Protein 4YL9 (pdb70)

InterPro domains:
  IPR002068 Alpha crystallin/Hsp20 domain [PF00011] (30-117)
  IPR002068 Alpha crystallin/Hsp20 domain [PS01031] (19-124)
  IPR008978 HSP20-like chaperone [G3DSA:2.60.40.790] (1-123)
  IPR008978 HSP20-like chaperone [SSF49764] (20-115)
  IPR031107 Small heat shock protein [PTHR11527] (26-115)

Organism: Saccharolobus solfataricus (strain 98/2) (NCBI:txid555311)

B-factor: mean 58.07, std 14.19, range [27.48, 121.21]

CATH classification: 2.60.40.790

Radius of gyration: 28.58 Å; Cα contacts (8 Å, |Δi|>4): 958; chains: 4; bounding box: 85×64×77 Å

Structure (mmCIF, N/CA/C/O backbone):
data_4YL9
#
_entry.id   4YL9
#
_cell.length_a   65.733
_cell.length_b   39.108
_cell.length_c   119.674
_cell.angle_alpha   90.00
_cell.angle_beta   91.64
_cell.angle_gamma   90.00
#
_symmetry.space_group_name_H-M   'P 1 21 1'
#
loop_
_entity.id
_entity.type
_entity.pdbx_description
1 polymer 'Heat shock protein Hsp20'
2 non-polymer 'CALCIUM ION'
3 non-polymer 1,2-ETHANEDIOL
4 water water
#
loop_
_atom_site.group_PDB
_atom_site.id
_atom_site.type_symbol
_atom_site.label_atom_id
_atom_site.label_alt_id
_atom_site.label_comp_id
_atom_site.label_asym_id
_atom_site.label_entity_id
_atom_site.label_seq_id
_atom_site.pdbx_PDB_ins_code
_atom_site.Cartn_x
_atom_site.Cartn_y
_atom_site.Cartn_z
_atom_site.occupancy
_atom_site.B_iso_or_equiv
_atom_site.auth_seq_id
_atom_site.auth_comp_id
_atom_site.auth_asym_id
_atom_site.auth_atom_id
_atom_site.pdbx_PDB_model_num
ATOM 1 N N . MET A 1 2 ? 38.334 -12.798 35.628 1.00 92.21 2 MET A N 1
ATOM 2 C CA . MET A 1 2 ? 37.539 -11.584 35.526 1.00 89.77 2 MET A CA 1
ATOM 3 C C . MET A 1 2 ? 38.053 -10.702 34.404 1.00 86.90 2 MET A C 1
ATOM 4 O O . MET A 1 2 ? 37.290 -9.983 33.770 1.00 89.07 2 MET A O 1
ATOM 9 N N . ASN A 1 3 ? 39.351 -10.766 34.150 1.00 84.59 3 ASN A N 1
ATOM 10 C CA . ASN A 1 3 ? 39.951 -9.861 33.197 1.00 84.54 3 ASN A CA 1
ATOM 11 C C . ASN A 1 3 ? 39.335 -10.060 31.832 1.00 84.47 3 ASN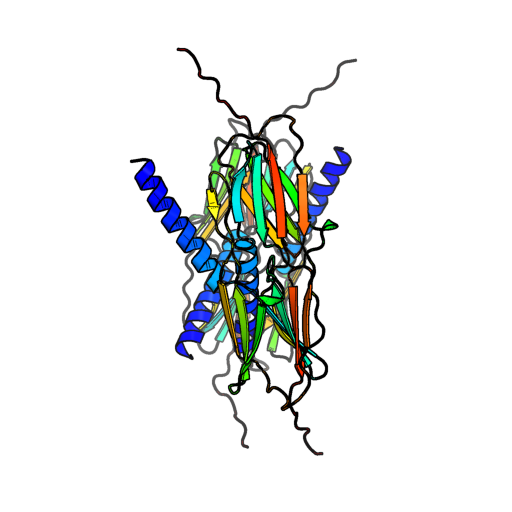 A C 1
ATOM 12 O O . ASN A 1 3 ? 38.963 -9.105 31.160 1.00 80.60 3 ASN A O 1
ATOM 17 N N . VAL A 1 4 ? 39.204 -11.315 31.434 1.00 82.59 4 VAL A N 1
ATOM 18 C CA . VAL A 1 4 ? 38.592 -11.629 30.162 1.00 83.04 4 VAL A CA 1
ATOM 19 C C . VAL A 1 4 ? 37.140 -11.204 30.190 1.00 85.46 4 VAL A C 1
ATOM 20 O O . VAL A 1 4 ? 36.626 -10.624 29.240 1.00 86.17 4 VAL A O 1
ATOM 24 N N . ILE A 1 5 ? 36.488 -11.483 31.309 1.00 83.01 5 ILE A N 1
ATOM 25 C CA . ILE A 1 5 ? 35.077 -11.207 31.444 1.00 81.50 5 ILE A CA 1
ATOM 26 C C . ILE A 1 5 ? 34.839 -9.721 31.328 1.00 83.04 5 ILE A C 1
ATOM 27 O O . ILE A 1 5 ? 33.908 -9.286 30.663 1.00 73.83 5 ILE A O 1
ATOM 32 N N . MET A 1 6 ? 35.708 -8.940 31.955 1.00 78.79 6 MET A N 1
ATOM 33 C CA . MET A 1 6 ? 35.558 -7.497 31.943 1.00 81.22 6 MET A CA 1
ATOM 34 C C . MET A 1 6 ? 35.649 -6.994 30.521 1.00 78.95 6 MET A C 1
ATOM 35 O O . MET A 1 6 ? 34.902 -6.116 30.117 1.00 70.82 6 MET A O 1
ATOM 40 N N . ARG A 1 7 ? 36.581 -7.549 29.763 1.00 82.35 7 ARG A N 1
ATOM 41 C CA . ARG A 1 7 ? 36.726 -7.161 28.375 1.00 80.39 7 ARG A CA 1
ATOM 42 C C . ARG A 1 7 ? 35.498 -7.521 27.567 1.00 74.46 7 ARG A C 1
ATOM 43 O O . ARG A 1 7 ? 35.033 -6.729 26.759 1.00 65.50 7 ARG A O 1
ATOM 51 N N . GLU A 1 8 ? 34.963 -8.714 27.795 1.00 74.63 8 GLU A N 1
ATOM 52 C CA . GLU A 1 8 ? 33.794 -9.140 27.047 1.00 73.87 8 GLU A CA 1
ATOM 53 C C . GLU A 1 8 ? 32.649 -8.205 27.376 1.00 69.58 8 GLU A C 1
ATOM 54 O O . GLU A 1 8 ? 31.928 -7.754 26.499 1.00 64.02 8 GLU A O 1
ATOM 60 N N . ILE A 1 9 ? 32.504 -7.902 28.658 1.00 69.01 9 ILE A N 1
ATOM 61 C CA . ILE A 1 9 ? 31.430 -7.049 29.125 1.00 65.10 9 ILE A CA 1
ATOM 62 C C . ILE A 1 9 ? 31.555 -5.638 28.581 1.00 65.90 9 ILE A C 1
ATOM 63 O O . ILE A 1 9 ? 30.569 -5.022 28.201 1.00 60.91 9 ILE A O 1
ATOM 68 N N . GLY A 1 10 ? 32.780 -5.133 28.547 1.00 66.74 10 GLY A N 1
ATOM 69 C CA . GLY A 1 10 ? 33.028 -3.806 28.034 1.00 59.98 10 GLY A CA 1
ATOM 70 C C . GLY A 1 10 ? 32.642 -3.767 26.580 1.00 61.29 10 GLY A C 1
ATOM 71 O O . GLY A 1 10 ? 32.058 -2.809 26.109 1.00 58.14 10 GLY A O 1
ATOM 72 N N . LYS A 1 11 ? 32.975 -4.831 25.867 1.00 62.13 11 LYS A N 1
ATOM 73 C CA . LYS A 1 11 ? 32.629 -4.943 24.465 1.00 60.07 11 LYS A CA 1
ATOM 74 C C . LYS A 1 11 ? 31.120 -4.958 24.313 1.00 64.27 11 LYS A C 1
ATOM 75 O O . LYS A 1 11 ? 30.572 -4.349 23.406 1.00 56.39 11 LYS A O 1
ATOM 79 N N . LYS A 1 12 ? 30.455 -5.680 25.206 1.00 63.92 12 LYS A N 1
ATOM 80 C CA . LYS A 1 12 ? 29.003 -5.752 25.223 1.00 55.63 12 LYS A CA 1
ATOM 81 C C . LYS A 1 12 ? 28.384 -4.398 25.520 1.00 61.10 12 LYS A C 1
ATOM 82 O O . LYS A 1 12 ? 27.384 -4.024 24.924 1.00 56.27 12 LYS A O 1
ATOM 88 N N . LEU A 1 13 ? 28.982 -3.670 26.453 1.00 54.03 13 LEU A N 1
ATOM 89 C CA . LEU A 1 13 ? 28.495 -2.346 26.805 1.00 53.37 13 LEU A CA 1
ATOM 90 C C . LEU A 1 13 ? 28.625 -1.393 25.635 1.00 55.70 13 LEU A C 1
ATOM 91 O O . LEU A 1 13 ? 27.737 -0.597 25.376 1.00 56.24 13 LEU A O 1
ATOM 96 N N . ASP A 1 14 ? 29.738 -1.474 24.925 1.00 54.28 14 ASP A N 1
ATOM 97 C CA . ASP A 1 14 ? 29.941 -0.605 23.786 1.00 57.41 14 ASP A CA 1
ATOM 98 C C . ASP A 1 14 ? 28.909 -0.881 22.721 1.00 52.37 14 ASP A C 1
ATOM 99 O O . ASP A 1 14 ? 28.421 0.035 22.080 1.00 56.26 14 ASP A O 1
ATOM 104 N N . GLU A 1 15 ? 28.582 -2.150 22.532 1.00 54.61 15 GLU A N 1
ATOM 105 C CA . GLU A 1 15 ? 27.624 -2.536 21.512 1.00 59.23 15 GLU A CA 1
ATOM 106 C C . GLU A 1 15 ? 26.271 -1.907 21.804 1.00 51.74 15 GLU A C 1
ATOM 107 O O . GLU A 1 15 ? 25.597 -1.436 20.903 1.00 51.00 15 GLU A O 1
ATOM 113 N N . LEU A 1 16 ? 25.887 -1.892 23.071 1.00 47.97 16 LEU A N 1
ATOM 114 C CA . LEU A 1 16 ? 24.613 -1.318 23.468 1.00 50.44 16 LEU A CA 1
ATOM 115 C C . LEU A 1 16 ? 24.541 0.171 23.173 1.00 54.07 16 LEU A C 1
ATOM 116 O O . LEU A 1 16 ? 23.519 0.675 22.731 1.00 48.94 16 LEU A O 1
ATOM 121 N N . SER A 1 17 ? 25.629 0.876 23.439 1.00 53.33 17 SER A N 1
ATOM 122 C CA . SER A 1 17 ? 25.665 2.309 23.223 1.00 53.23 17 SER A CA 1
ATOM 123 C C . SER A 1 17 ? 25.503 2.657 21.751 1.00 47.05 17 SER A C 1
ATOM 124 O O . SER A 1 17 ? 24.821 3.602 21.406 1.00 43.35 17 SER A O 1
ATOM 127 N N . ARG A 1 18 ? 26.139 1.889 20.884 1.00 42.35 18 ARG A N 1
ATOM 128 C CA . ARG A 1 18 ? 25.982 2.092 19.459 1.00 49.59 18 ARG A CA 1
ATOM 129 C C . ARG A 1 18 ? 24.545 1.834 19.045 1.00 50.05 18 ARG A C 1
ATOM 130 O O . ARG A 1 18 ? 23.992 2.534 18.210 1.00 47.55 18 ARG A O 1
ATOM 138 N N . GLU A 1 19 ? 23.954 0.807 19.632 1.00 49.96 19 GLU A N 1
ATOM 139 C CA . GLU A 1 19 ? 22.589 0.437 19.332 1.00 50.86 19 GLU A CA 1
ATOM 140 C C . GLU A 1 19 ? 21.643 1.549 19.727 1.00 50.92 19 GLU A C 1
ATOM 141 O O . GLU A 1 19 ? 20.663 1.808 19.046 1.00 47.04 19 GLU A O 1
ATOM 147 N N . PHE A 1 20 ? 21.936 2.195 20.845 1.00 48.34 20 PHE A N 1
ATOM 148 C CA . PHE A 1 20 ? 21.110 3.290 21.316 1.00 52.42 20 PHE A CA 1
ATOM 149 C C . PHE A 1 20 ? 21.118 4.424 20.304 1.00 50.65 20 PHE A C 1
ATOM 150 O O . PHE A 1 20 ? 20.086 4.993 19.993 1.00 51.97 20 PHE A O 1
ATOM 158 N N . TYR A 1 21 ? 22.288 4.728 19.772 1.00 45.38 21 TYR A N 1
ATOM 159 C CA . TYR A 1 21 ? 22.416 5.728 18.729 1.00 44.25 21 TYR A CA 1
ATOM 160 C C . TYR A 1 21 ? 21.716 5.333 17.441 1.00 48.45 21 TYR A C 1
ATOM 161 O O . TYR A 1 21 ? 21.119 6.165 16.782 1.00 45.09 21 TYR A O 1
ATOM 170 N N . GLU A 1 22 ? 21.786 4.057 17.090 1.00 47.54 22 GLU A N 1
ATOM 171 C CA . GLU A 1 22 ? 21.150 3.580 15.878 1.00 52.57 22 GLU A CA 1
ATOM 172 C C . GLU A 1 22 ? 19.664 3.830 15.991 1.00 49.28 22 GLU A C 1
ATOM 173 O O . GLU A 1 22 ? 19.015 4.194 15.023 1.00 52.44 22 GLU A O 1
ATOM 179 N N . SER A 1 23 ? 19.123 3.608 17.177 1.00 47.81 23 SER A N 1
ATOM 180 C CA . SER A 1 23 ? 17.725 3.899 17.434 1.00 48.63 23 SER A CA 1
ATOM 181 C C . SER A 1 23 ? 17.343 5.385 17.350 1.00 46.47 23 SER A C 1
ATOM 182 O O . SER A 1 23 ? 16.293 5.715 16.828 1.00 44.59 23 SER A O 1
ATOM 185 N N . VAL A 1 24 ? 18.176 6.274 17.882 1.00 45.61 24 VAL A N 1
ATOM 186 C CA . VAL A 1 24 ? 17.818 7.693 17.934 1.00 39.85 24 VAL A CA 1
ATOM 187 C C . VAL A 1 24 ? 18.302 8.584 16.800 1.00 43.31 24 VAL A C 1
ATOM 188 O O . VAL A 1 24 ? 17.897 9.732 16.710 1.00 44.51 24 VAL A O 1
ATOM 192 N N . ILE A 1 25 ? 19.145 8.063 15.927 1.00 41.72 25 ILE A N 1
ATOM 193 C CA . ILE A 1 25 ? 19.633 8.855 14.810 1.00 42.70 25 ILE A CA 1
ATOM 194 C C . ILE A 1 25 ? 18.881 8.444 13.558 1.00 40.15 25 ILE A C 1
ATOM 195 O O . ILE A 1 25 ? 18.731 7.269 13.280 1.00 38.60 25 ILE A O 1
ATOM 200 N N . PRO A 1 26 ? 18.351 9.419 12.838 1.00 41.64 26 PRO A N 1
ATOM 201 C CA . PRO A 1 26 ? 18.689 10.824 13.033 1.00 38.90 26 PRO A CA 1
ATOM 202 C C . PRO A 1 26 ? 17.600 11.636 13.698 1.00 39.22 26 PRO A C 1
ATOM 203 O O . PRO A 1 26 ? 16.443 11.256 13.675 1.00 38.71 26 PRO A O 1
ATOM 207 N N . PRO A 1 27 ? 17.993 12.742 14.312 1.00 38.22 27 PRO A N 1
ATOM 208 C CA . PRO A 1 27 ? 17.059 13.790 14.690 1.00 35.18 27 PRO A CA 1
ATOM 209 C C . PRO A 1 27 ? 16.571 14.452 13.415 1.00 33.39 27 PRO A C 1
ATOM 210 O O . PRO A 1 27 ? 17.331 14.564 12.475 1.00 33.40 27 PRO A O 1
ATOM 214 N N . ILE A 1 28 ? 15.323 14.870 13.362 1.00 30.28 28 ILE A N 1
ATOM 215 C CA . ILE A 1 28 ? 14.853 15.520 12.157 1.00 33.31 28 ILE A CA 1
ATOM 216 C C . ILE A 1 28 ? 14.090 16.808 12.409 1.00 34.75 28 ILE A C 1
ATOM 217 O O . ILE A 1 28 ? 13.453 16.983 13.434 1.00 33.87 28 ILE A O 1
ATOM 222 N N . ASP A 1 29 ? 14.172 17.704 11.440 1.00 34.00 29 ASP A N 1
ATOM 223 C CA . ASP A 1 29 ? 13.397 18.920 11.430 1.00 34.77 29 ASP A CA 1
ATOM 224 C C . ASP A 1 29 ? 12.384 18.732 10.327 1.00 39.29 29 ASP A C 1
ATOM 225 O O . ASP A 1 29 ? 12.732 18.286 9.248 1.00 35.05 29 ASP A O 1
ATOM 230 N N . MET A 1 30 ? 11.125 19.029 10.605 1.00 44.50 30 MET A N 1
ATOM 231 C CA . MET A 1 30 ? 10.104 19.016 9.573 1.00 38.96 30 MET A CA 1
ATOM 232 C C . MET A 1 30 ? 9.326 20.322 9.505 1.00 44.02 30 MET A C 1
ATOM 233 O O . MET A 1 30 ? 8.775 20.769 10.495 1.00 47.15 30 MET A O 1
ATOM 238 N N . TYR A 1 31 ? 9.265 20.921 8.325 1.00 46.84 31 TYR A N 1
ATOM 239 C CA . TYR A 1 31 ? 8.462 22.117 8.125 1.00 47.72 31 TYR A CA 1
ATOM 240 C C . TYR A 1 31 ? 7.884 22.162 6.718 1.00 49.13 31 TYR A C 1
ATOM 241 O O . TYR A 1 31 ? 8.465 21.617 5.791 1.00 47.81 31 TYR A O 1
ATOM 250 N N . GLU A 1 32 ? 6.734 22.798 6.556 1.00 48.46 32 GLU A N 1
ATOM 2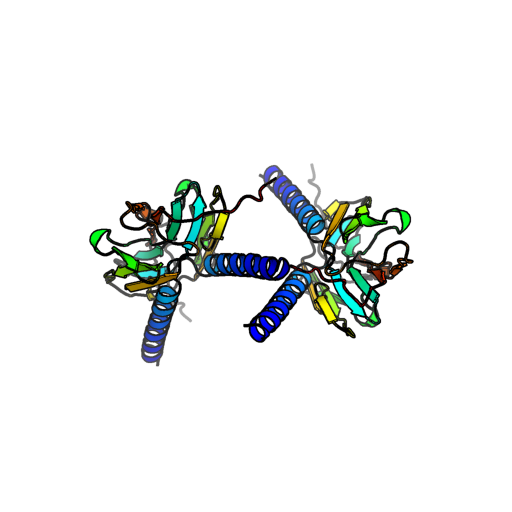51 C CA . GLU A 1 32 ? 6.120 22.879 5.239 1.00 53.21 32 GLU A CA 1
ATOM 252 C C . GLU A 1 32 ? 5.857 24.299 4.774 1.00 51.52 32 GLU A C 1
ATOM 253 O O . GLU A 1 32 ? 5.241 25.079 5.475 1.00 52.36 32 GLU A O 1
ATOM 259 N N . GLU A 1 33 ? 6.320 24.623 3.575 1.00 53.09 33 GLU A N 1
ATOM 260 C CA . GLU A 1 33 ? 6.003 25.900 2.961 1.00 54.36 33 GLU A CA 1
ATOM 261 C C . GLU A 1 33 ? 5.759 25.754 1.467 1.00 52.29 33 GLU A C 1
ATOM 262 O O . GLU A 1 33 ? 6.406 24.961 0.804 1.00 46.54 33 GLU A O 1
ATOM 264 N N . GLY A 1 34 ? 4.844 26.555 0.937 1.00 52.94 34 GLY A N 1
ATOM 265 C CA . GLY A 1 34 ? 4.591 26.581 -0.490 1.00 46.44 34 GLY A CA 1
ATOM 266 C C . GLY A 1 34 ? 4.188 25.251 -1.085 1.00 48.05 34 GLY A C 1
ATOM 267 O O . GLY A 1 34 ? 4.597 24.912 -2.186 1.00 52.18 34 GLY A O 1
ATOM 268 N N . GLY A 1 35 ? 3.385 24.494 -0.354 1.00 48.14 35 GLY A N 1
ATOM 269 C CA . GLY A 1 35 ? 2.926 23.211 -0.838 1.00 46.29 35 GLY A CA 1
ATOM 270 C C . GLY A 1 35 ? 4.029 22.180 -0.815 1.00 52.36 35 GLY A C 1
ATOM 271 O O . GLY A 1 35 ? 3.941 21.145 -1.459 1.00 52.88 35 GLY A O 1
ATOM 272 N N . GLU A 1 36 ? 5.084 22.476 -0.074 1.00 50.77 36 GLU A N 1
ATOM 273 C CA . GLU A 1 36 ? 6.222 21.581 0.019 1.00 52.56 36 GLU A CA 1
ATOM 274 C C . GLU A 1 36 ? 6.540 21.228 1.457 1.00 47.85 36 GLU A C 1
ATOM 275 O O . GLU A 1 36 ? 6.606 22.091 2.314 1.00 46.97 36 GLU A O 1
ATOM 281 N N . LEU A 1 37 ? 6.760 19.952 1.716 1.00 47.34 37 LEU A N 1
ATOM 282 C CA . LEU A 1 37 ? 7.144 19.526 3.045 1.00 47.91 37 LEU A CA 1
ATOM 283 C C . LEU A 1 37 ? 8.619 19.199 3.038 1.00 46.26 37 LEU A C 1
ATOM 284 O O . LEU A 1 37 ? 9.099 18.477 2.183 1.00 45.83 37 LEU A O 1
ATOM 289 N N . VAL A 1 38 ? 9.340 19.763 3.992 1.00 50.21 38 VAL A N 1
ATOM 290 C CA . VAL A 1 38 ? 10.772 19.572 4.068 1.00 44.63 38 VAL A CA 1
ATOM 291 C C . VAL A 1 38 ? 11.143 18.788 5.302 1.00 38.79 38 VAL A C 1
ATOM 292 O O . VAL A 1 38 ? 10.722 19.102 6.397 1.00 34.78 38 VAL A O 1
ATOM 296 N N . VAL A 1 39 ? 11.937 17.755 5.103 1.00 42.82 39 VAL A N 1
ATOM 297 C CA . VAL A 1 39 ? 12.479 17.000 6.204 1.00 34.04 39 VAL A CA 1
ATOM 298 C C . VAL A 1 39 ? 13.984 17.135 6.176 1.00 39.86 39 VAL A C 1
ATOM 299 O O . VAL A 1 39 ? 14.620 16.868 5.168 1.00 38.84 39 VAL A O 1
ATOM 303 N N . VAL A 1 40 ? 14.550 17.551 7.297 1.00 36.09 40 VAL A N 1
ATOM 304 C CA . VAL A 1 40 ? 15.983 17.701 7.410 1.00 33.40 40 VAL A CA 1
ATOM 305 C C . VAL A 1 40 ? 16.485 16.790 8.512 1.00 36.22 40 VAL A C 1
ATOM 306 O O . VAL A 1 40 ? 16.006 16.836 9.633 1.00 32.60 40 VAL A O 1
ATOM 310 N N . ALA A 1 41 ? 17.459 15.960 8.185 1.00 32.28 41 ALA A N 1
ATOM 311 C CA . ALA A 1 41 ? 17.955 14.976 9.125 1.00 33.66 41 ALA A CA 1
ATOM 312 C C . ALA A 1 41 ? 19.462 15.042 9.255 1.00 35.21 41 ALA A C 1
ATOM 313 O O . ALA A 1 41 ? 20.156 15.272 8.283 1.00 34.89 41 ALA A O 1
ATOM 315 N N . ASP A 1 42 ? 19.966 14.837 10.462 1.00 32.84 42 ASP A N 1
ATOM 316 C CA . ASP A 1 42 ? 21.398 14.842 10.672 1.00 35.58 42 ASP A CA 1
ATOM 317 C C . ASP A 1 42 ? 21.890 13.416 10.561 1.00 33.70 42 ASP A C 1
ATOM 318 O O . ASP A 1 42 ? 21.638 12.596 11.423 1.00 34.77 42 ASP A O 1
ATOM 323 N N . LEU A 1 43 ? 22.595 13.139 9.476 1.00 31.00 43 LEU A N 1
ATOM 324 C CA . LEU A 1 43 ? 23.037 11.801 9.154 1.00 37.80 43 LEU A CA 1
ATOM 325 C C . LEU A 1 43 ? 24.492 11.815 8.743 1.00 42.83 43 LEU A C 1
ATOM 326 O O . LEU A 1 43 ? 24.815 11.543 7.599 1.00 44.03 43 LEU A O 1
ATOM 331 N N . ALA A 1 44 ? 25.369 12.108 9.686 1.00 39.41 44 ALA A N 1
ATOM 332 C CA . ALA A 1 44 ? 26.779 12.290 9.387 1.00 43.43 44 ALA A CA 1
ATOM 333 C C . ALA A 1 44 ? 27.506 11.004 9.039 1.00 40.65 44 ALA A C 1
ATOM 334 O O . ALA A 1 44 ? 27.109 9.928 9.451 1.00 42.81 44 ALA A O 1
ATOM 336 N N . GLY A 1 45 ? 28.592 11.142 8.293 1.00 40.50 45 GLY A N 1
ATOM 337 C CA . GLY A 1 45 ? 29.466 10.031 7.972 1.00 44.28 45 GLY A CA 1
ATOM 338 C C . GLY A 1 45 ? 28.884 8.858 7.219 1.00 44.52 45 GLY A C 1
ATOM 339 O O . GLY A 1 45 ? 29.198 7.712 7.497 1.00 41.45 45 GLY A O 1
ATOM 340 N N . PHE A 1 46 ? 28.043 9.155 6.244 1.00 52.44 46 PHE A N 1
ATOM 341 C CA . PHE A 1 46 ? 27.449 8.128 5.419 1.00 47.21 46 PHE A CA 1
ATOM 342 C C . PHE A 1 46 ? 27.678 8.419 3.948 1.00 54.29 46 PHE A C 1
ATOM 343 O O . PHE A 1 46 ? 27.984 9.538 3.570 1.00 56.17 46 PHE A O 1
ATOM 351 N N . ASN A 1 47 ? 27.558 7.381 3.136 1.00 54.05 47 ASN A N 1
ATOM 352 C CA . ASN A 1 47 ? 27.759 7.463 1.701 1.00 62.24 47 ASN A CA 1
ATOM 353 C C . ASN A 1 47 ? 26.419 7.510 0.983 1.00 59.23 47 ASN A C 1
ATOM 354 O O . ASN A 1 47 ? 25.523 6.747 1.308 1.00 58.63 47 ASN A O 1
ATOM 359 N N . LYS A 1 48 ? 26.282 8.388 -0.003 1.00 62.02 48 LYS A N 1
ATOM 360 C CA . LYS A 1 48 ? 24.990 8.593 -0.646 1.00 60.40 48 LYS A CA 1
ATOM 361 C C . LYS A 1 48 ? 24.510 7.300 -1.263 1.00 57.94 48 LYS A C 1
ATOM 362 O O . LYS A 1 48 ? 23.334 6.977 -1.214 1.00 63.94 48 LYS A O 1
ATOM 368 N N . ASP A 1 49 ? 25.437 6.558 -1.841 1.00 63.66 49 ASP A N 1
ATOM 369 C CA . ASP A 1 49 ? 25.125 5.302 -2.498 1.00 57.93 49 ASP A CA 1
ATOM 370 C C . ASP A 1 49 ? 24.543 4.351 -1.470 1.00 59.13 49 ASP A C 1
ATOM 371 O O . ASP A 1 49 ? 23.716 3.507 -1.791 1.00 62.85 49 ASP A O 1
ATOM 376 N N . LYS A 1 50 ? 25.008 4.478 -0.236 1.00 58.86 50 LYS A N 1
ATOM 377 C CA . LYS A 1 50 ? 24.576 3.613 0.852 1.00 58.79 50 LYS A CA 1
ATOM 378 C C . LYS A 1 50 ? 23.388 4.161 1.651 1.00 56.99 50 LYS A C 1
ATOM 379 O O . LYS A 1 50 ? 23.007 3.597 2.667 1.00 57.14 50 LYS A O 1
ATOM 385 N N . ILE A 1 51 ? 22.815 5.266 1.197 1.00 54.68 51 ILE A N 1
ATOM 386 C CA . ILE A 1 51 ? 21.622 5.814 1.828 1.00 50.87 51 ILE A CA 1
ATOM 387 C C . ILE A 1 51 ? 20.396 5.573 0.960 1.00 50.97 51 ILE A C 1
ATOM 388 O O . ILE A 1 51 ? 20.419 5.827 -0.232 1.00 48.90 51 ILE A O 1
ATOM 393 N N . SER A 1 52 ? 19.327 5.075 1.564 1.00 46.22 52 SER A N 1
ATOM 394 C CA . SER A 1 52 ? 18.076 4.875 0.847 1.00 53.22 52 SER A CA 1
ATOM 395 C C . SER A 1 52 ? 16.944 5.707 1.434 1.00 49.29 52 SER A C 1
ATOM 396 O O . SER A 1 52 ? 16.725 5.700 2.632 1.00 47.09 52 SER A O 1
ATOM 399 N N . VAL A 1 53 ? 16.226 6.421 0.579 1.00 46.83 53 VAL A N 1
ATOM 400 C CA . VAL A 1 53 ? 15.084 7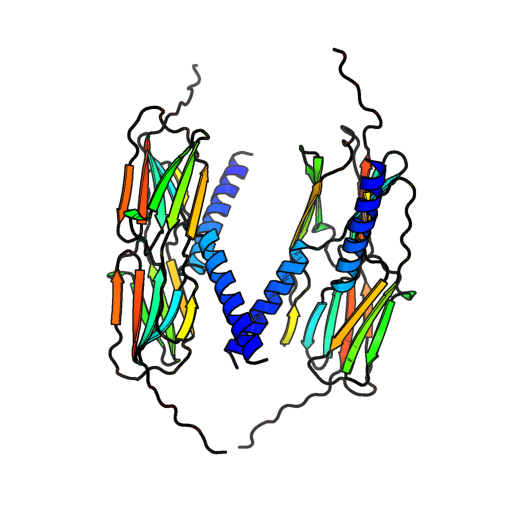.209 1.019 1.00 43.69 53 VAL A CA 1
ATOM 401 C C . VAL A 1 53 ? 13.805 6.726 0.354 1.00 48.37 53 VAL A C 1
ATOM 402 O O . VAL A 1 53 ? 13.730 6.630 -0.858 1.00 48.18 53 VAL A O 1
ATOM 406 N N . ARG A 1 54 ? 12.794 6.437 1.155 1.00 47.02 54 ARG A N 1
ATOM 407 C CA . ARG A 1 54 ? 11.596 5.798 0.650 1.00 42.38 54 ARG A CA 1
ATOM 408 C C . ARG A 1 54 ? 10.314 6.511 1.017 1.00 47.48 54 ARG A C 1
ATOM 409 O O . ARG A 1 54 ? 10.177 7.030 2.109 1.00 45.03 54 ARG A O 1
ATOM 417 N N . LEU A 1 55 ? 9.368 6.505 0.090 1.00 41.36 55 LEU A N 1
ATOM 418 C CA . LEU A 1 55 ? 8.041 7.034 0.335 1.00 40.54 55 LEU A CA 1
ATOM 419 C C . LEU A 1 55 ? 7.063 5.880 0.311 1.00 46.19 55 LEU A C 1
ATOM 420 O O . LEU A 1 55 ? 7.090 5.057 -0.586 1.00 48.28 55 LEU A O 1
ATOM 425 N N . SER A 1 56 ? 6.203 5.816 1.311 1.00 39.85 56 SER A N 1
ATOM 426 C CA . SER A 1 56 ? 5.349 4.666 1.497 1.00 38.96 56 SER A CA 1
ATOM 427 C C . SER A 1 56 ? 3.889 4.968 1.236 1.00 42.84 56 SER A C 1
ATOM 428 O O . SER A 1 56 ? 3.436 6.091 1.381 1.00 40.79 56 SER A O 1
ATOM 431 N N . ALA A 1 57 ? 3.166 3.931 0.847 1.00 44.91 57 ALA A N 1
ATOM 432 C CA . ALA A 1 57 ? 1.765 4.020 0.488 1.00 43.24 57 ALA A CA 1
ATOM 433 C C . ALA A 1 57 ? 0.951 4.465 1.679 1.00 43.02 57 ALA A C 1
ATOM 434 O O . ALA A 1 57 ? -0.110 5.041 1.533 1.00 41.20 57 ALA A O 1
ATOM 436 N N . GLN A 1 58 ? 1.449 4.170 2.865 1.00 39.20 58 GLN A N 1
ATOM 437 C CA . GLN A 1 58 ? 0.771 4.556 4.086 1.00 43.24 58 GLN A CA 1
ATOM 438 C C . GLN A 1 58 ? 1.136 5.982 4.477 1.00 43.80 58 GLN A C 1
ATOM 439 O O . GLN A 1 58 ? 0.699 6.473 5.500 1.00 45.60 58 GLN A O 1
ATOM 445 N N . ASN A 1 59 ? 1.947 6.635 3.657 1.00 33.86 59 ASN A N 1
ATOM 446 C CA . ASN A 1 59 ? 2.295 8.031 3.878 1.00 41.50 59 ASN A CA 1
ATOM 447 C C . ASN A 1 59 ? 3.470 8.270 4.817 1.00 41.93 59 ASN A C 1
ATOM 448 O O . ASN A 1 59 ? 3.734 9.390 5.207 1.00 40.55 59 ASN A O 1
ATOM 453 N N . GLU A 1 60 ? 4.157 7.207 5.196 1.00 43.06 60 GLU A N 1
ATOM 454 C CA . GLU A 1 60 ? 5.386 7.327 5.951 1.00 36.55 60 GLU A CA 1
ATOM 455 C C . GLU A 1 60 ? 6.535 7.742 5.059 1.00 37.07 60 GLU A C 1
ATOM 456 O O . GLU A 1 60 ? 6.501 7.539 3.862 1.00 44.01 60 GLU A O 1
ATOM 462 N N . LEU A 1 61 ? 7.557 8.330 5.652 1.00 38.82 61 LEU A N 1
ATOM 463 C CA . LEU A 1 61 ? 8.805 8.535 4.959 1.00 39.91 61 LEU A CA 1
ATOM 464 C C . LEU A 1 61 ? 9.835 7.685 5.670 1.00 42.53 61 LEU A C 1
ATOM 465 O O . LEU A 1 61 ? 9.940 7.719 6.883 1.00 36.75 61 LEU A O 1
ATOM 470 N N . ILE A 1 62 ? 10.578 6.895 4.918 1.00 39.26 62 ILE A N 1
ATOM 471 C CA . ILE A 1 62 ? 11.533 5.999 5.532 1.00 44.37 62 ILE A CA 1
ATOM 472 C C . ILE A 1 62 ? 12.957 6.280 5.112 1.00 46.26 62 ILE A C 1
ATOM 473 O O . ILE A 1 62 ? 13.258 6.378 3.934 1.00 43.66 62 ILE A O 1
ATOM 478 N N . ILE A 1 63 ? 13.832 6.401 6.098 1.00 43.21 63 ILE A N 1
ATOM 479 C CA . ILE A 1 63 ? 15.230 6.642 5.837 1.00 38.40 63 ILE A CA 1
ATOM 480 C C . ILE A 1 63 ? 16.064 5.482 6.353 1.00 46.35 63 ILE A C 1
ATOM 481 O O . ILE A 1 63 ? 15.960 5.090 7.504 1.00 47.98 63 ILE A O 1
ATOM 486 N N . ASN A 1 64 ? 16.873 4.917 5.474 1.00 45.10 64 ASN A N 1
ATOM 487 C CA . ASN A 1 64 ? 17.749 3.825 5.834 1.00 46.05 64 ASN A CA 1
ATOM 488 C C . ASN A 1 64 ? 19.178 4.183 5.498 1.00 47.59 64 ASN A C 1
ATOM 489 O O . ASN A 1 64 ? 19.457 4.688 4.422 1.00 51.06 64 ASN A O 1
ATOM 494 N N . ALA A 1 65 ? 20.080 3.949 6.436 1.00 47.03 65 ALA A N 1
ATOM 495 C CA . ALA A 1 65 ? 21.488 4.200 6.207 1.00 46.89 65 ALA A CA 1
ATOM 496 C C . ALA A 1 65 ? 22.346 3.020 6.635 1.00 51.27 65 ALA A C 1
ATOM 497 O O . ALA A 1 65 ? 22.129 2.427 7.683 1.00 46.33 65 ALA A O 1
ATOM 499 N N . GLU A 1 66 ? 23.323 2.691 5.805 1.00 51.72 66 GLU A N 1
ATOM 500 C CA . GLU A 1 66 ? 24.220 1.583 6.059 1.00 53.27 66 GLU A CA 1
ATOM 501 C C . GLU A 1 66 ? 25.662 2.023 5.917 1.00 55.06 66 GLU A C 1
ATOM 502 O O . GLU A 1 66 ? 26.000 2.759 5.002 1.00 55.08 66 GLU A O 1
ATOM 508 N N . ARG A 1 67 ? 26.516 1.578 6.824 1.00 54.27 67 ARG A N 1
ATOM 509 C CA . ARG A 1 67 ? 27.938 1.844 6.686 1.00 49.70 67 ARG A CA 1
ATOM 510 C C . ARG A 1 67 ? 28.810 0.787 7.349 1.00 58.95 67 ARG A C 1
ATOM 511 O O . ARG A 1 67 ? 28.373 0.059 8.230 1.00 54.54 67 ARG A O 1
ATOM 519 N N . GLU A 1 68 ? 30.056 0.717 6.912 1.00 63.70 68 GLU A N 1
ATOM 520 C CA . GLU A 1 68 ? 30.997 -0.247 7.439 1.00 65.51 68 GLU A CA 1
ATOM 521 C C . GLU A 1 68 ? 32.031 0.486 8.263 1.00 70.10 68 GLU A C 1
ATOM 522 O O . GLU A 1 68 ? 32.639 1.438 7.796 1.00 66.94 68 GLU A O 1
ATOM 528 N N . ILE A 1 69 ? 32.235 0.042 9.491 1.00 66.15 69 ILE A N 1
ATOM 529 C CA . ILE A 1 69 ? 33.272 0.633 10.308 1.00 75.51 69 ILE A CA 1
ATOM 530 C C . ILE A 1 69 ? 34.336 -0.399 10.592 1.00 80.05 69 ILE A C 1
ATOM 531 O O . ILE A 1 69 ? 34.060 -1.439 11.182 1.00 80.43 69 ILE A O 1
ATOM 536 N N . GLN A 1 70 ? 35.560 -0.101 10.187 1.00 77.53 70 GLN A N 1
ATOM 537 C CA . GLN A 1 70 ? 36.677 -0.982 10.465 1.00 82.82 70 GLN A CA 1
ATOM 538 C C . GLN A 1 70 ? 37.757 -0.195 11.159 1.00 82.03 70 GLN A C 1
ATOM 539 O O . GLN A 1 70 ? 38.180 0.852 10.678 1.00 82.89 70 GLN A O 1
ATOM 541 N N . TYR A 1 71 ? 38.214 -0.702 12.289 1.00 77.38 71 TYR A N 1
ATOM 542 C CA . TYR A 1 71 ? 39.223 0.011 13.038 1.00 81.02 71 TYR A CA 1
ATOM 543 C C . TYR A 1 71 ? 40.446 -0.833 13.342 1.00 85.61 71 TYR A C 1
ATOM 544 O O . TYR A 1 71 ? 40.352 -2.002 13.705 1.00 81.70 71 TYR A O 1
ATOM 553 N N . ILE A 1 72 ? 41.599 -0.207 13.178 1.00 86.89 72 ILE A N 1
ATOM 554 C CA . ILE A 1 72 ? 42.869 -0.862 13.368 1.00 87.96 72 ILE A CA 1
ATOM 555 C C . ILE A 1 72 ? 43.447 -0.385 14.680 1.00 84.22 72 ILE A C 1
ATOM 556 O O . ILE A 1 72 ? 43.527 0.811 14.927 1.00 80.63 72 ILE A O 1
ATOM 561 N N . GLY A 1 73 ? 43.856 -1.327 15.517 1.00 85.29 73 GLY A N 1
ATOM 562 C CA . GLY A 1 73 ? 44.354 -1.005 16.837 1.00 78.83 73 GLY A CA 1
ATOM 563 C C . GLY A 1 73 ? 43.287 -1.019 17.908 1.00 72.48 73 GLY A C 1
ATOM 564 O O . GLY A 1 73 ? 42.150 -1.391 17.666 1.00 75.72 73 GLY A O 1
ATOM 565 N N . THR A 1 74 ? 43.677 -0.633 19.110 1.00 72.78 74 THR A N 1
ATOM 566 C CA . THR A 1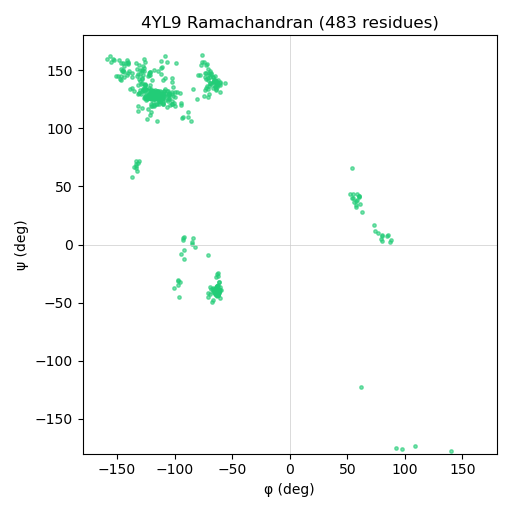 74 ? 42.811 -0.707 20.268 1.00 70.97 74 THR A CA 1
ATOM 567 C C . THR A 1 74 ? 41.583 0.164 20.105 1.00 67.43 74 THR A C 1
ATOM 568 O O . THR A 1 74 ? 41.668 1.262 19.579 1.00 67.05 74 THR A O 1
ATOM 572 N N . LYS A 1 75 ? 40.441 -0.328 20.569 1.00 64.59 75 LYS A N 1
ATOM 573 C CA . LYS A 1 75 ? 39.205 0.435 20.510 1.00 65.12 75 LYS A CA 1
ATOM 574 C C . LYS A 1 75 ? 38.750 0.808 21.907 1.00 60.43 75 LYS A C 1
ATOM 575 O O . LYS A 1 75 ? 38.554 -0.053 22.750 1.00 59.88 75 LYS A O 1
ATOM 581 N N . TYR A 1 76 ? 38.583 2.097 22.154 1.00 53.14 76 TYR A N 1
ATOM 582 C CA . TYR A 1 76 ? 38.079 2.537 23.440 1.00 53.64 76 TYR A CA 1
ATOM 583 C C . TYR A 1 76 ? 36.582 2.811 23.423 1.00 61.06 76 TYR A C 1
ATOM 584 O O . TYR A 1 76 ? 35.895 2.572 24.407 1.00 63.72 76 TYR A O 1
ATOM 593 N N . ALA A 1 77 ? 36.082 3.321 22.305 1.00 52.92 77 ALA A N 1
ATOM 594 C CA . ALA A 1 77 ? 34.656 3.571 22.173 1.00 53.50 77 ALA A CA 1
ATOM 595 C C . ALA A 1 77 ? 34.150 3.302 20.772 1.00 52.34 77 ALA A C 1
ATOM 596 O O . ALA A 1 77 ? 34.837 3.559 19.798 1.00 49.31 77 ALA A O 1
ATOM 598 N N . THR A 1 78 ? 32.933 2.791 20.675 1.00 55.32 78 THR A N 1
ATOM 599 C CA . THR A 1 78 ? 32.309 2.582 19.384 1.00 51.40 78 THR A CA 1
ATOM 600 C C . THR A 1 78 ? 30.859 3.022 19.401 1.00 51.72 78 THR A C 1
ATOM 601 O O . THR A 1 78 ? 29.971 2.234 19.127 1.00 57.62 78 THR A O 1
ATOM 605 N N . GLN A 1 79 ? 30.625 4.281 19.732 1.00 49.64 79 GLN A N 1
ATOM 606 C CA . GLN A 1 79 ? 29.280 4.836 19.756 1.00 43.96 79 GLN A CA 1
ATOM 607 C C . GLN A 1 79 ? 28.598 4.951 18.398 1.00 46.61 79 GLN A C 1
ATOM 608 O O . GLN A 1 79 ? 27.402 4.766 18.291 1.00 46.44 79 GLN A O 1
ATOM 614 N N . ARG A 1 80 ? 29.355 5.298 17.369 1.00 45.08 80 ARG A N 1
ATOM 615 C CA . ARG A 1 80 ? 28.764 5.666 16.093 1.00 44.02 80 ARG A CA 1
ATOM 616 C C . ARG A 1 80 ? 27.973 4.543 15.451 1.00 46.25 80 ARG A C 1
ATOM 617 O O . ARG A 1 80 ? 28.398 3.398 15.440 1.00 50.82 80 ARG A O 1
ATOM 625 N N . PRO A 1 81 ? 26.816 4.897 14.911 1.00 45.49 81 PRO A N 1
ATOM 626 C CA . PRO A 1 81 ? 25.890 3.932 14.315 1.00 40.06 81 PRO A CA 1
ATOM 627 C C . PRO A 1 81 ? 26.365 3.339 13.003 1.00 37.15 81 PRO A C 1
ATOM 628 O O . PRO A 1 81 ? 26.961 4.025 12.189 1.00 36.85 81 PRO A O 1
ATOM 632 N N . LEU A 1 82 ? 26.107 2.055 12.817 1.00 43.77 82 LEU A N 1
ATOM 633 C CA . LEU A 1 82 ? 26.371 1.399 11.551 1.00 47.29 82 LEU A CA 1
ATOM 634 C C . LEU A 1 82 ? 25.119 1.233 10.707 1.00 42.50 82 LEU A C 1
ATOM 635 O O . LEU A 1 82 ? 25.166 1.346 9.497 1.00 46.74 82 LEU A O 1
ATOM 640 N N . LYS A 1 83 ? 24.000 0.954 11.353 1.00 42.12 83 LYS A N 1
ATOM 641 C CA . LYS A 1 83 ? 22.765 0.686 10.634 1.00 53.47 83 LYS A CA 1
ATOM 642 C C . LYS A 1 83 ? 21.664 1.656 11.029 1.00 49.04 83 LYS A C 1
ATOM 643 O O . LYS A 1 83 ? 21.342 1.778 12.200 1.00 52.92 83 LYS A O 1
ATOM 649 N N . ILE A 1 84 ? 21.072 2.327 10.049 1.00 47.70 84 ILE A N 1
ATOM 650 C CA . ILE A 1 84 ? 20.026 3.303 10.336 1.00 46.44 84 ILE A CA 1
ATOM 651 C C . ILE A 1 84 ? 18.681 2.959 9.708 1.00 47.20 84 ILE A C 1
ATOM 652 O O . ILE A 1 84 ? 18.569 2.813 8.500 1.00 48.75 84 ILE A O 1
ATOM 657 N N . HIS A 1 85 ? 17.658 2.840 10.544 1.00 47.92 85 HIS A N 1
ATOM 658 C CA . HIS A 1 85 ? 16.298 2.690 10.065 1.00 44.72 85 HIS A CA 1
ATOM 659 C C . HIS A 1 85 ? 15.388 3.659 10.799 1.00 41.61 85 HIS A C 1
ATOM 660 O O . HIS A 1 85 ? 15.190 3.535 11.995 1.00 43.72 85 HIS A O 1
ATOM 667 N N . LYS A 1 86 ? 14.819 4.611 10.076 1.00 40.44 86 LYS A N 1
ATOM 668 C CA . LYS A 1 86 ? 13.888 5.556 10.673 1.00 41.99 86 LYS A CA 1
ATOM 669 C C . LYS A 1 86 ? 12.607 5.708 9.870 1.00 40.02 86 LYS A C 1
ATOM 670 O O . LYS A 1 86 ? 12.639 5.964 8.680 1.00 41.22 86 LYS A O 1
ATOM 676 N N . VAL A 1 87 ? 11.475 5.585 10.541 1.00 39.08 87 VAL A N 1
ATOM 677 C CA . VAL A 1 87 ? 10.199 5.704 9.875 1.00 38.71 87 VAL A CA 1
ATOM 678 C C . VAL A 1 87 ? 9.483 6.928 10.391 1.00 40.69 87 VAL A C 1
ATOM 679 O O . VAL A 1 87 ? 9.272 7.064 11.581 1.00 45.21 87 VAL A O 1
ATOM 683 N N . ILE A 1 88 ? 9.097 7.811 9.486 1.00 37.10 88 ILE A N 1
ATOM 684 C CA . ILE A 1 88 ? 8.431 9.037 9.874 1.00 39.98 88 ILE A CA 1
ATOM 685 C C . ILE A 1 88 ? 7.037 9.112 9.286 1.00 42.13 88 ILE A C 1
ATOM 686 O O . ILE A 1 88 ? 6.860 8.965 8.087 1.00 44.93 88 ILE A O 1
ATOM 691 N N . ARG A 1 89 ? 6.051 9.370 10.132 1.00 44.32 89 ARG A N 1
ATOM 692 C CA . ARG A 1 89 ? 4.690 9.512 9.661 1.00 46.40 89 ARG A CA 1
ATOM 693 C C . ARG A 1 89 ? 4.498 10.966 9.297 1.00 50.97 89 ARG A C 1
ATOM 694 O O . ARG A 1 89 ? 4.537 11.838 10.151 1.00 52.11 89 ARG A O 1
ATOM 702 N N . LEU A 1 90 ? 4.304 11.220 8.014 1.00 41.21 90 LEU A N 1
ATOM 703 C CA . LEU A 1 90 ? 4.186 12.578 7.529 1.00 45.46 90 LEU A CA 1
ATOM 704 C C . LEU A 1 90 ? 2.891 13.232 7.979 1.00 48.31 90 LEU A C 1
ATOM 705 O O . LEU A 1 90 ? 1.832 12.632 7.947 1.00 52.84 90 LEU A O 1
ATOM 710 N N . PRO A 1 91 ? 3.005 14.477 8.403 1.00 51.50 91 PRO A N 1
ATOM 711 C CA . PRO A 1 91 ? 1.878 15.264 8.900 1.00 51.78 91 PRO A CA 1
ATOM 712 C C . PRO A 1 91 ? 0.831 15.507 7.828 1.00 52.88 91 PRO A C 1
ATOM 713 O O . PRO A 1 91 ? -0.351 15.565 8.121 1.00 53.72 91 PRO A O 1
ATOM 717 N N . VAL A 1 92 ? 1.278 15.695 6.599 1.00 51.48 92 VAL A N 1
ATOM 718 C CA . VAL A 1 92 ? 0.378 16.016 5.514 1.00 51.26 92 VAL A CA 1
ATOM 719 C C . VAL A 1 92 ? 0.460 14.985 4.405 1.00 48.24 92 VAL A C 1
ATOM 720 O O . VAL A 1 92 ? 1.496 14.385 4.183 1.00 49.40 92 VAL A O 1
ATOM 724 N N . LYS A 1 93 ? -0.655 14.769 3.724 1.00 47.50 93 LYS A N 1
ATOM 725 C CA . LYS A 1 93 ? -0.700 13.820 2.634 1.00 47.84 93 LYS A CA 1
ATOM 726 C C . LYS A 1 93 ? 0.205 14.297 1.522 1.00 43.89 93 LYS A C 1
ATOM 727 O O . LYS A 1 93 ? 0.158 15.450 1.147 1.00 49.66 93 LYS A O 1
ATOM 733 N N . VAL A 1 94 ? 1.028 13.403 0.995 1.00 39.78 94 VAL A N 1
ATOM 734 C CA . VAL A 1 94 ? 1.942 13.755 -0.080 1.00 42.73 94 VAL A CA 1
ATOM 735 C C . VAL A 1 94 ? 1.214 13.819 -1.407 1.00 56.27 94 VAL A C 1
ATOM 736 O O . VAL A 1 94 ? 0.277 13.073 -1.632 1.00 57.17 94 VAL A O 1
ATOM 740 N N . LYS A 1 95 ? 1.632 14.715 -2.287 1.00 57.81 95 LYS A N 1
ATOM 741 C CA . LYS A 1 95 ? 0.965 14.825 -3.567 1.00 59.86 95 LYS A CA 1
ATOM 742 C C . LYS A 1 95 ? 1.174 13.544 -4.339 1.00 63.78 95 LYS A C 1
ATOM 743 O O . LYS A 1 95 ? 2.276 13.020 -4.400 1.00 59.86 95 LYS A O 1
ATOM 749 N N . ARG A 1 96 ? 0.106 13.061 -4.954 1.00 72.01 96 ARG A N 1
ATOM 750 C CA . ARG A 1 96 ? 0.117 11.773 -5.622 1.00 73.15 96 ARG A CA 1
ATOM 751 C C . ARG A 1 96 ? 1.091 11.702 -6.788 1.00 72.48 96 ARG A C 1
ATOM 752 O O . ARG A 1 96 ? 1.776 10.705 -6.962 1.00 79.93 96 ARG A O 1
ATOM 760 N N . ASP A 1 97 ? 1.158 12.752 -7.590 1.00 71.23 97 ASP A N 1
ATOM 761 C CA . ASP A 1 97 ? 2.006 12.716 -8.772 1.00 77.38 97 ASP A CA 1
ATOM 762 C C . ASP A 1 97 ? 2.894 13.945 -8.863 1.00 80.45 97 ASP A C 1
ATOM 763 O O . ASP A 1 97 ? 2.678 14.816 -9.700 1.00 88.26 97 ASP A O 1
ATOM 768 N N . SER A 1 98 ? 3.896 14.015 -7.999 1.00 71.27 98 SER A N 1
ATOM 769 C CA . SER A 1 98 ? 4.837 15.117 -8.039 1.00 76.35 98 SER A CA 1
ATOM 770 C C . SER A 1 98 ? 6.244 14.643 -7.726 1.00 69.52 98 SER A C 1
ATOM 771 O O . SER A 1 98 ? 6.431 13.612 -7.098 1.00 69.56 98 SER A O 1
ATOM 774 N N . GLN A 1 99 ? 7.232 15.390 -8.193 1.00 65.43 99 GLN A N 1
ATOM 775 C CA . GLN A 1 99 ? 8.619 15.039 -7.957 1.00 67.95 99 GLN A CA 1
ATOM 776 C C . GLN A 1 99 ? 9.023 15.186 -6.501 1.00 65.91 99 GLN A C 1
ATOM 777 O O . GLN A 1 99 ? 8.657 16.148 -5.841 1.00 61.49 99 GLN A O 1
ATOM 783 N N . VAL A 1 100 ? 9.787 14.222 -6.013 1.00 61.06 100 VAL A N 1
ATOM 784 C CA . VAL A 1 100 ? 10.304 14.265 -4.660 1.00 55.85 100 VAL A CA 1
ATOM 785 C C . VAL A 1 100 ? 11.821 14.270 -4.687 1.00 56.97 100 VAL A C 1
ATOM 786 O O . VAL A 1 100 ? 12.435 13.495 -5.398 1.00 62.32 100 VAL A O 1
ATOM 790 N N . THR A 1 101 ? 12.416 15.173 -3.925 1.00 51.87 101 THR A N 1
ATOM 791 C CA . THR A 1 101 ? 13.843 15.426 -4.008 1.00 55.65 101 THR A CA 1
ATOM 792 C C . THR A 1 101 ? 14.590 15.196 -2.698 1.00 55.57 101 THR A C 1
ATOM 793 O O . THR A 1 101 ? 14.147 15.610 -1.634 1.00 54.75 101 THR A O 1
ATOM 797 N N . ALA A 1 102 ? 15.718 14.506 -2.787 1.00 57.09 102 ALA A N 1
ATOM 798 C CA . ALA A 1 102 ? 16.565 14.263 -1.633 1.00 53.22 102 ALA A CA 1
ATOM 799 C C . ALA A 1 102 ? 17.995 14.693 -1.911 1.00 59.93 102 ALA A C 1
ATOM 800 O O . ALA A 1 102 ? 18.545 14.380 -2.957 1.00 65.21 102 ALA A O 1
ATOM 802 N N . LYS A 1 103 ? 18.600 15.411 -0.976 1.00 53.95 103 LYS A N 1
ATOM 803 C CA . LYS A 1 103 ? 19.972 15.857 -1.144 1.00 52.44 103 LYS A CA 1
ATOM 804 C C . LYS A 1 103 ? 20.813 15.573 0.085 1.00 56.00 103 LYS A C 1
ATOM 805 O O . LYS A 1 103 ? 20.322 15.603 1.200 1.00 51.84 103 LYS A O 1
ATOM 811 N N . TYR A 1 104 ? 22.086 15.284 -0.127 1.00 53.34 104 TYR A N 1
ATOM 812 C CA . TYR A 1 104 ? 22.974 14.997 0.979 1.00 51.53 104 TYR A CA 1
ATOM 813 C C . TYR A 1 104 ? 24.197 15.911 0.991 1.00 54.82 104 TYR A C 1
ATOM 814 O O . TYR A 1 104 ? 25.090 15.759 0.174 1.00 58.00 104 TYR A O 1
ATOM 823 N N . GLU A 1 105 ? 24.245 16.840 1.938 1.00 48.47 105 GLU A N 1
ATOM 824 C CA . GLU A 1 105 ? 25.348 17.792 2.031 1.00 51.01 105 GLU A CA 1
ATOM 825 C C . GLU A 1 105 ? 25.839 17.964 3.460 1.00 46.95 105 GLU A C 1
ATOM 826 O O . GLU A 1 105 ? 25.046 18.162 4.366 1.00 43.17 105 GLU A O 1
ATOM 832 N N . ASN A 1 106 ? 27.148 17.908 3.652 1.00 54.42 106 ASN A N 1
ATOM 833 C CA . ASN A 1 106 ? 27.751 18.183 4.948 1.00 42.55 106 ASN A CA 1
ATOM 834 C C . ASN A 1 106 ? 27.192 17.265 6.012 1.00 38.44 106 ASN A C 1
ATOM 835 O O . ASN A 1 106 ? 27.048 17.649 7.160 1.00 37.17 106 ASN A O 1
ATOM 840 N N . GLY A 1 107 ? 26.886 16.040 5.622 1.00 42.32 107 GLY A N 1
ATOM 841 C CA . GLY A 1 107 ? 26.326 15.073 6.539 1.00 45.40 107 GLY A CA 1
ATOM 842 C C . GLY A 1 107 ? 24.841 15.238 6.776 1.00 46.64 107 GLY A C 1
ATOM 843 O O . GLY A 1 107 ? 24.273 14.579 7.630 1.00 40.55 107 GLY A O 1
ATOM 844 N N . VAL A 1 108 ? 24.202 16.112 6.017 1.00 39.74 108 VAL A N 1
ATOM 845 C CA . VAL A 1 108 ? 22.791 16.378 6.227 1.00 38.03 108 VAL A CA 1
ATOM 846 C C . VAL A 1 108 ? 21.952 15.937 5.044 1.00 40.31 108 VAL A C 1
ATOM 847 O O . VAL A 1 108 ? 22.275 16.223 3.903 1.00 36.05 108 VAL A O 1
ATOM 851 N N . LEU A 1 109 ? 20.877 15.222 5.332 1.00 36.66 109 LEU A N 1
ATOM 852 C CA . LEU A 1 109 ? 19.997 14.733 4.294 1.00 43.26 109 LEU A CA 1
ATOM 853 C C . LEU A 1 109 ? 18.752 15.583 4.263 1.00 39.82 109 LEU A C 1
ATOM 854 O O . LEU A 1 109 ? 18.013 15.661 5.229 1.00 36.05 109 LEU A O 1
ATOM 859 N N . THR A 1 110 ? 18.518 16.208 3.124 1.00 41.51 110 THR A N 1
ATOM 860 C CA . THR A 1 110 ? 17.386 17.092 2.972 1.00 45.36 110 THR A CA 1
ATOM 861 C C . THR A 1 110 ? 16.411 16.484 1.984 1.00 46.15 110 THR A C 1
ATOM 862 O O . THR A 1 110 ? 16.772 16.159 0.866 1.00 50.65 110 THR A O 1
ATOM 866 N N . ILE A 1 111 ? 15.168 16.330 2.410 1.00 42.16 111 ILE A N 1
ATOM 867 C CA . ILE A 1 111 ? 14.155 15.726 1.575 1.00 40.02 111 ILE A CA 1
ATOM 868 C C . ILE A 1 111 ? 13.004 16.687 1.382 1.00 45.01 111 ILE A C 1
ATOM 869 O O . ILE A 1 111 ? 12.478 17.226 2.341 1.00 43.76 111 ILE A O 1
ATOM 874 N N . ARG A 1 112 ? 12.611 16.890 0.135 1.00 45.88 112 ARG A N 1
ATOM 875 C CA . ARG A 1 112 ? 11.504 17.775 -0.164 1.00 46.30 112 ARG A CA 1
ATOM 876 C C . ARG A 1 112 ? 10.369 17.013 -0.810 1.00 48.68 112 ARG A C 1
ATOM 877 O O . ARG A 1 112 ? 10.560 16.331 -1.800 1.00 44.58 112 ARG A O 1
ATOM 885 N N . ILE A 1 113 ? 9.181 17.136 -0.242 1.00 43.63 113 ILE A N 1
ATOM 886 C CA . ILE A 1 113 ? 8.029 16.424 -0.758 1.00 47.64 113 ILE A CA 1
ATOM 887 C C . ILE A 1 113 ? 6.862 17.341 -1.072 1.00 46.45 113 ILE A C 1
ATOM 888 O O . ILE A 1 113 ? 6.399 18.086 -0.219 1.00 45.15 113 ILE A O 1
ATOM 893 N N . PRO A 1 114 ? 6.363 17.250 -2.295 1.00 48.40 114 PRO A N 1
ATOM 894 C CA . PRO A 1 114 ? 5.185 18.009 -2.699 1.00 46.20 114 PRO A CA 1
ATOM 895 C C . PRO A 1 114 ? 3.976 17.504 -1.937 1.00 46.16 114 PRO A C 1
ATOM 896 O O . PRO A 1 114 ? 3.882 16.316 -1.685 1.00 44.98 114 PRO A O 1
ATOM 900 N N . VAL A 1 115 ? 3.070 18.399 -1.573 1.00 44.93 115 VAL A N 1
ATOM 901 C CA . VAL A 1 115 ? 1.994 18.073 -0.658 1.00 49.04 115 VAL A CA 1
ATOM 902 C C . VAL A 1 115 ? 0.597 18.314 -1.213 1.00 52.62 115 VAL A C 1
ATOM 903 O O . VAL A 1 115 ? 0.383 19.218 -1.998 1.00 44.19 115 VAL A O 1
ATOM 907 N N . GLU A 1 116 ? -0.347 17.481 -0.791 1.00 52.08 116 GLU A N 1
ATOM 908 C CA . GLU A 1 116 ? -1.746 17.622 -1.161 1.00 56.24 116 GLU A CA 1
ATOM 909 C C . GLU A 1 116 ? -2.527 17.983 0.084 1.00 54.88 116 GLU A C 1
ATOM 910 O O . GLU A 1 116 ? -2.462 17.278 1.077 1.00 55.15 116 GLU A O 1
ATOM 916 N N . GLY A 1 117 ? -3.262 19.084 0.039 1.00 60.17 117 GLY A N 1
ATOM 917 C CA . GLY A 1 117 ? -4.074 19.497 1.169 1.00 58.27 117 GLY A CA 1
ATOM 918 C C . GLY A 1 117 ? -5.197 20.442 0.805 1.00 54.48 117 GLY A C 1
ATOM 919 O O . GLY A 1 117 ? -5.151 21.085 -0.232 1.00 51.48 117 GLY A O 1
ATOM 920 N N . SER A 1 118 ? -6.205 20.528 1.665 1.00 57.16 118 SER A N 1
ATOM 921 C CA . SER A 1 118 ? -7.290 21.475 1.478 1.00 50.41 118 SER A CA 1
ATOM 922 C C . SER A 1 118 ? -7.825 22.007 2.799 1.00 51.81 118 SER A C 1
ATOM 923 O O . SER A 1 118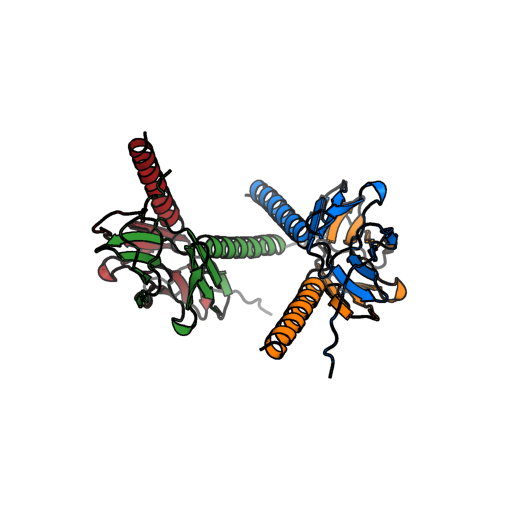 ? -7.828 21.311 3.799 1.00 61.35 118 SER A O 1
ATOM 926 N N . VAL A 1 119 ? -8.305 23.238 2.787 1.00 51.35 119 VAL A N 1
ATOM 927 C CA . VAL A 1 119 ? -8.976 23.807 3.941 1.00 50.85 119 VAL A CA 1
ATOM 928 C C . VAL A 1 119 ? -10.277 24.417 3.461 1.00 53.61 119 VAL A C 1
ATOM 929 O O . VAL A 1 119 ? -10.342 24.945 2.365 1.00 51.43 119 VAL A O 1
ATOM 933 N N . SER A 1 120 ? -11.326 24.297 4.257 1.00 56.14 120 SER A N 1
ATOM 934 C CA . SER A 1 120 ? -12.635 24.748 3.832 1.00 46.68 120 SER A CA 1
ATOM 935 C C . SER A 1 120 ? -12.980 26.070 4.464 1.00 52.46 120 SER A C 1
ATOM 936 O O . SER A 1 120 ? -12.708 26.290 5.632 1.00 59.32 120 SER A O 1
ATOM 939 N N . ILE A 1 121 ? -13.598 26.943 3.682 1.00 53.34 121 ILE A N 1
ATOM 940 C CA . ILE A 1 121 ? -13.974 28.260 4.156 1.00 49.18 121 ILE A CA 1
ATOM 941 C C . ILE A 1 121 ? -15.469 28.307 4.375 1.00 52.99 121 ILE A C 1
ATOM 942 O O . ILE A 1 121 ? -16.240 27.928 3.511 1.00 53.71 121 ILE A O 1
ATOM 947 N N . ARG A 1 122 ? -15.874 28.751 5.553 1.00 55.79 122 ARG A N 1
ATOM 948 C CA . ARG A 1 122 ? -17.282 28.868 5.862 1.00 56.89 122 ARG A CA 1
ATOM 949 C C . ARG A 1 122 ? -17.882 29.943 4.987 1.00 63.48 122 ARG A C 1
ATOM 950 O O . ARG A 1 122 ? -17.275 30.985 4.777 1.00 63.62 122 ARG A O 1
ATOM 958 N N . ILE A 1 123 ? -19.085 29.704 4.491 1.00 63.39 123 ILE A N 1
ATOM 959 C CA . ILE A 1 123 ? -19.731 30.677 3.635 1.00 64.64 123 ILE A CA 1
ATOM 960 C C . ILE A 1 123 ? -20.823 31.382 4.404 1.00 67.54 123 ILE A C 1
ATOM 961 O O . ILE A 1 123 ? -21.711 30.749 4.955 1.00 70.59 123 ILE A O 1
ATOM 966 N N . GLU A 1 124 ? -20.753 32.703 4.435 1.00 60.13 124 GLU A N 1
ATOM 967 C CA . GLU A 1 124 ? -21.698 33.490 5.203 1.00 69.58 124 GLU A CA 1
ATOM 968 C C . GLU A 1 124 ? -22.926 33.843 4.379 1.00 68.11 124 GLU A C 1
ATOM 969 O O . GLU A 1 124 ? -22.817 34.190 3.208 1.00 65.44 124 GLU A O 1
ATOM 971 N N . MET B 1 2 ? -8.684 20.496 25.190 1.00 86.18 2 MET B N 1
ATOM 972 C CA . MET B 1 2 ? -8.642 21.750 24.453 1.00 84.85 2 MET B CA 1
ATOM 973 C C . MET B 1 2 ? -7.501 21.746 23.451 1.00 83.84 2 MET B C 1
ATOM 974 O O . MET B 1 2 ? -6.419 21.245 23.727 1.00 80.67 2 MET B O 1
ATOM 976 N N . ASN B 1 3 ? -7.750 22.324 22.286 1.00 88.76 3 ASN B N 1
ATOM 977 C CA . ASN B 1 3 ? -6.748 22.376 21.241 1.00 83.79 3 ASN B CA 1
ATOM 978 C C . ASN B 1 3 ? -5.543 23.158 21.704 1.00 75.81 3 ASN B C 1
ATOM 979 O O . ASN B 1 3 ? -4.412 22.808 21.412 1.00 71.03 3 ASN B O 1
ATOM 984 N N . VAL B 1 4 ? -5.797 24.236 22.426 1.00 77.87 4 VAL B N 1
ATOM 985 C CA . VAL B 1 4 ? -4.721 25.068 22.911 1.00 76.57 4 VAL B CA 1
ATOM 986 C C . VAL B 1 4 ? -3.865 24.235 23.836 1.00 73.96 4 VAL B C 1
ATOM 987 O O . VAL B 1 4 ? -2.646 24.307 23.799 1.00 69.05 4 VAL B O 1
ATOM 991 N N . ILE B 1 5 ? -4.517 23.437 24.666 1.00 74.01 5 ILE B N 1
ATOM 992 C CA . ILE B 1 5 ? -3.802 22.564 25.571 1.00 73.26 5 ILE B CA 1
ATOM 993 C C . ILE B 1 5 ? -3.002 21.536 24.797 1.00 73.17 5 ILE B C 1
ATOM 994 O O . ILE B 1 5 ? -1.872 21.234 25.139 1.00 68.10 5 ILE B O 1
ATOM 999 N N . MET B 1 6 ? -3.604 20.997 23.748 1.00 75.87 6 MET B N 1
ATOM 1000 C CA . MET B 1 6 ? -2.937 20.010 22.915 1.00 73.20 6 MET B CA 1
ATOM 1001 C C . MET B 1 6 ? -1.721 20.588 22.206 1.00 69.04 6 MET B C 1
ATOM 1002 O O . MET B 1 6 ? -0.688 19.942 22.104 1.00 67.13 6 MET B O 1
ATOM 1007 N N . ARG B 1 7 ? -1.850 21.811 21.718 1.00 69.07 7 ARG B N 1
ATOM 1008 C CA . ARG B 1 7 ? -0.770 22.449 20.989 1.00 68.30 7 ARG B CA 1
ATOM 1009 C C . ARG B 1 7 ? 0.440 22.638 21.882 1.00 64.87 7 ARG B C 1
ATOM 1010 O O . ARG B 1 7 ? 1.565 22.428 21.459 1.00 62.21 7 ARG B O 1
ATOM 1018 N N . GLU B 1 8 ? 0.199 23.028 23.127 1.00 68.06 8 GLU B N 1
ATOM 1019 C CA . GLU B 1 8 ? 1.277 23.310 24.063 1.00 61.83 8 GLU B CA 1
ATOM 1020 C C . GLU B 1 8 ? 2.095 22.062 24.309 1.00 55.56 8 GLU B C 1
ATOM 1021 O O . GLU B 1 8 ? 3.309 22.115 24.384 1.00 51.14 8 GLU B O 1
ATOM 1027 N N . ILE B 1 9 ? 1.414 20.935 24.428 1.00 58.03 9 ILE B N 1
ATOM 1028 C CA . ILE B 1 9 ? 2.077 19.675 24.683 1.00 53.46 9 ILE B CA 1
ATOM 1029 C C . ILE B 1 9 ? 3.004 19.328 23.539 1.00 55.20 9 ILE B C 1
ATOM 1030 O O . ILE B 1 9 ? 4.108 18.849 23.748 1.00 47.85 9 ILE B O 1
ATOM 1035 N N . GLY B 1 10 ? 2.555 19.580 22.321 1.00 51.60 10 GLY B N 1
ATOM 1036 C CA . GLY B 1 10 ? 3.375 19.292 21.171 1.00 48.69 10 GLY B CA 1
ATOM 1037 C C . GLY B 1 10 ? 4.640 20.111 21.194 1.00 51.98 10 GLY B C 1
ATOM 1038 O O . GLY B 1 10 ? 5.705 19.614 20.879 1.00 52.12 10 GLY B O 1
ATOM 1039 N N . LYS B 1 11 ? 4.517 21.378 21.559 1.00 51.47 11 LYS B N 1
ATOM 1040 C CA . LYS B 1 11 ? 5.666 22.256 21.624 1.00 51.85 11 LYS B CA 1
ATOM 1041 C C . LYS B 1 11 ? 6.650 21.769 22.665 1.00 48.56 11 LYS B C 1
ATOM 1042 O O . LYS B 1 11 ? 7.845 21.745 22.434 1.00 49.66 11 LYS B O 1
ATOM 1048 N N . LYS B 1 12 ? 6.135 21.377 23.818 1.00 48.13 12 LYS B N 1
ATOM 1049 C CA . LYS B 1 12 ? 6.981 20.912 24.902 1.00 50.71 12 LYS B CA 1
ATOM 1050 C C . LYS B 1 12 ? 7.721 19.630 24.565 1.00 47.15 12 LYS B C 1
ATOM 1051 O O . LYS B 1 12 ? 8.882 19.481 24.898 1.00 43.87 12 LYS B O 1
ATOM 1057 N N . LEU B 1 13 ? 7.034 18.701 23.917 1.00 47.34 13 LEU B N 1
ATOM 1058 C CA . LEU B 1 13 ? 7.643 17.439 23.542 1.00 44.13 13 LEU B CA 1
ATOM 1059 C C . LEU B 1 13 ? 8.766 17.656 22.559 1.00 46.31 13 LEU B C 1
ATOM 1060 O O . LEU B 1 13 ? 9.825 17.067 22.673 1.00 47.20 13 LEU B O 1
ATOM 1065 N N . ASP B 1 14 ? 8.517 18.517 21.588 1.00 45.47 14 ASP B N 1
ATOM 1066 C CA . ASP B 1 14 ? 9.499 18.836 20.578 1.00 45.58 14 ASP B CA 1
ATOM 1067 C C . ASP B 1 14 ? 10.694 19.521 21.205 1.00 45.89 14 ASP B C 1
ATOM 1068 O O . ASP B 1 14 ? 11.825 19.272 20.835 1.00 49.48 14 ASP B O 1
ATOM 1073 N N . GLU B 1 15 ? 10.448 20.375 22.167 1.00 44.00 15 GLU B N 1
ATOM 1074 C CA . GLU B 1 15 ? 11.538 21.030 22.824 1.00 46.56 15 GLU B CA 1
ATOM 1075 C C . GLU B 1 15 ? 12.323 20.062 23.660 1.00 47.16 15 GLU B C 1
ATOM 1076 O O . GLU B 1 15 ? 13.504 20.171 23.761 1.00 46.80 15 GLU B O 1
ATOM 1078 N N . LEU B 1 16 ? 11.641 19.125 24.275 1.00 43.85 16 LEU B N 1
ATOM 1079 C CA . LEU B 1 16 ? 12.300 18.078 25.029 1.00 43.94 16 LEU B CA 1
ATOM 1080 C C . LEU B 1 16 ? 13.161 17.234 24.116 1.00 45.52 16 LEU B C 1
ATOM 1081 O O . LEU B 1 16 ? 14.235 16.795 24.489 1.00 45.36 16 LEU B O 1
ATOM 1086 N N . SER B 1 17 ? 12.659 16.986 22.917 1.00 43.50 17 SER B N 1
ATOM 1087 C CA . SER B 1 17 ? 13.392 16.211 21.944 1.00 47.31 17 SER B CA 1
ATOM 1088 C C . SER B 1 17 ? 14.687 16.884 21.539 1.00 42.27 17 SER B C 1
ATOM 1089 O O . SER B 1 17 ? 15.716 16.237 21.433 1.00 48.95 17 SER B O 1
ATOM 1092 N N . ARG B 1 18 ? 14.634 18.188 21.321 1.00 39.75 18 ARG B N 1
ATOM 1093 C CA . ARG B 1 18 ? 15.797 18.939 20.883 1.00 40.32 18 ARG B CA 1
ATOM 1094 C C . ARG B 1 18 ? 16.873 18.886 21.949 1.00 46.09 18 ARG B C 1
ATOM 1095 O O . ARG B 1 18 ? 18.044 18.725 21.658 1.00 41.83 18 ARG B O 1
ATOM 1103 N N . GLU B 1 19 ? 16.449 19.012 23.194 1.00 46.97 19 GLU B N 1
ATOM 1104 C CA . GLU B 1 19 ? 17.354 18.955 24.324 1.00 48.40 19 GLU B CA 1
ATOM 1105 C C . GLU B 1 19 ? 17.974 17.585 24.464 1.00 47.88 19 GLU B C 1
ATOM 1106 O O . GLU B 1 19 ? 19.140 17.459 24.787 1.00 51.00 19 GLU B O 1
ATOM 1112 N N . PHE B 1 20 ? 17.182 16.552 24.236 1.00 45.33 20 PHE B N 1
ATOM 1113 C CA . PHE B 1 20 ? 17.685 15.206 24.373 1.00 43.48 20 PHE B CA 1
ATOM 1114 C C . PHE B 1 20 ? 18.794 14.980 23.371 1.00 44.70 20 PHE B C 1
ATOM 1115 O O . PHE B 1 20 ? 19.822 14.410 23.689 1.00 49.50 20 PHE B O 1
ATOM 1123 N N . TYR B 1 21 ? 18.580 15.441 22.153 1.00 41.20 21 TYR B N 1
ATOM 1124 C CA . TYR B 1 21 ? 19.593 15.340 21.128 1.00 41.86 21 TYR B CA 1
ATOM 1125 C C . TYR B 1 21 ? 20.808 16.173 21.462 1.00 45.87 21 TYR B C 1
ATOM 1126 O O . TYR B 1 21 ? 21.928 15.768 21.218 1.00 47.15 21 TYR B O 1
ATOM 1135 N N . GLU B 1 22 ? 20.579 17.343 22.032 1.00 48.75 22 GLU B N 1
ATOM 1136 C CA . GLU B 1 22 ? 21.673 18.230 22.362 1.0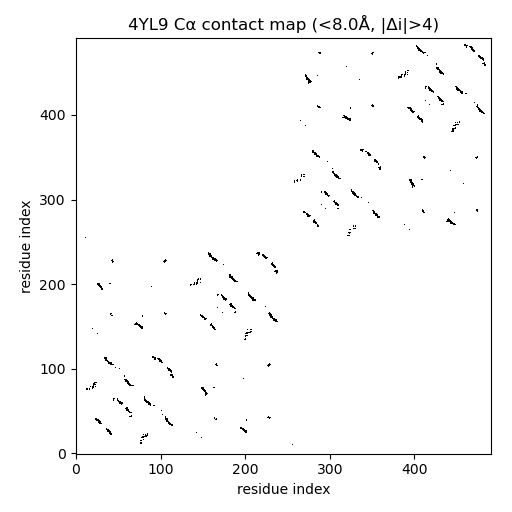0 47.00 22 GLU B CA 1
ATOM 1137 C C . GLU B 1 22 ? 22.613 17.585 23.361 1.00 51.27 22 GLU B C 1
ATOM 1138 O O . GLU B 1 22 ? 23.821 17.727 23.254 1.00 53.45 22 GLU B O 1
ATOM 1144 N N . SER B 1 23 ? 22.069 16.908 24.359 1.00 48.01 23 SER B N 1
ATOM 1145 C CA . SER B 1 23 ? 22.923 16.152 25.249 1.00 52.67 23 SER B CA 1
ATOM 1146 C C . SER B 1 23 ? 23.601 14.946 24.594 1.00 53.84 23 SER B C 1
ATOM 1147 O O . SER B 1 23 ? 24.790 14.740 24.768 1.00 61.63 23 SER B O 1
ATOM 1150 N N . VAL B 1 24 ? 22.838 14.112 23.901 1.00 49.48 24 VAL B N 1
ATOM 1151 C CA . VAL B 1 24 ? 23.404 12.921 23.266 1.00 43.78 24 VAL B CA 1
ATOM 1152 C C . VAL B 1 24 ? 24.387 13.136 22.117 1.00 42.21 24 VAL B C 1
ATOM 1153 O O . VAL B 1 24 ? 25.362 12.422 22.010 1.00 47.94 24 VAL B O 1
ATOM 1157 N N . ILE B 1 25 ? 24.115 14.090 21.239 1.00 42.84 25 ILE B N 1
ATOM 1158 C CA . ILE B 1 25 ? 25.002 14.339 20.114 1.00 40.50 25 ILE B CA 1
ATOM 1159 C C . ILE B 1 25 ? 26.256 15.019 20.616 1.00 42.30 25 ILE B C 1
ATOM 1160 O O . ILE B 1 25 ? 26.178 15.951 21.399 1.00 43.95 25 ILE B O 1
ATOM 1165 N N . PRO B 1 26 ? 27.413 14.544 20.180 1.00 44.40 26 PRO B N 1
ATOM 1166 C CA . PRO B 1 26 ? 27.510 13.528 19.137 1.00 42.26 26 PRO B CA 1
ATOM 1167 C C . PRO B 1 26 ? 28.076 12.210 19.632 1.00 47.01 26 PRO B C 1
ATOM 1168 O O . PRO B 1 26 ? 28.881 12.187 20.546 1.00 47.96 26 PRO B O 1
ATOM 1172 N N . PRO B 1 27 ? 27.648 11.117 19.026 1.00 45.21 27 PRO B N 1
ATOM 1173 C CA . PRO B 1 27 ? 28.246 9.818 19.309 1.00 46.07 27 PRO B CA 1
ATOM 1174 C C . PRO B 1 27 ? 29.687 9.839 18.854 1.00 45.45 27 PRO B C 1
ATOM 1175 O O . PRO B 1 27 ? 29.971 10.422 17.825 1.00 42.84 27 PRO B O 1
ATOM 1179 N N . ILE B 1 28 ? 30.583 9.216 19.601 1.00 46.81 28 ILE B N 1
ATOM 1180 C CA . ILE B 1 28 ? 31.989 9.243 19.242 1.00 44.30 28 ILE B CA 1
ATOM 1181 C C . ILE B 1 28 ? 32.617 7.864 19.228 1.00 45.34 28 ILE B C 1
ATOM 1182 O O . ILE B 1 28 ? 32.208 6.973 19.950 1.00 46.61 28 ILE B O 1
ATOM 1187 N N . ASP B 1 29 ? 33.619 7.708 18.382 1.00 46.69 29 ASP B N 1
ATOM 1188 C CA . ASP B 1 29 ? 34.399 6.494 18.319 1.00 49.28 29 ASP B CA 1
ATOM 1189 C C . ASP B 1 29 ? 35.816 6.839 18.741 1.00 53.34 29 ASP B C 1
ATOM 1190 O O . ASP B 1 29 ? 36.371 7.826 18.288 1.00 43.45 29 ASP B O 1
ATOM 1195 N N . MET B 1 30 ? 36.386 6.046 19.638 1.00 54.37 30 MET B N 1
ATOM 1196 C CA . MET B 1 30 ? 37.748 6.273 20.093 1.00 51.97 30 MET B CA 1
ATOM 1197 C C . MET B 1 30 ? 38.620 5.050 19.880 1.00 55.54 30 MET B C 1
ATOM 1198 O O . MET B 1 30 ? 38.294 3.969 20.337 1.00 54.54 30 MET B O 1
ATOM 1203 N N . TYR B 1 31 ? 39.745 5.231 19.203 1.00 60.40 31 TYR B N 1
ATOM 1204 C CA . TYR B 1 31 ? 40.710 4.156 19.030 1.00 60.69 31 TYR B CA 1
ATOM 1205 C C . TYR B 1 31 ? 42.136 4.678 18.995 1.00 57.61 31 TYR B C 1
ATOM 1206 O O . TYR B 1 31 ? 42.365 5.828 18.662 1.00 53.52 31 TYR B O 1
ATOM 1215 N N . GLU B 1 32 ? 43.098 3.830 19.334 1.00 65.36 32 GLU B N 1
ATOM 1216 C CA . GLU B 1 32 ? 44.494 4.239 19.282 1.00 63.76 32 GLU B CA 1
ATOM 1217 C C . GLU B 1 32 ? 45.228 3.544 18.154 1.00 67.01 32 GLU B C 1
ATOM 1218 O O . GLU B 1 32 ? 45.311 2.327 18.113 1.00 67.64 32 GLU B O 1
ATOM 1224 N N . GLU B 1 33 ? 45.770 4.334 17.238 1.00 69.89 33 GLU B N 1
ATOM 1225 C CA . GLU B 1 33 ? 46.494 3.788 16.107 1.00 70.60 33 GLU B CA 1
ATOM 1226 C C . GLU B 1 33 ? 47.845 4.445 15.931 1.00 77.45 33 GLU B C 1
ATOM 1227 O O . GLU B 1 33 ? 47.959 5.666 15.972 1.00 76.18 33 GLU B O 1
ATOM 1233 N N . GLY B 1 34 ? 48.872 3.629 15.743 1.00 77.66 34 GLY B N 1
ATOM 1234 C CA . GLY B 1 34 ? 50.176 4.135 15.376 1.00 75.88 34 GLY B CA 1
ATOM 1235 C C . GLY B 1 34 ? 50.684 5.191 16.330 1.00 72.14 34 GLY B C 1
ATOM 1236 O O . GLY B 1 34 ? 51.260 6.190 15.907 1.00 75.43 34 GLY B O 1
ATOM 1237 N N . GLY B 1 35 ? 50.457 4.984 17.618 1.00 70.72 35 GLY B N 1
ATOM 1238 C CA . GLY B 1 35 ? 50.924 5.926 18.613 1.00 69.58 35 GLY B CA 1
ATOM 1239 C C . GLY B 1 35 ? 50.049 7.152 18.564 1.00 66.13 35 GLY B C 1
ATOM 1240 O O . GLY B 1 35 ? 50.349 8.178 19.164 1.00 64.84 35 GLY B O 1
ATOM 1241 N N . GLU B 1 36 ? 48.942 7.029 17.849 1.00 70.09 36 GLU B N 1
ATOM 1242 C CA . GLU B 1 36 ? 48.026 8.138 17.668 1.00 65.16 36 GLU B CA 1
ATOM 1243 C C . GLU B 1 36 ? 46.660 7.829 18.245 1.00 59.55 36 GLU B C 1
ATOM 1244 O O . GLU B 1 36 ? 46.102 6.775 17.989 1.00 60.14 36 GLU B O 1
ATOM 1250 N N . LEU B 1 37 ? 46.116 8.759 19.013 1.00 55.86 37 LEU B N 1
ATOM 1251 C CA . LEU B 1 37 ? 44.774 8.591 19.535 1.00 57.63 37 LEU B CA 1
ATOM 1252 C C . LEU B 1 37 ? 43.822 9.403 18.674 1.00 57.76 37 LEU B C 1
ATOM 1253 O O . LEU B 1 37 ? 43.966 10.611 18.539 1.00 51.11 37 LEU B O 1
ATOM 1258 N N . VAL B 1 38 ? 42.845 8.725 18.091 1.00 49.61 38 VAL B N 1
ATOM 1259 C CA . VAL B 1 38 ? 41.919 9.366 17.182 1.00 51.77 38 VAL B CA 1
ATOM 1260 C C . VAL B 1 38 ? 40.492 9.281 17.683 1.00 46.53 38 VAL B C 1
ATOM 1261 O O . VAL B 1 38 ? 40.036 8.232 18.089 1.00 45.88 38 VAL B O 1
ATOM 1265 N N . VAL B 1 39 ? 39.800 10.407 17.657 1.00 45.28 39 VAL B N 1
ATOM 1266 C CA . VAL B 1 39 ? 38.417 10.466 18.075 1.00 49.03 39 VAL B CA 1
ATOM 1267 C C . VAL B 1 39 ? 37.539 10.869 16.901 1.00 46.30 39 VAL B C 1
ATOM 1268 O O . VAL B 1 39 ? 37.818 11.850 16.232 1.00 45.75 39 VAL B O 1
ATOM 1272 N N . VAL B 1 40 ? 36.484 10.106 16.649 1.00 40.66 40 VAL B N 1
ATOM 1273 C CA . VAL B 1 40 ? 35.593 10.401 15.540 1.00 46.29 40 VAL B CA 1
ATOM 1274 C C . VAL B 1 40 ? 34.185 10.695 16.007 1.00 41.15 40 VAL B C 1
ATOM 1275 O O . VAL B 1 40 ? 33.589 9.910 16.714 1.00 35.20 40 VAL B O 1
ATOM 1279 N N . ALA B 1 41 ? 33.656 11.835 15.593 1.00 35.58 41 ALA B N 1
ATOM 1280 C CA . ALA B 1 41 ? 32.341 12.262 16.035 1.00 44.37 41 ALA B CA 1
ATOM 1281 C C . ALA B 1 41 ? 31.415 12.591 14.878 1.00 33.60 41 ALA B C 1
ATOM 1282 O O . ALA B 1 41 ? 31.800 13.285 13.957 1.00 35.33 41 ALA B O 1
ATOM 1284 N N . ASP B 1 42 ? 30.181 12.112 14.943 1.00 40.59 42 ASP B N 1
ATOM 1285 C CA . ASP B 1 42 ? 29.221 12.398 13.897 1.00 36.04 42 ASP B CA 1
ATOM 1286 C C . ASP B 1 42 ? 28.570 13.734 14.214 1.00 30.85 42 ASP B C 1
ATOM 1287 O O . ASP B 1 42 ? 27.749 13.830 15.100 1.00 30.33 42 ASP B O 1
ATOM 1292 N N . LEU B 1 43 ? 28.932 14.762 13.466 1.00 29.23 43 LEU B N 1
ATOM 1293 C CA . LEU B 1 43 ? 28.506 16.115 13.777 1.00 37.38 43 LEU B CA 1
ATOM 1294 C C . LEU B 1 43 ? 27.963 16.845 12.562 1.00 38.53 43 LEU B C 1
ATOM 1295 O O . LEU B 1 43 ? 28.582 17.774 12.060 1.00 39.84 43 LEU B O 1
ATOM 1300 N N . ALA B 1 44 ? 26.796 16.429 12.104 1.00 33.56 44 ALA B N 1
ATOM 1301 C CA . ALA B 1 44 ? 26.211 16.958 10.886 1.00 33.50 44 ALA B CA 1
ATOM 1302 C C . ALA B 1 44 ? 25.696 18.390 10.986 1.00 30.60 44 ALA B C 1
ATOM 1303 O O . ALA B 1 44 ? 25.251 18.827 12.034 1.00 31.10 44 ALA B O 1
ATOM 1305 N N . GLY B 1 45 ? 25.724 19.088 9.859 1.00 31.13 45 GLY B N 1
ATOM 1306 C CA . GLY B 1 45 ? 25.192 20.430 9.735 1.00 35.23 45 GLY B CA 1
ATOM 1307 C C . GLY B 1 45 ? 25.739 21.566 10.571 1.00 42.42 45 GLY B C 1
ATOM 1308 O O . GLY B 1 45 ? 24.985 22.383 11.073 1.00 38.33 45 GLY B O 1
ATOM 1309 N N . PHE B 1 46 ? 27.053 21.624 10.722 1.00 42.86 46 PHE B N 1
ATOM 1310 C CA . PHE B 1 46 ? 27.676 22.740 11.414 1.00 40.89 46 PHE B CA 1
ATOM 1311 C C . PHE B 1 46 ? 28.762 23.409 10.583 1.00 43.75 46 PHE B C 1
ATOM 1312 O O . PHE B 1 46 ? 29.413 22.773 9.773 1.00 49.11 46 PHE B O 1
ATOM 1320 N N . ASN B 1 47 ? 28.928 24.712 10.788 1.00 45.31 47 ASN B N 1
ATOM 1321 C CA . ASN B 1 47 ? 30.053 25.450 10.232 1.00 51.36 47 ASN B CA 1
ATOM 1322 C C . ASN B 1 47 ? 31.355 25.133 10.962 1.00 50.60 47 ASN B C 1
ATOM 1323 O O . ASN B 1 47 ? 31.363 24.950 12.175 1.00 47.62 47 ASN B O 1
ATOM 1328 N N . LYS B 1 48 ? 32.453 25.088 10.219 1.00 54.92 48 LYS B N 1
ATOM 1329 C CA . LYS B 1 48 ? 33.761 24.822 10.796 1.00 56.06 48 LYS B CA 1
ATOM 1330 C C . LYS B 1 48 ? 34.142 25.901 11.798 1.00 52.17 48 LYS B C 1
ATOM 1331 O O . LYS B 1 48 ? 34.735 25.615 12.826 1.00 57.59 48 LYS B O 1
ATOM 1337 N N . ASP B 1 49 ? 33.807 27.142 11.484 1.00 52.00 49 ASP B N 1
ATOM 1338 C CA . ASP B 1 49 ? 34.097 28.270 12.355 1.00 57.18 49 ASP B CA 1
ATOM 1339 C C . ASP B 1 49 ? 33.383 28.129 13.690 1.00 55.18 49 ASP B C 1
ATOM 1340 O O . ASP B 1 49 ? 33.890 28.560 14.716 1.00 65.82 49 ASP B O 1
ATOM 1345 N N . LYS B 1 50 ? 32.184 27.569 13.665 1.00 48.18 50 LYS B N 1
ATOM 1346 C CA . LYS B 1 50 ? 31.350 27.468 14.854 1.00 49.22 50 LYS B CA 1
ATOM 1347 C C . LYS B 1 50 ? 31.665 26.250 15.710 1.00 45.24 50 LYS B C 1
ATOM 1348 O O . LYS B 1 50 ? 31.034 26.025 16.726 1.00 44.89 50 LYS B O 1
ATOM 1354 N N . ILE B 1 51 ? 32.631 25.455 15.283 1.00 46.20 51 ILE B N 1
ATOM 1355 C CA . ILE B 1 51 ? 33.060 24.304 16.059 1.00 47.68 51 ILE B CA 1
ATOM 1356 C C . ILE B 1 51 ? 34.394 24.571 16.741 1.00 51.46 51 ILE B C 1
ATOM 1357 O O . ILE B 1 51 ? 35.336 25.031 16.113 1.00 50.64 51 ILE B O 1
ATOM 1362 N N . SER B 1 52 ? 34.466 24.292 18.034 1.00 50.39 52 SER B N 1
ATOM 1363 C CA . SER B 1 52 ? 35.714 24.426 18.763 1.00 53.32 52 SER B CA 1
ATOM 1364 C C . SER B 1 52 ? 36.132 23.129 19.437 1.00 53.19 52 SER B C 1
ATOM 1365 O O . SER B 1 52 ? 35.341 22.496 20.116 1.00 56.01 52 SER B O 1
ATOM 1368 N N . VAL B 1 53 ? 37.372 22.727 19.214 1.00 51.29 53 VAL B N 1
ATOM 1369 C CA . VAL B 1 53 ? 37.925 21.557 19.867 1.00 56.89 53 VAL B CA 1
ATOM 1370 C C . VAL B 1 53 ? 39.081 21.989 20.746 1.00 58.65 53 VAL B C 1
ATOM 1371 O O . VAL B 1 53 ? 39.993 22.660 20.287 1.00 56.95 53 VAL B O 1
ATOM 1375 N N . ARG B 1 54 ? 39.047 21.603 22.011 1.00 58.24 54 ARG B N 1
ATOM 1376 C CA . ARG B 1 54 ? 40.119 21.977 22.911 1.00 65.37 54 ARG B CA 1
ATOM 1377 C C . ARG B 1 54 ? 40.509 20.870 23.868 1.00 63.95 54 ARG B C 1
ATOM 1378 O O . ARG B 1 54 ? 39.710 20.005 24.184 1.00 62.62 54 ARG B O 1
ATOM 1386 N N . LEU B 1 55 ? 41.740 20.909 24.356 1.00 72.28 55 LEU B N 1
ATOM 1387 C CA . LEU B 1 55 ? 42.174 19.991 25.401 1.00 73.37 55 LEU B CA 1
ATOM 1388 C C . LEU B 1 55 ? 42.443 20.732 26.677 1.00 71.54 55 LEU B C 1
ATOM 1389 O O . LEU B 1 55 ? 43.143 21.713 26.684 1.00 75.40 55 LEU B O 1
ATOM 1394 N N . SER B 1 56 ? 41.866 20.255 27.757 1.00 71.14 56 SER B N 1
ATOM 1395 C CA . SER B 1 56 ? 42.128 20.792 29.055 1.00 75.82 56 SER B CA 1
ATOM 1396 C C . SER B 1 56 ? 43.471 20.281 29.471 1.00 78.56 56 SER B C 1
ATOM 1397 O O . SER B 1 56 ? 43.963 19.337 28.910 1.00 79.39 56 SER B O 1
ATOM 1400 N N . ALA B 1 57 ? 44.072 20.897 30.466 1.00 82.80 57 ALA B N 1
ATOM 1401 C CA . ALA B 1 57 ? 45.336 20.413 30.997 0.30 80.48 57 ALA B CA 1
ATOM 1402 C C . ALA B 1 57 ? 45.133 19.024 31.575 1.00 83.58 57 ALA B C 1
ATOM 1403 O O . ALA B 1 57 ? 46.062 18.245 31.692 1.00 88.49 57 ALA B O 1
ATOM 1405 N N . GLN B 1 58 ? 43.900 18.736 31.949 1.00 81.14 58 GLN B N 1
ATOM 1406 C CA . GLN B 1 58 ? 43.526 17.468 32.533 1.00 79.58 58 GLN B CA 1
ATOM 1407 C C . GLN B 1 58 ? 43.511 16.261 31.612 1.00 79.31 58 GLN B C 1
ATOM 1408 O O . GLN B 1 58 ? 43.269 15.170 32.066 1.00 81.38 58 GLN B O 1
ATOM 1414 N N . ASN B 1 59 ? 43.652 16.428 30.315 1.00 79.57 59 ASN B N 1
ATOM 1415 C CA . ASN B 1 59 ? 43.574 15.252 29.468 1.00 78.36 59 ASN B CA 1
ATOM 1416 C C . ASN B 1 59 ? 42.136 14.976 29.086 1.00 76.66 59 ASN B C 1
ATOM 1417 O O . ASN B 1 59 ? 41.834 13.983 28.462 1.00 73.14 59 ASN B O 1
ATOM 1422 N N . GLU B 1 60 ? 41.250 15.852 29.529 1.00 77.85 60 GLU B N 1
ATOM 1423 C CA . GLU B 1 60 ? 39.867 15.871 29.116 1.00 73.29 60 GLU B CA 1
ATOM 1424 C C . GLU B 1 60 ? 39.842 16.394 27.710 1.00 69.01 60 GLU B C 1
ATOM 1425 O O . GLU B 1 60 ? 40.668 17.193 27.344 1.00 70.33 60 GLU B O 1
ATOM 1431 N N . LEU B 1 61 ? 38.900 15.918 26.907 1.00 67.33 61 LEU B N 1
ATOM 1432 C CA . LEU B 1 61 ? 38.747 16.420 25.550 1.00 61.06 61 LEU B CA 1
ATOM 1433 C C . LEU B 1 61 ? 37.384 17.078 25.448 1.00 56.64 61 LEU B C 1
ATOM 1434 O O . LEU B 1 61 ? 36.375 16.472 25.808 1.00 57.60 61 LEU B O 1
ATOM 1439 N N . ILE B 1 62 ? 37.342 18.316 24.968 1.00 54.92 62 ILE B N 1
ATOM 1440 C CA . ILE B 1 62 ? 36.068 19.015 24.927 1.00 56.42 62 ILE B CA 1
ATOM 1441 C C . ILE B 1 62 ? 35.636 19.420 23.531 1.00 55.23 62 ILE B C 1
ATOM 1442 O O . ILE B 1 62 ? 36.410 19.993 22.787 1.00 57.30 62 ILE B O 1
ATOM 1447 N N . ILE B 1 63 ? 34.387 19.136 23.186 1.00 57.84 63 ILE B N 1
ATOM 1448 C CA . ILE B 1 63 ? 33.837 19.582 21.914 1.00 52.37 63 ILE B CA 1
ATOM 1449 C C . ILE B 1 63 ? 32.611 20.468 22.086 1.00 49.31 63 ILE B C 1
ATOM 1450 O O . ILE B 1 63 ? 31.642 20.087 22.722 1.00 48.27 63 ILE B O 1
ATOM 1455 N N . ASN B 1 64 ? 32.667 21.650 21.488 1.00 47.41 64 ASN B N 1
ATOM 1456 C CA . ASN B 1 64 ? 31.589 22.616 21.546 1.00 43.03 64 ASN B CA 1
ATOM 1457 C C . ASN B 1 64 ? 31.191 23.015 20.142 1.00 47.87 64 ASN B C 1
ATOM 1458 O O . ASN B 1 64 ? 32.046 23.282 19.316 1.00 49.66 64 ASN B O 1
ATOM 1463 N N . ALA B 1 65 ? 29.898 23.038 19.859 1.00 45.95 65 ALA B N 1
ATOM 1464 C CA . ALA B 1 65 ? 29.427 23.527 18.573 1.00 41.80 65 ALA B CA 1
ATOM 1465 C C . ALA B 1 65 ? 28.103 24.251 18.705 1.00 41.33 65 ALA B C 1
ATOM 1466 O O . ALA B 1 65 ? 27.313 23.944 19.577 1.00 43.67 65 ALA B O 1
ATOM 1468 N N . GLU B 1 66 ? 27.870 25.216 17.831 1.00 42.52 66 GLU B N 1
ATOM 1469 C CA . GLU B 1 66 ? 26.654 26.005 17.867 1.00 44.69 66 GLU B CA 1
ATOM 1470 C C . GLU B 1 66 ? 26.147 26.241 16.464 1.00 45.97 66 GLU B C 1
ATOM 1471 O O . GLU B 1 66 ? 26.929 26.333 15.527 1.00 46.51 66 GLU B O 1
ATOM 1477 N N . ARG B 1 67 ? 24.837 26.350 16.319 1.00 44.00 67 ARG B N 1
ATOM 1478 C CA . ARG B 1 67 ? 24.251 26.724 15.046 1.00 40.68 67 ARG B CA 1
ATOM 1479 C C . ARG B 1 67 ? 22.906 27.388 15.233 1.00 43.53 67 ARG B C 1
ATOM 1480 O O . ARG B 1 67 ? 22.271 27.245 16.264 1.00 45.86 67 ARG B O 1
ATOM 1488 N N . GLU B 1 68 ? 22.479 28.132 14.228 1.00 43.70 68 GLU B N 1
ATOM 1489 C CA . GLU B 1 68 ? 21.175 28.756 14.264 1.00 50.51 68 GLU B CA 1
ATOM 1490 C C . GLU B 1 68 ? 20.344 28.129 13.164 1.00 49.38 68 GLU B C 1
ATOM 1491 O O . GLU B 1 68 ? 20.781 28.054 12.028 1.00 48.56 68 GLU B O 1
ATOM 1497 N N . ILE B 1 69 ? 19.153 27.659 13.500 1.00 45.72 69 ILE B N 1
ATOM 1498 C CA . ILE B 1 69 ? 18.271 27.128 12.479 1.00 51.55 69 ILE B CA 1
ATOM 1499 C C . ILE B 1 69 ? 17.001 27.947 12.420 1.00 44.36 69 ILE B C 1
ATOM 1500 O O . ILE B 1 69 ? 16.264 28.037 13.388 1.00 41.81 69 ILE B O 1
ATOM 1505 N N . GLN B 1 70 ? 16.747 28.527 11.257 1.00 54.91 70 GLN B N 1
ATOM 1506 C CA . GLN B 1 70 ? 15.551 29.316 11.041 1.00 53.58 70 GLN B CA 1
ATOM 1507 C C . GLN B 1 70 ? 14.774 28.732 9.885 1.00 51.86 70 GLN B C 1
ATOM 1508 O O . GLN B 1 70 ? 15.307 28.563 8.797 1.00 51.66 70 GLN B O 1
ATOM 1510 N N . TYR B 1 71 ? 13.504 28.444 10.118 1.00 46.83 71 TYR B N 1
ATOM 1511 C CA . TYR B 1 71 ? 12.667 27.880 9.076 1.00 54.79 71 TYR B CA 1
ATOM 1512 C C . TYR B 1 71 ? 11.453 28.748 8.812 1.00 55.91 71 TYR B C 1
ATOM 1513 O O . TYR B 1 71 ? 10.780 29.188 9.738 1.00 56.11 71 TYR B O 1
ATOM 1522 N N . ILE B 1 72 ? 11.165 28.980 7.541 1.00 53.84 72 ILE B N 1
ATOM 1523 C CA . ILE B 1 72 ? 9.949 29.681 7.188 1.00 62.11 72 ILE B CA 1
ATOM 1524 C C . ILE B 1 72 ? 8.883 28.690 6.760 1.00 55.46 72 ILE B C 1
ATOM 1525 O O . ILE B 1 72 ? 9.058 27.960 5.797 1.00 52.33 72 ILE B O 1
ATOM 1530 N N . GLY B 1 73 ? 7.779 28.682 7.492 1.00 53.07 73 GLY B N 1
ATOM 1531 C CA . GLY B 1 73 ? 6.655 27.826 7.188 1.00 56.52 73 GLY B CA 1
ATOM 1532 C C . GLY B 1 73 ? 6.072 27.270 8.464 1.00 58.53 73 GLY B C 1
ATOM 1533 O O . GLY B 1 73 ? 6.527 27.603 9.546 1.00 63.67 73 GLY B O 1
ATOM 1534 N N . THR B 1 74 ? 5.060 26.426 8.342 1.00 48.81 74 THR B N 1
ATOM 1535 C CA . THR B 1 74 ? 4.545 25.711 9.490 1.00 52.18 74 THR B CA 1
ATOM 1536 C C . THR B 1 74 ? 5.567 24.662 9.888 1.00 54.11 74 THR B C 1
ATOM 1537 O O . THR B 1 74 ? 6.104 23.970 9.039 1.00 48.02 74 THR B O 1
ATOM 1541 N N . LYS B 1 75 ? 5.820 24.526 11.181 1.00 57.32 75 LYS B N 1
ATOM 1542 C CA . LYS B 1 75 ? 6.840 23.598 11.642 1.00 53.61 75 LYS B CA 1
ATOM 1543 C C . LYS B 1 75 ? 6.232 22.427 12.374 1.00 49.10 75 LYS B C 1
ATOM 1544 O O . LYS B 1 75 ? 5.473 22.600 13.314 1.00 52.06 75 LYS B O 1
ATOM 1550 N N . TYR B 1 76 ? 6.563 21.228 11.925 1.00 42.71 76 TYR B N 1
ATOM 1551 C CA . TYR B 1 76 ? 6.055 20.030 12.562 1.00 41.32 76 TYR B CA 1
ATOM 1552 C C . TYR B 1 76 ? 7.023 19.411 13.563 1.00 48.56 76 TYR B C 1
ATOM 1553 O O . TYR B 1 76 ? 6.602 18.813 14.540 1.00 48.88 76 TYR B O 1
ATOM 1562 N N . ALA B 1 77 ? 8.320 19.546 13.320 1.00 40.17 77 ALA B N 1
ATOM 1563 C CA . ALA B 1 77 ? 9.304 19.117 14.297 1.00 41.53 77 ALA B CA 1
ATOM 1564 C C . ALA B 1 77 ? 10.587 19.915 14.219 1.00 38.93 77 ALA B C 1
ATOM 1565 O O . ALA B 1 77 ? 11.021 20.281 13.144 1.00 42.35 77 ALA B O 1
ATOM 1567 N N . THR B 1 78 ? 11.220 20.150 15.358 1.00 43.17 78 THR B N 1
ATOM 1568 C CA . THR B 1 78 ? 12.543 20.755 15.364 1.00 44.44 78 THR B CA 1
ATOM 1569 C C . THR B 1 78 ? 13.487 20.008 16.299 1.00 45.81 78 THR B C 1
ATOM 1570 O O . THR B 1 78 ? 13.921 20.532 17.311 1.00 49.54 78 THR B O 1
ATOM 1574 N N . GLN B 1 79 ? 13.784 18.770 15.938 1.00 44.18 79 GLN B N 1
ATOM 1575 C CA . GLN B 1 79 ? 14.676 17.904 16.692 1.00 39.46 79 GLN B CA 1
ATOM 1576 C C . GLN B 1 79 ? 16.143 18.310 16.744 1.00 40.41 79 GLN B C 1
ATOM 1577 O O . GLN B 1 79 ? 16.792 18.132 17.755 1.00 40.33 79 GLN B O 1
ATOM 1583 N N . ARG B 1 80 ? 16.671 18.827 15.646 1.00 37.52 80 ARG B N 1
ATOM 1584 C CA . ARG B 1 80 ? 18.102 19.035 15.520 1.00 35.93 80 ARG B CA 1
ATOM 1585 C C . ARG B 1 80 ? 18.639 19.980 16.575 1.00 41.37 80 ARG B C 1
ATOM 1586 O O . ARG B 1 80 ? 18.014 20.972 16.917 1.00 38.81 80 ARG B O 1
ATOM 1594 N N . PRO B 1 81 ? 19.813 19.656 17.093 1.00 43.56 81 PRO B N 1
ATOM 1595 C CA . PRO B 1 81 ? 20.382 20.406 18.212 1.00 39.75 81 PRO B CA 1
ATOM 1596 C C . PRO B 1 81 ? 21.060 21.689 17.780 1.00 33.40 81 PRO B C 1
ATOM 1597 O O . PRO B 1 81 ? 21.899 21.671 16.900 1.00 38.57 81 PRO B O 1
ATOM 1601 N N . LEU B 1 82 ? 20.647 22.799 18.370 1.00 39.94 82 LEU B N 1
ATOM 1602 C CA . LEU B 1 82 ? 21.338 24.070 18.222 1.00 46.67 82 LEU B CA 1
ATOM 1603 C C . LEU B 1 82 ? 22.697 24.127 18.896 1.00 43.27 82 LEU B C 1
ATOM 1604 O O . LEU B 1 82 ? 23.647 24.657 18.348 1.00 47.70 82 LEU B O 1
ATOM 1609 N N . LYS B 1 83 ? 22.770 23.584 20.101 1.00 44.92 83 LYS B N 1
ATOM 1610 C CA . LYS B 1 83 ? 23.960 23.714 20.924 1.00 46.95 83 LYS B CA 1
ATOM 1611 C C . LYS B 1 83 ? 24.534 22.378 21.342 1.00 46.22 83 LYS B C 1
ATOM 1612 O O . LYS B 1 83 ? 23.844 21.554 21.913 1.00 48.17 83 LYS B O 1
ATOM 1618 N N . ILE B 1 84 ? 25.817 22.184 21.085 1.00 46.19 84 ILE B N 1
ATOM 1619 C CA . ILE B 1 84 ? 26.469 20.940 21.440 1.00 43.61 84 ILE B CA 1
ATOM 1620 C C . ILE B 1 84 ? 27.604 21.187 22.409 1.00 52.97 84 ILE B C 1
ATOM 1621 O O . ILE B 1 84 ? 28.477 21.995 22.147 1.00 52.29 84 ILE B O 1
ATOM 1626 N N . HIS B 1 85 ? 27.587 20.492 23.535 1.00 52.00 85 HIS B N 1
ATOM 1627 C CA . HIS B 1 85 ? 28.741 20.458 24.405 1.00 50.41 85 HIS B CA 1
ATOM 1628 C C . HIS B 1 85 ? 29.059 19.027 24.793 1.00 52.73 85 HIS B C 1
ATOM 1629 O O . HIS B 1 85 ? 28.249 18.360 25.418 1.00 58.50 85 HIS B O 1
ATOM 1636 N N . LYS B 1 86 ? 30.244 18.556 24.444 1.00 48.92 86 LYS B N 1
ATOM 1637 C CA . LYS B 1 86 ? 30.639 17.206 24.815 1.00 53.08 86 LYS B CA 1
ATOM 1638 C C . LYS B 1 86 ? 31.994 17.181 25.485 1.00 57.18 86 LYS B C 1
ATOM 1639 O O . LYS B 1 86 ? 32.956 17.721 24.964 1.00 54.84 86 LYS B O 1
ATOM 1645 N N . VAL B 1 87 ? 32.075 16.523 26.629 1.00 57.37 87 VAL B N 1
ATOM 1646 C CA . VAL B 1 87 ? 33.334 16.432 27.336 1.00 60.05 87 VAL B CA 1
ATOM 1647 C C . VAL B 1 87 ? 33.786 14.996 27.336 1.00 54.72 87 VAL B C 1
ATOM 1648 O O . VAL B 1 87 ? 33.065 14.116 27.768 1.00 59.07 87 VAL B O 1
ATOM 1652 N N . ILE B 1 88 ? 34.991 14.756 26.850 1.00 58.97 88 ILE B N 1
ATOM 1653 C CA . ILE B 1 88 ? 35.443 13.391 26.681 1.00 61.11 88 ILE B CA 1
ATOM 1654 C C . ILE B 1 88 ? 36.645 13.058 27.531 1.00 66.94 88 ILE B C 1
ATOM 1655 O O . ILE B 1 88 ? 37.657 13.748 27.492 1.00 66.21 88 ILE B O 1
ATOM 1660 N N . ARG B 1 89 ? 36.519 11.975 28.286 1.00 67.90 89 ARG B N 1
ATOM 1661 C CA . ARG B 1 89 ? 37.605 11.445 29.078 1.00 71.99 89 ARG B CA 1
ATOM 1662 C C . ARG B 1 89 ? 38.678 10.988 28.132 1.00 71.10 89 ARG B C 1
ATOM 1663 O O . ARG B 1 89 ? 38.386 10.390 27.108 1.00 76.73 89 ARG B O 1
ATOM 1671 N N . LEU B 1 90 ? 39.932 11.231 28.487 1.00 64.50 90 LEU B N 1
ATOM 1672 C CA . LEU B 1 90 ? 41.035 10.724 27.689 1.00 69.58 90 LEU B CA 1
ATOM 1673 C C . LEU B 1 90 ? 41.715 9.594 28.449 1.00 78.34 90 LEU B C 1
ATOM 1674 O O . LEU B 1 90 ? 42.139 9.765 29.590 1.00 80.60 90 LEU B O 1
ATOM 1679 N N . PRO B 1 91 ? 41.805 8.435 27.807 1.00 77.99 91 PRO B N 1
ATOM 1680 C CA . PRO B 1 91 ? 42.342 7.229 28.442 1.00 80.19 91 PRO B CA 1
ATOM 1681 C C . PRO B 1 91 ? 43.806 7.357 28.850 1.00 75.77 91 PRO B C 1
ATOM 1682 O O . PRO B 1 91 ? 44.186 6.874 29.914 1.00 82.71 91 PRO B O 1
ATOM 1686 N N . VAL B 1 92 ? 44.614 7.992 28.009 1.00 73.24 92 VAL B N 1
ATOM 1687 C CA . VAL B 1 92 ? 46.040 8.115 28.277 1.00 71.65 92 VAL B CA 1
ATOM 1688 C C . VAL B 1 92 ? 46.521 9.550 28.112 1.00 77.77 92 VAL B C 1
ATOM 1689 O O . VAL B 1 92 ? 45.926 10.333 27.376 1.00 80.08 92 VAL B O 1
ATOM 1693 N N . LYS B 1 93 ? 47.603 9.889 28.805 1.00 81.17 93 LYS B N 1
ATOM 1694 C CA . LYS B 1 93 ? 48.168 11.228 28.721 1.00 80.83 93 LYS B CA 1
ATOM 1695 C C . LYS B 1 93 ? 48.659 11.505 27.307 1.00 79.32 93 LYS B C 1
ATOM 1696 O O . LYS B 1 93 ? 49.226 10.633 26.652 1.00 83.19 93 LYS B O 1
ATOM 1698 N N . VAL B 1 94 ? 48.434 12.728 26.843 1.00 76.89 94 VAL B N 1
ATOM 1699 C CA . VAL B 1 94 ? 48.765 13.108 25.483 1.00 78.77 94 VAL B CA 1
ATOM 1700 C C . VAL B 1 94 ? 50.047 13.913 25.466 1.00 86.13 94 VAL B C 1
ATOM 1701 O O . VAL B 1 94 ? 50.300 14.703 26.373 1.00 87.63 94 VAL B O 1
ATOM 1705 N N . LYS B 1 95 ? 50.868 13.711 24.443 1.00 82.68 95 LYS B N 1
ATOM 1706 C CA . LYS B 1 95 ? 52.143 14.392 24.412 1.00 84.60 95 LYS B CA 1
ATOM 1707 C C . LYS B 1 95 ? 51.883 15.881 24.412 1.00 87.83 95 LYS B C 1
ATOM 1708 O O . LYS B 1 95 ? 51.082 16.384 23.634 1.00 87.74 95 LYS B O 1
ATOM 1714 N N . ARG B 1 96 ? 52.579 16.585 25.289 1.00 85.27 96 ARG B N 1
ATOM 1715 C CA . ARG B 1 96 ? 52.451 18.022 25.358 1.00 90.98 96 ARG B CA 1
ATOM 1716 C C . ARG B 1 96 ? 53.155 18.643 24.176 1.00 90.47 96 ARG B C 1
ATOM 1717 O O . ARG B 1 96 ? 54.152 18.115 23.688 1.00 83.02 96 ARG B O 1
ATOM 1725 N N . ASP B 1 97 ? 52.625 19.763 23.709 1.00 92.88 97 ASP B N 1
ATOM 1726 C CA . ASP B 1 97 ? 53.266 20.493 22.633 1.00 89.36 97 ASP B CA 1
ATOM 1727 C C . ASP B 1 97 ? 53.504 19.621 21.412 1.00 89.31 97 ASP B C 1
ATOM 1728 O O . ASP B 1 97 ? 54.565 19.658 20.799 1.00 89.69 97 ASP B O 1
ATOM 1733 N N . SER B 1 98 ? 52.497 18.832 21.070 1.00 85.89 98 SER B N 1
ATOM 1734 C CA . SER B 1 98 ? 52.529 18.020 19.871 1.00 81.56 98 SER B CA 1
ATOM 1735 C C . SER B 1 98 ? 51.349 18.413 19.005 1.00 83.83 98 SER B C 1
ATOM 1736 O O . SER B 1 98 ? 50.308 18.827 19.510 1.00 81.55 98 SER B O 1
ATOM 1739 N N . GLN B 1 99 ? 51.519 18.307 17.697 1.00 79.39 99 GLN B N 1
ATOM 1740 C CA . GLN B 1 99 ? 50.471 18.731 16.796 1.00 77.35 99 GLN B CA 1
ATOM 1741 C C . GLN B 1 99 ? 49.218 17.899 16.995 1.00 71.04 99 GLN B C 1
ATOM 1742 O O . GLN B 1 99 ? 49.269 16.683 17.095 1.00 71.01 99 GLN B O 1
ATOM 1744 N N . VAL B 1 100 ? 48.084 18.576 17.024 1.00 76.42 100 VAL B N 1
ATOM 1745 C CA . VAL B 1 100 ? 46.801 17.918 17.107 1.00 72.75 100 VAL B CA 1
ATOM 1746 C C . VAL B 1 100 ? 46.049 18.265 15.844 1.00 66.34 100 VAL B C 1
ATOM 1747 O O . VAL B 1 100 ? 45.982 19.419 15.452 1.00 69.44 100 VAL B O 1
ATOM 1751 N N . THR B 1 101 ? 45.489 17.263 15.197 1.00 65.82 101 THR B N 1
ATOM 1752 C CA . THR B 1 101 ? 44.816 17.497 13.946 1.00 65.23 101 THR B CA 1
ATOM 1753 C C . THR B 1 101 ? 43.329 17.342 14.132 1.00 61.96 101 THR B C 1
ATOM 1754 O O . THR B 1 101 ? 42.876 16.365 14.699 1.00 64.86 101 THR B O 1
ATOM 1758 N N . ALA B 1 102 ? 42.568 18.319 13.668 1.00 63.45 102 ALA B N 1
ATOM 1759 C CA . ALA B 1 102 ? 41.131 18.183 13.618 1.00 56.28 102 ALA B CA 1
ATOM 1760 C C . ALA B 1 102 ? 40.687 18.412 12.189 1.00 59.62 102 ALA B C 1
ATOM 1761 O O . ALA B 1 102 ? 40.997 19.431 11.594 1.00 64.64 102 ALA B O 1
ATOM 1763 N N . LYS B 1 103 ? 39.953 17.462 11.637 1.00 59.19 103 LYS B N 1
ATOM 1764 C CA . LYS B 1 103 ? 39.466 17.597 10.281 1.00 59.83 103 LYS B CA 1
ATOM 1765 C C . LYS B 1 103 ? 37.967 17.422 10.256 1.00 58.59 103 LYS B C 1
ATOM 1766 O O . LYS B 1 103 ? 37.420 16.564 10.929 1.00 54.65 103 LYS B O 1
ATOM 1772 N N . TYR B 1 104 ? 37.296 18.266 9.495 1.00 59.89 104 TYR B N 1
ATOM 1773 C CA . TYR B 1 104 ? 35.861 18.197 9.427 1.00 52.07 104 TYR B CA 1
ATOM 1774 C C . TYR B 1 104 ? 35.353 17.811 8.044 1.00 53.60 104 TYR B C 1
ATOM 1775 O O . TYR B 1 104 ? 35.362 18.616 7.133 1.00 56.93 104 TYR B O 1
ATOM 1784 N N . GLU B 1 105 ? 34.873 16.582 7.909 1.00 57.30 105 GLU B N 1
ATOM 1785 C CA . GLU B 1 105 ? 34.442 16.055 6.620 1.00 55.51 105 GLU B CA 1
ATOM 1786 C C . GLU B 1 105 ? 33.071 15.406 6.683 1.00 52.21 105 GLU B C 1
ATOM 1787 O O . GLU B 1 105 ? 32.822 14.569 7.532 1.00 49.17 105 GLU B O 1
ATOM 1793 N N . ASN B 1 106 ? 32.189 15.775 5.770 1.00 50.87 106 ASN B N 1
ATOM 1794 C CA . ASN B 1 106 ? 30.934 15.068 5.610 1.00 45.39 106 ASN B CA 1
ATOM 1795 C C . ASN B 1 106 ? 30.152 15.010 6.905 1.00 44.34 106 ASN B C 1
ATOM 1796 O O . ASN B 1 106 ? 29.504 14.020 7.196 1.00 48.36 106 ASN B O 1
ATOM 1801 N N . GLY B 1 107 ? 30.213 16.074 7.683 1.00 41.80 107 GLY B N 1
ATOM 1802 C CA . GLY B 1 107 ? 29.502 16.115 8.940 1.00 42.88 107 GLY B CA 1
ATOM 1803 C C . GLY B 1 107 ? 30.228 15.371 10.038 1.00 44.95 107 GLY B C 1
ATOM 1804 O O . GLY B 1 107 ? 29.726 15.249 11.143 1.00 40.66 107 GLY B O 1
ATOM 1805 N N . VAL B 1 108 ? 31.424 14.890 9.732 1.00 37.25 108 VAL B N 1
ATOM 1806 C CA . VAL B 1 108 ? 32.190 14.113 10.687 1.00 40.21 108 VAL B CA 1
ATOM 1807 C C . VAL B 1 108 ? 33.429 14.842 11.164 1.00 44.55 108 VAL B C 1
ATOM 1808 O O . VAL B 1 108 ? 34.225 15.317 10.372 1.00 42.67 108 VAL B O 1
ATOM 1812 N N . LEU B 1 109 ? 33.586 14.920 12.476 1.00 44.53 109 LEU B N 1
ATOM 1813 C CA . LEU B 1 109 ? 34.728 15.583 13.064 1.00 45.61 109 LEU B CA 1
ATOM 1814 C C . LEU B 1 109 ? 35.696 14.527 13.523 1.00 43.94 109 LEU B C 1
ATOM 1815 O O . LEU B 1 109 ? 35.364 13.691 14.336 1.00 44.06 109 LEU B O 1
ATOM 1820 N N . THR B 1 110 ? 36.905 14.574 12.991 1.00 45.38 110 THR B N 1
ATOM 1821 C CA . THR B 1 110 ? 37.909 13.587 13.319 1.00 48.13 110 THR B CA 1
ATOM 1822 C C . THR B 1 110 ? 39.079 14.262 13.997 1.00 52.77 110 THR B C 1
ATOM 1823 O O . THR B 1 110 ? 39.639 15.215 13.481 1.00 54.62 110 THR B O 1
ATOM 1827 N N . ILE B 1 111 ? 39.438 13.760 15.166 1.00 48.27 111 ILE B N 1
ATOM 1828 C CA . ILE B 1 111 ? 40.499 14.350 15.949 1.00 52.87 111 ILE B CA 1
ATOM 1829 C C . ILE B 1 111 ? 41.601 13.343 16.203 1.00 51.96 111 ILE B C 1
ATOM 1830 O O . ILE B 1 111 ? 41.351 12.255 16.689 1.00 49.72 111 ILE B O 1
ATOM 1835 N N . ARG B 1 112 ? 42.825 13.706 15.861 1.00 52.01 112 ARG B N 1
ATOM 1836 C CA . ARG B 1 112 ? 43.949 12.824 16.100 1.00 59.06 112 ARG B CA 1
ATOM 1837 C C . ARG B 1 112 ? 44.875 13.416 17.144 1.00 59.80 112 ARG B C 1
ATOM 1838 O O . ARG B 1 112 ? 45.376 14.523 16.993 1.00 56.07 112 ARG B O 1
ATOM 1846 N N . ILE B 1 113 ? 45.108 12.657 18.202 1.00 52.50 113 ILE B N 1
ATOM 1847 C CA . ILE B 1 113 ? 45.993 13.099 19.253 1.00 59.57 113 ILE B CA 1
ATOM 1848 C C . ILE B 1 113 ? 47.211 12.200 19.302 1.00 61.91 113 ILE B C 1
ATOM 1849 O O . ILE B 1 113 ? 47.098 10.981 19.386 1.00 58.77 113 ILE B O 1
ATOM 1854 N N . PRO B 1 114 ? 48.382 12.811 19.253 1.00 60.50 114 PRO B N 1
ATOM 1855 C CA . PRO B 1 114 ? 49.625 12.051 19.290 1.00 70.06 114 PRO B CA 1
ATOM 1856 C C . PRO B 1 114 ? 49.768 11.334 20.620 1.00 66.47 114 PRO B C 1
ATOM 1857 O O . PRO B 1 114 ? 49.433 11.880 21.662 1.00 63.70 114 PRO B O 1
ATOM 1861 N N . VAL B 1 115 ? 50.267 10.110 20.569 1.00 63.15 115 VAL B N 1
ATOM 1862 C CA . VAL B 1 115 ? 50.274 9.231 21.722 1.00 73.45 115 VAL B CA 1
ATOM 1863 C C . VAL B 1 115 ? 51.676 8.892 22.199 1.00 73.85 115 VAL B C 1
ATOM 1864 O O . VAL B 1 115 ? 52.528 8.498 21.409 1.00 70.84 115 VAL B O 1
ATOM 1868 N N . GLU B 1 116 ? 51.907 9.018 23.499 1.00 78.25 116 GLU B N 1
ATOM 1869 C CA . GLU B 1 116 ? 53.201 8.656 24.055 1.00 80.25 116 GLU B CA 1
ATOM 1870 C C . GLU B 1 116 ? 53.168 7.229 24.568 1.00 76.09 116 GLU B C 1
ATOM 1871 O O . GLU B 1 116 ? 52.361 6.882 25.420 1.00 77.72 116 GLU B O 1
ATOM 1877 N N . GLY B 1 117 ? 54.065 6.413 24.026 0.40 75.35 117 GLY B N 1
ATOM 1878 C CA . GLY B 1 117 ? 54.137 4.989 24.300 0.40 76.97 117 GLY B CA 1
ATOM 1879 C C . GLY B 1 117 ? 54.457 4.542 25.712 1.00 73.63 117 GLY B C 1
ATOM 1880 O O . GLY B 1 117 ? 53.928 3.541 26.185 1.00 76.45 117 GLY B O 1
ATOM 1881 N N . SER B 1 118 ? 55.351 5.260 26.374 1.00 72.23 118 SER B N 1
ATOM 1882 C CA . SER B 1 118 ? 55.910 4.808 27.636 1.00 76.21 118 SER B CA 1
ATOM 1883 C C . SER B 1 118 ? 55.444 5.626 28.821 1.00 77.44 118 SER B C 1
ATOM 1884 O O . SER B 1 118 ? 55.279 6.834 28.728 1.00 88.06 118 SER B O 1
ATOM 1887 N N . VAL B 1 119 ? 55.207 4.950 29.934 1.00 70.46 119 VAL B N 1
ATOM 1888 C CA . VAL B 1 119 ? 54.803 5.626 31.149 1.00 76.42 119 VAL B CA 1
ATOM 1889 C C . VAL B 1 119 ? 55.849 5.476 32.246 1.00 78.45 119 VAL B C 1
ATOM 1890 O O . VAL B 1 119 ? 56.229 4.367 32.595 1.00 73.18 119 VAL B O 1
ATOM 1894 N N . SER B 1 120 ? 56.291 6.597 32.803 1.00 76.70 120 SER B N 1
ATOM 1895 C CA . SER B 1 120 ? 57.166 6.581 33.966 1.00 77.46 120 SER B CA 1
ATOM 1896 C C . SER B 1 120 ? 56.373 6.134 35.186 1.00 79.54 120 SER B C 1
ATOM 1897 O O . SER B 1 120 ? 55.309 6.673 35.467 1.00 84.55 120 SER B O 1
ATOM 1900 N N . ILE B 1 121 ? 56.869 5.123 35.886 1.00 73.69 121 ILE B N 1
ATOM 1901 C CA . ILE B 1 121 ? 56.167 4.616 37.051 1.00 72.00 121 ILE B CA 1
ATOM 1902 C C . ILE B 1 121 ? 56.893 4.987 38.326 1.00 72.80 121 ILE B C 1
ATOM 1903 O O . ILE B 1 121 ? 58.063 5.333 38.304 1.00 74.88 121 ILE B O 1
ATOM 1908 N N . ARG B 1 122 ? 56.184 4.900 39.440 1.00 72.93 122 ARG B N 1
ATOM 1909 C CA . ARG B 1 122 ? 56.637 5.468 40.695 1.00 72.02 122 ARG B CA 1
ATOM 1910 C C . ARG B 1 122 ? 57.047 4.406 41.687 1.00 73.45 122 ARG B C 1
ATOM 1911 O O . ARG B 1 122 ? 56.444 3.344 41.753 1.00 75.57 122 ARG B O 1
ATOM 1913 N N . ILE B 1 123 ? 58.084 4.711 42.456 1.00 72.41 123 ILE B N 1
ATOM 1914 C CA . ILE B 1 123 ? 58.659 3.758 43.385 1.00 71.56 123 ILE B CA 1
ATOM 1915 C C . ILE B 1 123 ? 58.189 3.972 44.813 1.00 72.06 123 ILE B C 1
ATOM 1916 O O . ILE B 1 123 ? 58.297 5.055 45.366 1.00 73.12 123 ILE B O 1
ATOM 1921 N N . GLU B 1 124 ? 57.677 2.904 45.400 1.00 72.15 124 GLU B N 1
ATOM 1922 C CA . GLU B 1 124 ? 57.181 2.915 46.760 1.00 73.93 124 GLU B CA 1
ATOM 1923 C C . GLU B 1 124 ? 55.769 3.469 46.821 1.00 80.51 124 GLU B C 1
ATOM 1924 O O . GLU B 1 124 ? 54.800 2.719 46.721 1.00 85.28 124 GLU B O 1
ATOM 1928 N N . ASN C 1 3 ? 41.413 2.257 37.339 1.00 90.69 3 ASN C N 1
ATOM 1929 C CA . ASN C 1 3 ? 40.187 1.632 37.806 1.00 92.50 3 ASN C CA 1
ATOM 1930 C C . ASN C 1 3 ? 38.954 2.464 37.484 1.00 93.80 3 ASN C C 1
ATOM 1931 O O . ASN C 1 3 ? 37.827 2.018 37.670 1.00 91.87 3 ASN C O 1
ATOM 1936 N N . VAL C 1 4 ? 39.164 3.675 36.990 1.00 91.84 4 VAL C N 1
ATOM 1937 C CA . VAL C 1 4 ? 38.048 4.577 36.760 1.00 88.98 4 VAL C CA 1
ATOM 1938 C C . VAL C 1 4 ? 37.070 4.023 35.735 1.00 88.36 4 VAL C C 1
ATOM 1939 O O . VAL C 1 4 ? 35.860 4.096 35.925 1.00 87.76 4 VAL C O 1
ATOM 1943 N N . ILE C 1 5 ? 37.596 3.458 34.658 1.00 89.05 5 ILE C N 1
ATOM 1944 C CA . ILE C 1 5 ? 36.759 2.819 33.653 1.00 87.88 5 ILE C CA 1
ATOM 1945 C C . ILE C 1 5 ? 36.043 1.620 34.257 1.00 86.38 5 ILE C C 1
ATOM 1946 O O . ILE C 1 5 ? 34.864 1.398 34.018 1.00 80.57 5 ILE C O 1
ATOM 1951 N N . MET C 1 6 ? 36.761 0.869 35.077 1.00 87.75 6 MET C N 1
ATOM 1952 C CA . MET C 1 6 ? 36.167 -0.264 35.745 1.00 87.52 6 MET C CA 1
ATOM 1953 C C . MET C 1 6 ? 35.067 0.344 36.574 1.00 85.20 6 MET C C 1
ATOM 1954 O O . MET C 1 6 ? 34.005 -0.236 36.729 1.00 85.44 6 MET C O 1
ATOM 1959 N N . ARG C 1 7 ? 35.337 1.524 37.111 1.00 84.98 7 ARG C N 1
ATOM 1960 C CA . ARG C 1 7 ? 34.318 2.285 37.806 1.00 84.61 7 ARG C CA 1
ATOM 1961 C C . ARG C 1 7 ? 33.201 2.642 36.833 1.00 80.15 7 ARG C C 1
ATOM 1962 O O . ARG C 1 7 ? 32.026 2.606 37.179 1.00 70.88 7 ARG C O 1
ATOM 1966 N N . GLU C 1 8 ? 33.577 2.992 35.614 1.00 76.81 8 GLU C N 1
ATOM 1967 C CA . GLU C 1 8 ? 32.605 3.333 34.590 1.00 76.69 8 GLU C CA 1
ATOM 1968 C C . GLU C 1 8 ? 31.708 2.155 34.232 1.00 76.16 8 GLU C C 1
ATOM 1969 O O . GLU C 1 8 ? 30.510 2.314 34.036 1.00 68.99 8 GLU C O 1
ATOM 1975 N N . ILE C 1 9 ? 32.298 0.972 34.141 1.00 74.76 9 ILE C N 1
ATOM 1976 C CA . ILE C 1 9 ? 31.561 -0.221 33.769 1.00 64.77 9 ILE C CA 1
ATOM 1977 C C . ILE C 1 9 ? 30.520 -0.570 34.813 1.00 66.27 9 ILE C C 1
ATOM 1978 O O . ILE C 1 9 ? 29.419 -0.983 34.490 1.00 62.11 9 ILE C O 1
ATOM 1983 N N . GLY C 1 10 ? 30.885 -0.407 36.074 1.00 64.67 10 GLY C N 1
ATOM 1984 C CA . GLY C 1 10 ? 29.990 -0.724 37.165 1.00 62.05 10 GLY C CA 1
ATOM 1985 C C . GLY C 1 10 ? 28.749 0.136 37.188 1.00 58.62 10 GLY C C 1
ATOM 1986 O O . GLY C 1 10 ? 27.664 -0.350 37.458 1.00 61.72 10 GLY C O 1
ATOM 1987 N N . LYS C 1 11 ? 28.912 1.422 36.917 1.00 56.86 11 LYS C N 1
ATOM 1988 C CA . LYS C 1 11 ? 27.789 2.337 36.948 1.00 60.73 11 LYS C CA 1
ATOM 1989 C C . LYS C 1 11 ? 26.765 1.967 35.895 1.00 52.34 11 LYS C C 1
ATOM 1990 O O . LYS C 1 11 ? 25.572 2.001 36.145 1.00 52.04 11 LYS C O 1
ATOM 1992 N N . LYS C 1 12 ? 27.246 1.639 34.707 1.00 52.20 12 LYS C N 1
ATOM 1993 C CA . LYS C 1 12 ? 26.379 1.244 33.614 1.00 59.54 12 LYS C CA 1
ATOM 1994 C C . LYS C 1 12 ? 25.638 -0.045 33.916 1.00 58.35 12 LYS C C 1
ATOM 1995 O O . LYS C 1 12 ? 24.467 -0.177 33.602 1.00 54.06 12 LYS C O 1
ATOM 2001 N N . LEU C 1 13 ? 26.336 -0.998 34.519 1.00 57.91 13 LEU C N 1
ATOM 2002 C CA . LEU C 1 13 ? 25.746 -2.285 34.832 1.00 56.27 13 LEU C CA 1
ATOM 2003 C C . LEU C 1 13 ? 24.611 -2.102 35.811 1.00 55.14 13 LEU C C 1
ATOM 2004 O O . LEU C 1 13 ? 23.576 -2.741 35.702 1.00 55.06 13 LEU C O 1
ATOM 2009 N N . ASP C 1 14 ? 24.819 -1.225 36.777 1.00 50.52 14 ASP C N 1
ATOM 2010 C CA . ASP C 1 14 ? 23.797 -0.941 37.755 1.00 53.32 14 ASP C CA 1
ATOM 2011 C C . ASP C 1 14 ? 22.571 -0.330 37.091 1.00 56.32 14 ASP C C 1
ATOM 2012 O O . ASP C 1 14 ? 21.453 -0.704 37.399 1.00 56.73 14 ASP C O 1
ATOM 2017 N N . GLU C 1 15 ? 22.780 0.596 36.164 1.00 52.24 15 GLU C N 1
ATOM 2018 C CA . GLU C 1 15 ? 21.664 1.195 35.445 1.00 57.86 15 GLU C CA 1
ATOM 2019 C C . GLU C 1 15 ? 20.946 0.157 34.607 1.00 54.82 15 GLU C C 1
ATOM 2020 O O . GLU C 1 15 ? 19.732 0.138 34.538 1.00 53.99 15 GLU C O 1
ATOM 2026 N N . LEU C 1 16 ? 21.710 -0.723 33.985 1.00 54.55 16 LEU C N 1
ATOM 2027 C CA . LEU C 1 16 ? 21.132 -1.741 33.141 1.00 54.47 16 LEU C CA 1
ATOM 2028 C C . LEU C 1 16 ? 20.237 -2.572 34.018 1.00 55.09 16 LEU C C 1
ATOM 2029 O O . LEU C 1 16 ? 19.164 -2.985 33.616 1.00 50.04 16 LEU C O 1
ATOM 2034 N N . SER C 1 17 ? 20.701 -2.821 35.229 1.00 54.06 17 SER C N 1
ATOM 2035 C CA . SER C 1 17 ? 19.940 -3.601 36.175 1.00 55.16 17 SER C CA 1
ATOM 2036 C C . SER C 1 17 ? 18.645 -2.896 36.501 1.00 48.02 17 SER C C 1
ATOM 2037 O O . SER C 1 17 ? 17.596 -3.513 36.547 1.00 49.73 17 SER C O 1
ATOM 2040 N N . ARG C 1 18 ? 18.725 -1.592 36.707 1.00 40.52 18 ARG C N 1
ATOM 2041 C CA . ARG C 1 18 ? 17.555 -0.811 37.048 1.00 48.73 18 ARG C CA 1
ATOM 2042 C C . ARG C 1 18 ? 16.564 -0.858 35.899 1.00 51.72 18 ARG C C 1
ATOM 2043 O O . ARG C 1 18 ? 15.370 -0.995 36.105 1.00 46.77 18 ARG C O 1
ATOM 2051 N N . GLU C 1 19 ? 17.077 -0.764 34.682 1.00 49.14 19 GLU C N 1
ATOM 2052 C CA . GLU C 1 19 ? 16.236 -0.813 33.504 1.00 51.00 19 GLU C CA 1
ATOM 2053 C C . GLU C 1 19 ? 15.547 -2.158 33.407 1.00 50.00 19 GLU C C 1
ATOM 2054 O O . GLU C 1 19 ? 14.380 -2.246 33.063 1.00 48.28 19 GLU C O 1
ATOM 2060 N N . PHE C 1 20 ? 16.275 -3.210 33.733 1.00 52.49 20 PHE C N 1
ATOM 2061 C CA . PHE C 1 20 ? 15.721 -4.542 33.650 1.00 51.16 20 PHE C CA 1
ATOM 2062 C C . PHE C 1 20 ? 14.544 -4.692 34.597 1.00 48.37 20 PHE C C 1
ATOM 2063 O O . PHE C 1 20 ? 13.524 -5.253 34.239 1.00 50.84 20 PHE C O 1
ATOM 2071 N N . TYR C 1 21 ? 14.679 -4.166 35.800 1.00 48.32 21 TYR C N 1
ATOM 2072 C CA . TYR C 1 21 ? 13.594 -4.228 36.757 1.00 45.06 21 TYR C CA 1
ATOM 2073 C C . TYR C 1 21 ? 12.398 -3.443 36.277 1.00 46.42 21 TYR C C 1
ATOM 2074 O O . TYR C 1 21 ? 11.268 -3.850 36.468 1.00 47.29 21 TYR C O 1
ATOM 2083 N N . GLU C 1 22 ? 12.657 -2.307 35.652 1.00 47.98 22 GLU C N 1
ATOM 2084 C CA . GLU C 1 22 ? 11.593 -1.459 35.155 1.00 48.86 22 GLU C CA 1
ATOM 2085 C C . GLU C 1 22 ? 10.774 -2.183 34.102 1.00 48.47 22 GLU C C 1
ATOM 2086 O O . GLU C 1 22 ? 9.568 -2.035 34.046 1.00 48.24 22 GLU C O 1
ATOM 2092 N N . SER C 1 23 ? 11.430 -2.932 33.233 1.00 48.73 23 SER C N 1
ATOM 2093 C CA . SER C 1 23 ? 10.684 -3.730 32.285 1.00 47.06 23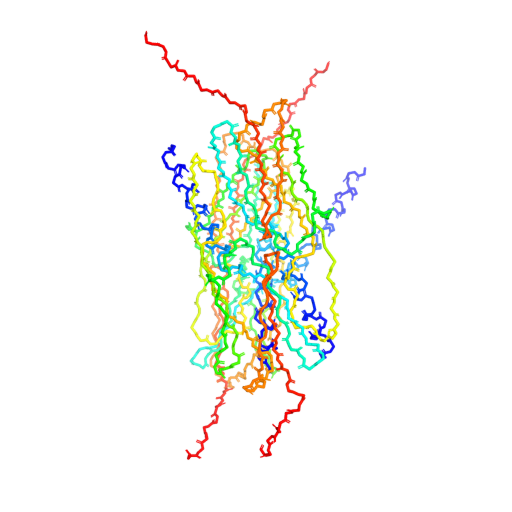 SER C CA 1
ATOM 2094 C C . SER C 1 23 ? 9.872 -4.876 32.894 1.00 55.05 23 SER C C 1
ATOM 2095 O O . SER C 1 23 ? 8.707 -5.039 32.567 1.00 61.21 23 SER C O 1
ATOM 2098 N N . VAL C 1 24 ? 10.487 -5.669 33.768 1.00 49.80 24 VAL C N 1
ATOM 2099 C CA . VAL C 1 24 ? 9.808 -6.793 34.428 1.00 44.98 24 VAL C CA 1
ATOM 2100 C C . VAL C 1 24 ? 8.755 -6.504 35.492 1.00 44.93 24 VAL C C 1
ATOM 2101 O O . VAL C 1 24 ? 7.739 -7.175 35.555 1.00 53.79 24 VAL C O 1
ATOM 2105 N N . ILE C 1 25 ? 9.019 -5.535 36.355 1.00 37.30 25 ILE C N 1
ATOM 2106 C CA . ILE C 1 25 ? 8.089 -5.228 37.424 1.00 38.17 25 ILE C CA 1
ATOM 2107 C C . ILE C 1 25 ? 6.865 -4.569 36.829 1.00 46.17 25 ILE C C 1
ATOM 2108 O O . ILE C 1 25 ? 6.985 -3.690 35.994 1.00 42.97 25 ILE C O 1
ATOM 2113 N N . PRO C 1 26 ? 5.684 -5.001 37.240 1.00 40.93 26 PRO C N 1
ATOM 2114 C CA . PRO C 1 26 ? 5.513 -5.960 38.326 1.00 39.99 26 PRO C CA 1
ATOM 2115 C C . PRO C 1 26 ? 4.996 -7.300 37.844 1.00 43.55 26 PRO C C 1
ATOM 2116 O O . PRO C 1 26 ? 4.429 -7.392 36.767 1.00 47.44 26 PRO C O 1
ATOM 2120 N N . PRO C 1 27 ? 5.228 -8.337 38.635 1.00 45.98 27 PRO C N 1
ATOM 2121 C CA . PRO C 1 27 ? 4.652 -9.653 38.377 1.00 43.03 27 PRO C CA 1
ATOM 2122 C C . PRO C 1 27 ? 3.146 -9.600 38.557 1.00 39.31 27 PRO C C 1
ATOM 2123 O O . PRO C 1 27 ? 2.670 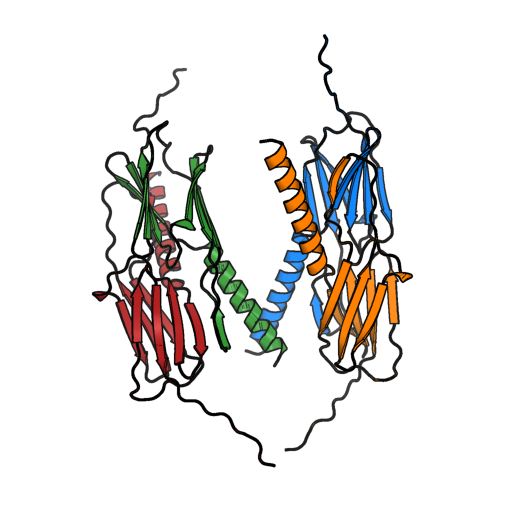-8.890 39.423 1.00 34.00 27 PRO C O 1
ATOM 2127 N N . ILE C 1 28 ? 2.413 -10.340 37.740 1.00 42.58 28 ILE C N 1
ATOM 2128 C CA . ILE C 1 28 ? 0.965 -10.272 37.743 1.00 39.98 28 ILE C CA 1
ATOM 2129 C C . ILE C 1 28 ? 0.310 -11.609 38.042 1.00 42.96 28 ILE C C 1
ATOM 2130 O O . ILE C 1 28 ? 0.726 -12.639 37.539 1.00 39.71 28 ILE C O 1
ATOM 2135 N N . ASP C 1 29 ? -0.721 -11.579 38.873 1.00 43.88 29 ASP C N 1
ATOM 2136 C CA . ASP C 1 29 ? -1.566 -12.736 39.087 1.00 41.56 29 ASP C CA 1
ATOM 2137 C C . ASP C 1 29 ? -2.917 -12.403 38.478 1.00 50.15 29 ASP C C 1
ATOM 2138 O O . ASP C 1 29 ? -3.479 -11.358 38.760 1.00 45.66 29 ASP C O 1
ATOM 2143 N N . MET C 1 30 ? -3.425 -13.275 37.617 1.00 47.52 30 MET C N 1
ATOM 2144 C CA . MET C 1 30 ? -4.731 -13.055 37.011 1.00 50.66 30 MET C CA 1
ATOM 2145 C C . MET C 1 30 ? -5.682 -14.224 37.207 1.00 52.44 30 MET C C 1
ATOM 2146 O O . MET C 1 30 ? -5.366 -15.359 36.868 1.00 55.14 30 MET C O 1
ATOM 2151 N N . TYR C 1 31 ? -6.862 -13.931 37.733 1.00 51.96 31 TYR C N 1
ATOM 2152 C CA . TYR C 1 31 ? -7.888 -14.942 37.907 1.00 56.23 31 TYR C CA 1
ATOM 2153 C C . TYR C 1 31 ? -9.284 -14.357 37.777 1.00 57.46 31 TYR C C 1
ATOM 2154 O O . TYR C 1 31 ? -9.478 -13.161 37.933 1.00 56.89 31 TYR C O 1
ATOM 2163 N N . GLU C 1 32 ? -10.257 -15.206 37.483 1.00 62.81 32 GLU C N 1
ATOM 2164 C CA . GLU C 1 32 ? -11.626 -14.747 37.370 1.00 61.29 32 GLU C CA 1
ATOM 2165 C C . GLU C 1 32 ? -12.446 -15.268 38.533 1.00 67.60 32 GLU C C 1
ATOM 2166 O O . GLU C 1 32 ? -12.527 -16.466 38.754 1.00 68.58 32 GLU C O 1
ATOM 2172 N N . GLU C 1 33 ? -13.027 -14.354 39.297 1.00 72.44 33 GLU C N 1
ATOM 2173 C CA . GLU C 1 33 ? -13.895 -14.724 40.405 1.00 75.90 33 GLU C CA 1
ATOM 2174 C C . GLU C 1 33 ? -15.250 -14.032 40.320 1.00 73.37 33 GLU C C 1
ATOM 2175 O O . GLU C 1 33 ? -15.326 -12.830 40.098 1.00 67.25 33 GLU C O 1
ATOM 2181 N N . GLY C 1 34 ? -16.320 -14.799 40.486 1.00 72.27 34 GLY C N 1
ATOM 2182 C CA . GLY C 1 34 ? -17.649 -14.227 40.543 1.00 69.46 34 GLY C CA 1
ATOM 2183 C C . GLY C 1 34 ? -17.965 -13.370 39.338 1.00 69.13 34 GLY C C 1
ATOM 2184 O O . GLY C 1 34 ? -18.577 -12.319 39.463 1.00 67.97 34 GLY C O 1
ATOM 2185 N N . GLY C 1 35 ? -17.550 -13.819 38.165 1.00 66.78 35 GLY C N 1
ATOM 2186 C CA . GLY C 1 35 ? -17.733 -13.035 36.963 1.00 62.06 35 GLY C CA 1
ATOM 2187 C C . GLY C 1 35 ? -17.018 -11.707 37.059 1.00 67.78 35 GLY C C 1
ATOM 2188 O O . GLY C 1 35 ? -17.484 -10.691 36.557 1.00 67.10 35 GLY C O 1
ATOM 2189 N N . GLU C 1 36 ? -15.871 -11.721 37.718 1.00 64.17 36 GLU C N 1
ATOM 2190 C CA . GLU C 1 36 ? -15.020 -10.552 37.788 1.00 62.57 36 GLU C CA 1
ATOM 2191 C C . GLU C 1 36 ? -13.604 -10.973 37.473 1.00 57.58 36 GLU C C 1
ATOM 2192 O O . GLU C 1 36 ? -13.184 -12.059 37.832 1.00 57.26 36 GLU C O 1
ATOM 2198 N N . LEU C 1 37 ? -12.861 -10.103 36.811 1.00 53.99 37 LEU C N 1
ATOM 2199 C CA . LEU C 1 37 ? -11.476 -10.395 36.510 1.00 55.45 37 LEU C CA 1
ATOM 2200 C C . LEU C 1 37 ? -10.624 -9.621 37.487 1.00 54.32 37 LEU C C 1
ATOM 2201 O O . LEU C 1 37 ? -10.724 -8.406 37.587 1.00 47.47 37 LEU C O 1
ATOM 2206 N N . VAL C 1 38 ? -9.784 -10.336 38.213 1.00 46.84 38 VAL C N 1
ATOM 2207 C CA . VAL C 1 38 ? -8.983 -9.720 39.243 1.00 50.58 38 VAL C CA 1
ATOM 2208 C C . VAL C 1 38 ? -7.534 -9.763 38.835 1.00 46.39 38 VAL C C 1
ATOM 2209 O O . VAL C 1 38 ? -7.032 -10.791 38.422 1.00 43.91 38 VAL C O 1
ATOM 2213 N N . VAL C 1 39 ? -6.878 -8.619 38.919 1.00 51.36 39 VAL C N 1
ATOM 2214 C CA . VAL C 1 39 ? -5.471 -8.539 38.601 1.00 47.86 39 VAL C CA 1
ATOM 2215 C C . VAL C 1 39 ? -4.717 -8.032 39.812 1.00 48.60 39 VAL C C 1
ATOM 2216 O O . VAL C 1 39 ? -5.038 -6.990 40.359 1.00 43.83 39 VAL C O 1
ATOM 2220 N N . VAL C 1 40 ? -3.705 -8.780 40.221 1.00 50.52 40 VAL C N 1
ATOM 2221 C CA . VAL C 1 40 ? -2.898 -8.404 41.362 1.00 45.49 40 VAL C CA 1
ATOM 2222 C C . VAL C 1 40 ? -1.468 -8.178 40.923 1.00 47.70 40 VAL C C 1
ATOM 2223 O O . VAL C 1 40 ? -0.874 -9.015 40.262 1.00 45.40 40 VAL C O 1
ATOM 2227 N N . ALA C 1 41 ? -0.923 -7.032 41.293 1.00 44.80 41 ALA C N 1
ATOM 2228 C CA . ALA C 1 41 ? 0.428 -6.680 40.913 1.00 45.40 41 ALA C CA 1
ATOM 2229 C C . ALA C 1 41 ? 1.241 -6.323 42.138 1.00 41.02 41 ALA C C 1
ATOM 2230 O O . ALA C 1 41 ? 0.758 -5.637 43.021 1.00 35.39 41 ALA C O 1
ATOM 2232 N N . ASP C 1 42 ? 2.480 -6.791 42.191 1.00 39.93 42 ASP C N 1
ATOM 2233 C CA . ASP C 1 42 ? 3.351 -6.444 43.297 1.00 39.08 42 ASP C CA 1
ATOM 2234 C C . ASP C 1 42 ? 4.070 -5.162 42.923 1.00 34.34 42 ASP C C 1
ATOM 2235 O O . ASP C 1 42 ? 4.921 -5.154 42.052 1.00 38.23 42 ASP C O 1
ATOM 2240 N N . LEU C 1 43 ? 3.712 -4.076 43.590 1.00 35.69 43 LEU C N 1
ATOM 2241 C CA . LEU C 1 43 ? 4.243 -2.764 43.257 1.00 45.07 43 LEU C CA 1
ATOM 2242 C C . LEU C 1 43 ? 4.693 -2.013 44.490 1.00 41.20 43 LEU C C 1
ATOM 2243 O O . LEU C 1 43 ? 4.057 -1.053 44.900 1.00 39.92 43 LEU C O 1
ATOM 2248 N N . ALA C 1 44 ? 5.795 -2.449 45.076 1.00 46.32 44 ALA C N 1
ATOM 2249 C CA . ALA C 1 44 ? 6.269 -1.902 46.337 1.00 36.64 44 ALA C CA 1
ATOM 2250 C C . ALA C 1 44 ? 6.763 -0.461 46.273 1.00 36.14 44 ALA C C 1
ATOM 2251 O O . ALA C 1 44 ? 7.334 -0.037 45.284 1.00 39.66 44 ALA C O 1
ATOM 2253 N N . GLY C 1 45 ? 6.558 0.271 47.361 1.00 38.99 45 GLY C N 1
ATOM 2254 C CA . GLY C 1 45 ? 7.101 1.606 47.526 1.00 40.81 45 GLY C CA 1
ATOM 2255 C C . GLY C 1 45 ? 6.749 2.670 46.511 1.00 41.39 45 GLY C C 1
ATOM 2256 O O . GLY C 1 45 ? 7.604 3.415 46.069 1.00 46.35 45 GLY C O 1
ATOM 2257 N N . PHE C 1 46 ? 5.488 2.735 46.127 1.00 42.63 46 PHE C N 1
ATOM 2258 C CA . PHE C 1 46 ? 5.048 3.761 45.209 1.00 45.50 46 PHE C CA 1
ATOM 2259 C C . PHE C 1 46 ? 3.945 4.571 45.856 1.00 50.25 46 PHE C C 1
ATOM 2260 O O . PHE C 1 46 ? 3.167 4.046 46.634 1.00 57.92 46 PHE C O 1
ATOM 2268 N N . ASN C 1 47 ? 3.889 5.860 45.552 1.00 52.20 47 ASN C N 1
ATOM 2269 C CA . ASN C 1 47 ? 2.785 6.675 46.031 1.00 59.14 47 ASN C CA 1
ATOM 2270 C C . ASN C 1 47 ? 1.513 6.338 45.268 1.00 58.95 47 ASN C C 1
ATOM 2271 O O . ASN C 1 47 ? 1.523 6.240 44.046 1.00 52.76 47 ASN C O 1
ATOM 2276 N N . LYS C 1 48 ? 0.418 6.177 45.997 1.00 62.37 48 LYS C N 1
ATOM 2277 C CA . LYS C 1 48 ? -0.857 5.815 45.398 1.00 61.56 48 LYS C CA 1
ATOM 2278 C C . LYS C 1 48 ? -1.308 6.900 44.440 1.00 59.45 48 LYS C C 1
ATOM 2279 O O . LYS C 1 48 ? -1.883 6.629 43.398 1.00 61.89 48 LYS C O 1
ATOM 2285 N N . ASP C 1 49 ? -1.034 8.139 44.810 1.00 65.54 49 ASP C N 1
ATOM 2286 C CA . ASP C 1 49 ? -1.311 9.273 43.954 1.00 64.82 49 ASP C CA 1
ATOM 2287 C C . ASP C 1 49 ? -0.481 9.155 42.691 1.00 60.49 49 ASP C C 1
ATOM 2288 O O . ASP C 1 49 ? -0.815 9.732 41.670 1.00 65.91 49 ASP C O 1
ATOM 2293 N N . LYS C 1 50 ? 0.634 8.447 42.778 1.00 60.28 50 LYS C N 1
ATOM 2294 C CA . LYS C 1 50 ? 1.553 8.346 41.653 1.00 58.51 50 LYS C CA 1
ATOM 2295 C C . LYS C 1 50 ? 1.331 7.150 40.726 1.00 59.82 50 LYS C C 1
ATOM 2296 O O . LYS C 1 50 ? 2.099 6.937 39.799 1.00 58.48 50 LYS C O 1
ATOM 2300 N N . ILE C 1 51 ? 0.289 6.370 40.980 1.00 56.65 51 ILE C N 1
ATOM 2301 C CA . ILE C 1 51 ? -0.028 5.229 40.135 1.00 50.47 51 ILE C CA 1
ATOM 2302 C C . ILE C 1 51 ? -1.273 5.474 39.296 1.00 61.65 51 ILE C C 1
ATOM 2303 O O . ILE C 1 51 ? -2.281 5.959 39.796 1.00 57.56 51 ILE C O 1
ATOM 2308 N N . SER C 1 52 ? -1.187 5.147 38.014 1.00 58.39 52 SER C N 1
ATOM 2309 C CA . SER C 1 52 ? -2.326 5.266 37.119 1.00 61.42 52 SER C CA 1
ATOM 2310 C C . SER C 1 52 ? -2.705 3.925 36.504 1.00 59.80 52 SER C C 1
ATOM 2311 O O . SER C 1 52 ? -1.856 3.205 35.996 1.00 55.97 52 SER C O 1
ATOM 2314 N N . VAL C 1 53 ? -3.988 3.594 36.566 1.00 63.33 53 VAL C N 1
ATOM 2315 C CA . VAL C 1 53 ? -4.511 2.400 35.921 1.00 61.54 53 VAL C CA 1
ATOM 2316 C C . VAL C 1 53 ? -5.614 2.758 34.938 1.00 59.49 53 VAL C C 1
ATOM 2317 O O . VAL C 1 53 ? -6.547 3.467 35.281 1.00 63.76 53 VAL C O 1
ATOM 2321 N N . ARG C 1 54 ? -5.498 2.267 33.713 1.00 59.28 54 ARG C N 1
ATOM 2322 C CA . ARG C 1 54 ? -6.467 2.578 32.677 1.00 59.94 54 ARG C CA 1
ATOM 2323 C C . ARG C 1 54 ? -6.788 1.381 31.796 1.00 63.97 54 ARG C C 1
ATOM 2324 O O . ARG C 1 54 ? -6.001 0.453 31.691 1.00 57.90 54 ARG C O 1
ATOM 2332 N N . LEU C 1 55 ? -7.953 1.413 31.160 1.00 66.86 55 LEU C N 1
ATOM 2333 C CA . LEU C 1 55 ? -8.370 0.324 30.294 1.00 56.24 55 LEU C CA 1
ATOM 2334 C C . LEU C 1 55 ? -8.354 0.737 28.837 1.00 51.63 55 LEU C C 1
ATOM 2335 O O . LEU C 1 55 ? -8.972 1.713 28.451 1.00 62.21 55 LEU C O 1
ATOM 2340 N N . SER C 1 56 ? -7.634 -0.027 28.034 1.00 56.44 56 SER C N 1
ATOM 2341 C CA . SER C 1 56 ? -7.480 0.246 26.615 1.00 61.39 56 SER C CA 1
ATOM 2342 C C . SER C 1 56 ? -8.704 -0.080 25.771 1.00 68.06 56 SER C C 1
ATOM 2343 O O . SER C 1 56 ? -9.539 -0.897 26.139 1.00 63.10 56 SER C O 1
ATOM 2346 N N . ALA C 1 57 ? -8.788 0.574 24.623 1.00 72.59 57 ALA C N 1
ATOM 2347 C CA . ALA C 1 57 ? -9.802 0.283 23.625 1.00 70.92 57 ALA C CA 1
ATOM 2348 C C . ALA C 1 57 ? -9.617 -1.134 23.124 1.00 72.31 57 ALA C C 1
ATOM 2349 O O . ALA C 1 57 ? -10.580 -1.846 22.870 1.00 75.45 57 ALA C O 1
ATOM 2351 N N . GLN C 1 58 ? -8.360 -1.551 23.034 1.00 67.49 58 GLN C N 1
ATOM 2352 C CA . GLN C 1 58 ? -8.001 -2.860 22.504 1.00 72.52 58 GLN C CA 1
ATOM 2353 C C . GLN C 1 58 ? -8.146 -3.943 23.565 1.00 69.03 58 GLN C C 1
ATOM 2354 O O . GLN C 1 58 ? -7.917 -5.121 23.299 1.00 70.31 58 GLN C O 1
ATOM 2360 N N . ASN C 1 59 ? -8.519 -3.533 24.771 1.00 67.12 59 ASN C N 1
ATOM 2361 C CA . ASN C 1 59 ? -8.727 -4.467 25.869 1.00 66.82 59 ASN C CA 1
ATOM 2362 C C . ASN C 1 59 ? -7.466 -4.755 26.673 1.00 68.20 59 ASN C C 1
ATOM 2363 O O . ASN C 1 59 ? -7.478 -5.583 27.582 1.00 62.89 59 ASN C O 1
ATOM 2368 N N . GLU C 1 60 ? -6.380 -4.071 26.336 1.00 66.28 60 GLU C N 1
ATOM 2369 C CA . GLU C 1 60 ? -5.166 -4.142 27.134 1.00 60.66 60 GLU C CA 1
ATOM 2370 C C . GLU C 1 60 ? -5.394 -3.437 28.462 1.00 56.74 60 GLU C C 1
ATOM 2371 O O . GLU C 1 60 ? -6.146 -2.469 28.536 1.00 60.60 60 GLU C O 1
ATOM 2377 N N . LEU C 1 61 ? -4.746 -3.926 29.512 1.00 59.71 61 LEU C N 1
ATOM 2378 C CA . LEU C 1 61 ? -4.809 -3.278 30.806 1.00 57.93 61 LEU C CA 1
ATOM 2379 C C . LEU C 1 61 ? -3.459 -2.648 31.067 1.00 54.86 61 LEU C C 1
ATOM 2380 O O . LEU C 1 61 ? -2.437 -3.313 30.969 1.00 55.97 61 LEU C O 1
ATOM 2385 N N . ILE C 1 62 ? -3.457 -1.364 31.393 1.00 47.71 62 ILE C N 1
ATOM 2386 C CA . ILE C 1 62 ? -2.211 -0.639 31.560 1.00 56.26 62 ILE C CA 1
ATOM 2387 C C . ILE C 1 62 ? -1.995 -0.091 32.959 1.00 58.06 62 ILE C C 1
ATOM 2388 O O . ILE C 1 62 ? -2.843 0.596 33.508 1.00 49.95 62 ILE C O 1
ATOM 2393 N N . ILE C 1 63 ? -0.833 -0.383 33.523 1.00 48.98 63 ILE C N 1
ATOM 2394 C CA . ILE C 1 63 ? -0.473 0.171 34.808 1.00 47.33 63 ILE C CA 1
ATOM 2395 C C . ILE C 1 63 ? 0.723 1.073 34.631 1.00 50.43 63 ILE C C 1
ATOM 2396 O O . ILE C 1 63 ? 1.741 0.669 34.089 1.00 49.52 63 ILE C O 1
ATOM 2401 N N . ASN C 1 64 ? 0.590 2.306 35.088 1.00 51.89 64 ASN C N 1
ATOM 2402 C CA . ASN C 1 64 ? 1.666 3.264 35.002 1.00 45.46 64 ASN C CA 1
ATOM 2403 C C . ASN C 1 64 ? 2.019 3.750 36.385 1.00 51.14 64 ASN C C 1
ATOM 2404 O O . ASN C 1 64 ? 1.151 4.165 37.137 1.00 51.09 64 ASN C O 1
ATOM 2409 N N . ALA C 1 65 ? 3.293 3.700 36.728 1.00 43.42 65 ALA C N 1
ATOM 2410 C CA . ALA C 1 65 ? 3.740 4.312 37.959 1.00 47.10 65 ALA C CA 1
ATOM 2411 C C . ALA C 1 65 ? 5.126 4.902 37.790 1.00 49.45 65 ALA C C 1
ATOM 2412 O O . ALA C 1 65 ? 5.928 4.409 37.010 1.00 49.47 65 ALA C O 1
ATOM 2414 N N . GLU C 1 66 ? 5.398 5.967 38.526 1.00 49.93 66 GLU C N 1
ATOM 2415 C CA . GLU C 1 66 ? 6.710 6.586 38.526 1.00 50.93 66 GLU C CA 1
ATOM 2416 C C . GLU C 1 66 ? 7.051 7.011 39.936 1.00 49.58 66 GLU C C 1
ATOM 2417 O O . GLU C 1 66 ? 6.168 7.184 40.761 1.00 43.71 66 GLU C O 1
ATOM 2423 N N . ARG C 1 67 ? 8.337 7.140 40.220 1.00 47.31 67 ARG C N 1
ATOM 2424 C CA . ARG C 1 67 ? 8.781 7.599 41.526 1.00 47.48 67 ARG C CA 1
ATOM 2425 C C . ARG C 1 67 ? 10.164 8.216 41.455 1.00 46.87 67 ARG C C 1
ATOM 2426 O O . ARG C 1 67 ? 10.889 8.019 40.494 1.00 49.78 67 ARG C O 1
ATOM 2434 N N . GLU C 1 68 ? 10.518 8.978 42.477 1.00 53.05 68 GLU C N 1
ATOM 2435 C CA . GLU C 1 68 ? 11.852 9.539 42.580 1.00 57.09 68 GLU C CA 1
ATOM 2436 C C . GLU C 1 68 ? 12.572 8.865 43.730 1.00 51.89 68 GLU C C 1
ATOM 2437 O O . GLU C 1 68 ? 12.037 8.761 44.822 1.00 53.41 68 GLU C O 1
ATOM 2443 N N . ILE C 1 69 ? 13.779 8.385 43.485 1.00 55.15 69 ILE C N 1
ATOM 2444 C CA . ILE C 1 69 ? 14.579 7.854 44.568 1.00 54.04 69 ILE C CA 1
ATOM 2445 C C . ILE C 1 69 ? 15.868 8.637 44.672 1.00 54.84 69 ILE C C 1
ATOM 2446 O O . ILE C 1 69 ? 16.668 8.648 43.748 1.00 58.02 69 ILE C O 1
ATOM 2451 N N . GLN C 1 70 ? 16.073 9.275 45.815 1.00 55.79 70 GLN C N 1
ATOM 2452 C CA . GLN C 1 70 ? 17.287 10.038 46.049 1.00 60.07 70 GLN C CA 1
ATOM 2453 C C . GLN C 1 70 ? 17.930 9.629 47.356 1.00 56.63 70 GLN C C 1
ATOM 2454 O O . GLN C 1 70 ? 17.264 9.565 48.382 1.00 55.11 70 GLN C O 1
ATOM 2456 N N . TYR C 1 71 ? 19.230 9.383 47.326 1.00 51.87 71 TYR C N 1
ATOM 2457 C CA . TYR C 1 71 ? 19.926 8.944 48.522 1.00 60.21 71 TYR C CA 1
ATOM 2458 C C . TYR C 1 71 ? 21.136 9.809 48.833 1.00 59.42 71 TYR C C 1
ATOM 2459 O O . TYR C 1 71 ? 21.743 10.391 47.946 1.00 62.18 71 TYR C O 1
ATOM 2468 N N . ILE C 1 72 ? 21.478 9.887 50.109 1.00 57.46 72 ILE C N 1
ATOM 2469 C CA . ILE C 1 72 ? 22.627 10.660 50.536 1.00 64.13 72 ILE C CA 1
ATOM 2470 C C . ILE C 1 72 ? 23.778 9.731 50.885 1.00 61.13 72 ILE C C 1
ATOM 2471 O O . ILE C 1 72 ? 23.631 8.837 51.704 1.00 57.30 72 ILE C O 1
ATOM 2476 N N . GLY C 1 73 ? 24.931 9.966 50.280 1.00 61.65 73 GLY C N 1
ATOM 2477 C CA . GLY C 1 73 ? 26.100 9.154 50.542 1.00 59.05 73 GLY C CA 1
ATOM 2478 C C . GLY C 1 73 ? 26.480 8.251 49.395 1.00 55.98 73 GLY C C 1
ATOM 2479 O O . GLY C 1 73 ? 25.922 8.344 48.313 1.00 58.14 73 GLY C O 1
ATOM 2480 N N . THR C 1 74 ? 27.459 7.391 49.626 1.00 56.33 74 THR C N 1
ATOM 2481 C CA . THR C 1 74 ? 27.901 6.471 48.600 1.00 57.83 74 THR C CA 1
ATOM 2482 C C . THR C 1 74 ? 26.797 5.489 48.277 1.00 58.96 74 THR C C 1
ATOM 2483 O O . THR C 1 74 ? 26.099 5.023 49.162 1.00 57.25 74 THR C O 1
ATOM 2487 N N . LYS C 1 75 ? 26.646 5.174 46.999 1.00 57.29 75 LYS C N 1
ATOM 2488 C CA . LYS C 1 75 ? 25.651 4.207 46.583 1.00 57.11 75 LYS C CA 1
ATOM 2489 C C . LYS C 1 75 ? 26.328 2.991 45.982 1.00 54.56 75 LYS C C 1
ATOM 2490 O O . LYS C 1 75 ? 27.133 3.111 45.071 1.00 53.59 75 LYS C O 1
ATOM 2496 N N . TYR C 1 76 ? 26.003 1.817 46.500 1.00 49.31 76 TYR C N 1
ATOM 2497 C CA . TYR C 1 76 ? 26.540 0.590 45.944 1.00 51.21 76 TYR C CA 1
ATOM 2498 C C . TYR C 1 76 ? 25.616 -0.071 44.932 1.00 53.04 76 TYR C C 1
ATOM 2499 O O . TYR C 1 76 ? 26.075 -0.712 44.003 1.00 56.78 76 TYR C O 1
ATOM 2508 N N . ALA C 1 77 ? 24.313 0.070 45.128 1.00 49.43 77 ALA C N 1
ATOM 2509 C CA . ALA C 1 77 ? 23.352 -0.433 44.160 1.00 48.08 77 ALA C CA 1
ATOM 2510 C C . ALA C 1 77 ? 22.108 0.428 44.065 1.00 44.43 77 ALA C C 1
ATOM 2511 O O . ALA C 1 77 ? 21.593 0.880 45.072 1.00 46.31 77 ALA C O 1
ATOM 2513 N N . THR C 1 78 ? 21.597 0.606 42.854 1.00 46.09 78 THR C N 1
ATOM 2514 C CA . THR C 1 78 ? 20.324 1.281 42.654 1.00 47.22 78 THR C CA 1
ATOM 2515 C C . THR C 1 78 ? 19.447 0.487 41.699 1.00 48.08 78 THR C C 1
ATOM 2516 O O . THR C 1 78 ? 19.121 0.945 40.615 1.00 51.85 78 THR C O 1
ATOM 2520 N N . GLN C 1 79 ? 19.089 -0.718 42.114 1.00 44.47 79 GLN C N 1
ATOM 2521 C CA . GLN C 1 79 ? 18.202 -1.598 41.365 1.00 42.73 79 GLN C CA 1
ATOM 2522 C C . GLN C 1 79 ? 16.751 -1.158 41.241 1.00 44.24 79 GLN C C 1
ATOM 2523 O O . GLN C 1 79 ? 16.125 -1.368 40.221 1.00 44.95 79 GLN C O 1
ATOM 2529 N N . ARG C 1 80 ? 16.205 -0.580 42.297 1.00 39.76 80 ARG C N 1
ATOM 2530 C CA . ARG C 1 80 ? 14.775 -0.349 42.364 1.00 44.42 80 ARG C CA 1
ATOM 2531 C C . ARG C 1 80 ? 14.278 0.557 41.255 1.00 43.89 80 ARG C C 1
ATOM 2532 O O . ARG C 1 80 ? 14.908 1.547 40.921 1.00 45.75 80 ARG C O 1
ATOM 2540 N N . PRO C 1 81 ? 13.132 0.204 40.690 1.00 49.54 81 PRO C N 1
ATOM 2541 C CA . PRO C 1 81 ? 12.597 0.899 39.517 1.00 48.33 81 PRO C CA 1
ATOM 2542 C C . PRO C 1 81 ? 12.021 2.260 39.835 1.00 40.44 81 PRO C C 1
ATOM 2543 O O . PRO C 1 81 ? 11.224 2.390 40.752 1.00 39.91 81 PRO C O 1
ATOM 2547 N N . LEU C 1 82 ? 12.468 3.274 39.110 1.00 44.06 82 LEU C N 1
ATOM 2548 C CA . LEU C 1 82 ? 11.842 4.585 39.143 1.00 47.49 82 LEU C CA 1
ATOM 2549 C C . LEU C 1 82 ? 10.473 4.662 38.475 1.00 52.08 82 LEU C C 1
ATOM 2550 O O . LEU C 1 82 ? 9.537 5.239 39.015 1.00 53.03 82 LEU C O 1
ATOM 2555 N N . LYS C 1 83 ? 10.363 4.077 37.292 1.00 46.93 83 LYS C N 1
ATOM 2556 C CA . LYS C 1 83 ? 9.126 4.168 36.535 1.00 54.65 83 LYS C CA 1
ATOM 2557 C C . LYS C 1 83 ? 8.735 2.866 35.856 1.00 50.99 83 LYS C C 1
ATOM 2558 O O . LYS C 1 83 ? 9.548 2.233 35.201 1.00 51.35 83 LYS C O 1
ATOM 2564 N N . ILE C 1 84 ? 7.475 2.487 35.978 1.00 43.84 84 ILE C N 1
ATOM 2565 C CA . ILE C 1 84 ? 7.016 1.262 35.355 1.00 48.09 84 ILE C CA 1
ATOM 2566 C C . ILE C 1 84 ? 5.873 1.494 34.384 1.00 50.67 84 ILE C C 1
ATOM 2567 O O . ILE C 1 84 ? 4.894 2.142 34.715 1.00 46.92 84 ILE C O 1
ATOM 2572 N N . HIS C 1 85 ? 6.006 0.960 33.180 1.00 49.84 85 HIS C N 1
ATOM 2573 C CA . HIS C 1 85 ? 4.907 0.940 32.237 1.00 48.87 85 HIS C CA 1
ATOM 2574 C C . HIS C 1 85 ? 4.604 -0.504 31.885 1.00 48.27 85 HIS C C 1
ATOM 2575 O O . HIS C 1 85 ? 5.402 -1.173 31.242 1.00 47.79 85 HIS C O 1
ATOM 2582 N N . LYS C 1 86 ? 3.433 -0.977 32.280 1.00 49.25 86 LYS C N 1
ATOM 2583 C CA . LYS C 1 86 ? 3.058 -2.351 31.999 1.00 51.96 86 LYS C CA 1
ATOM 2584 C C . LYS C 1 86 ? 1.755 -2.447 31.233 1.00 51.95 86 LYS C C 1
ATOM 2585 O O . LYS C 1 86 ? 0.744 -1.896 31.645 1.00 50.39 86 LYS C O 1
ATOM 2591 N N . VAL C 1 87 ? 1.783 -3.182 30.132 1.00 50.34 87 VAL C N 1
ATOM 2592 C CA . VAL C 1 87 ? 0.603 -3.382 29.320 1.00 54.38 87 VAL C CA 1
ATOM 2593 C C . VAL C 1 87 ? 0.181 -4.827 29.434 1.00 55.86 87 VAL C C 1
ATOM 2594 O O . VAL C 1 87 ? 0.969 -5.716 29.169 1.00 59.02 87 VAL C O 1
ATOM 2598 N N . ILE C 1 88 ? -1.064 -5.067 29.821 1.00 55.23 88 ILE C N 1
ATOM 2599 C CA . ILE C 1 88 ? -1.540 -6.431 29.960 1.00 53.99 88 ILE C CA 1
ATOM 2600 C C . ILE C 1 88 ? -2.682 -6.720 29.004 1.00 59.47 88 ILE C C 1
ATOM 2601 O O . ILE C 1 88 ? -3.723 -6.085 29.065 1.00 55.97 88 ILE C O 1
ATOM 2606 N N . ARG C 1 89 ? -2.488 -7.678 28.109 1.00 56.22 89 ARG C N 1
ATOM 2607 C CA . ARG C 1 89 ? -3.579 -8.126 27.263 1.00 63.22 89 ARG C CA 1
ATOM 2608 C C . ARG C 1 89 ? -4.591 -8.875 28.112 1.00 62.33 89 ARG C C 1
ATOM 2609 O O . ARG C 1 89 ? -4.216 -9.663 28.966 1.00 65.49 89 ARG C O 1
ATOM 2617 N N . LEU C 1 90 ? -5.873 -8.643 27.865 1.00 59.84 90 LEU C N 1
ATOM 2618 C CA . LEU C 1 90 ? -6.918 -9.237 28.678 1.00 61.94 90 LEU C CA 1
ATOM 2619 C C . LEU C 1 90 ? -7.537 -10.436 27.989 1.00 64.13 90 LEU C C 1
ATOM 2620 O O . LEU C 1 90 ? -7.958 -10.358 26.845 1.00 63.38 90 LEU C O 1
ATOM 2625 N N . PRO C 1 91 ? -7.585 -11.544 28.712 1.00 61.52 91 PRO C N 1
ATOM 2626 C CA . PRO C 1 91 ? -8.114 -12.810 28.202 1.00 63.86 91 PRO C CA 1
ATOM 2627 C C . PRO C 1 91 ? -9.589 -12.732 27.835 1.00 58.56 91 PRO C C 1
ATOM 2628 O O . PRO C 1 91 ? -10.009 -13.338 26.863 1.00 63.99 91 PRO C O 1
ATOM 2632 N N . VAL C 1 92 ? -10.360 -11.976 28.598 1.00 56.80 92 VAL C N 1
ATOM 2633 C CA . VAL C 1 92 ? -11.794 -11.922 28.402 1.00 60.20 92 VAL C CA 1
ATOM 2634 C C . VAL C 1 92 ? -12.277 -10.514 28.105 1.00 63.24 92 VAL C C 1
ATOM 2635 O O . VAL C 1 92 ? -11.744 -9.550 28.629 1.00 63.42 92 VAL C O 1
ATOM 2639 N N . LYS C 1 93 ? -13.297 -10.401 27.266 1.00 67.57 93 LYS C N 1
ATOM 2640 C CA . LYS C 1 93 ? -13.823 -9.096 26.915 1.00 68.16 93 LYS C CA 1
ATOM 2641 C C . LYS C 1 93 ? -14.400 -8.435 28.155 1.00 67.92 93 LYS C C 1
ATOM 2642 O O . LYS C 1 93 ? -15.123 -9.056 28.917 1.00 65.09 93 LYS C O 1
ATOM 2648 N N . VAL C 1 94 ? -14.066 -7.168 28.347 1.00 69.97 94 VAL C N 1
ATOM 2649 C CA . VAL C 1 94 ? -14.505 -6.411 29.510 1.00 73.38 94 VAL C CA 1
ATOM 2650 C C . VAL C 1 94 ? -15.929 -5.903 29.385 1.00 72.70 94 VAL C C 1
ATOM 2651 O O . VAL C 1 94 ? -16.376 -5.565 28.300 1.00 77.27 94 VAL C O 1
ATOM 2655 N N . LYS C 1 95 ? -16.636 -5.842 30.505 1.00 75.79 95 LYS C N 1
ATOM 2656 C CA . LYS C 1 95 ? -18.003 -5.351 30.511 1.00 79.76 95 LYS C CA 1
ATOM 2657 C C . LYS C 1 95 ? -18.069 -3.877 30.161 1.00 83.60 95 LYS C C 1
ATOM 2658 O O . LYS C 1 95 ? -17.284 -3.082 30.662 1.00 82.74 95 LYS C O 1
ATOM 2660 N N . ARG C 1 96 ? -19.003 -3.522 29.287 1.00 85.60 96 ARG C N 1
ATOM 2661 C CA . ARG C 1 96 ? -19.236 -2.130 28.919 1.00 88.87 96 ARG C CA 1
ATOM 2662 C C . ARG C 1 96 ? -19.829 -1.397 30.112 1.00 89.41 96 ARG C C 1
ATOM 2663 O O . ARG C 1 96 ? -20.532 -2.003 30.914 1.00 90.34 96 ARG C O 1
ATOM 2665 N N . ASP C 1 97 ? -19.552 -0.105 30.246 1.00 89.63 97 ASP C N 1
ATOM 2666 C CA . ASP C 1 97 ? -19.954 0.580 31.459 1.00 89.05 97 ASP C CA 1
ATOM 2667 C C . ASP C 1 97 ? -19.203 -0.135 32.561 1.00 91.42 97 ASP C C 1
ATOM 2668 O O . ASP C 1 97 ? -17.978 -0.209 32.524 1.00 89.12 97 ASP C O 1
ATOM 2670 N N . SER C 1 98 ? -19.930 -0.668 33.538 0.40 90.31 98 SER C N 1
ATOM 2671 C CA . SER C 1 98 ? -19.322 -1.589 34.490 1.00 84.81 98 SER C CA 1
ATOM 2672 C C . SER C 1 98 ? -18.088 -1.035 35.184 1.00 87.02 98 SER C C 1
ATOM 2673 O O . SER C 1 98 ? -16.986 -1.512 34.959 1.00 88.19 98 SER C O 1
ATOM 2676 N N . GLN C 1 99 ? -18.265 -0.006 35.999 1.00 87.45 99 GLN C N 1
ATOM 2677 C CA . GLN C 1 99 ? -17.134 0.673 36.615 1.00 84.80 99 GLN C CA 1
ATOM 2678 C C . GLN C 1 99 ? -16.256 -0.287 37.415 1.00 80.87 99 GLN C C 1
ATOM 2679 O O . GLN C 1 99 ? -16.737 -1.165 38.123 1.00 81.89 99 GLN C O 1
ATOM 2685 N N . VAL C 1 100 ? -14.951 -0.093 37.279 1.00 74.73 100 VAL C N 1
ATOM 2686 C CA . VAL C 1 100 ? -13.946 -0.976 37.841 1.00 78.02 100 VAL C CA 1
ATOM 2687 C C . VAL C 1 100 ? -13.168 -0.290 38.955 1.00 69.31 100 VAL C C 1
ATOM 2688 O O . VAL C 1 100 ? -12.947 0.907 38.914 1.00 69.36 100 VAL C O 1
ATOM 2692 N N . THR C 1 101 ? -12.765 -1.057 39.957 1.00 66.63 101 THR C N 1
ATOM 2693 C CA . THR C 1 101 ? -12.126 -0.492 41.134 1.00 64.64 101 THR C CA 1
ATOM 2694 C C . THR C 1 101 ? -10.713 -1.000 41.379 1.00 65.11 101 THR C C 1
ATOM 2695 O O . THR C 1 101 ? -10.420 -2.166 41.157 1.00 61.60 101 THR C O 1
ATOM 2699 N N . ALA C 1 102 ? -9.842 -0.100 41.831 0.30 66.37 102 ALA C N 1
ATOM 2700 C CA . ALA C 1 102 ? -8.455 -0.430 42.158 0.40 60.95 102 ALA C CA 1
ATOM 2701 C C . ALA C 1 102 ? -8.121 -0.116 43.612 1.00 65.35 102 ALA C C 1
ATOM 2702 O O . ALA C 1 102 ? -8.433 0.959 44.102 1.00 69.52 102 ALA C O 1
ATOM 2704 N N . LYS C 1 103 ? -7.483 -1.058 44.296 1.00 60.95 103 LYS C N 1
ATOM 2705 C CA . LYS C 1 103 ? -7.093 -0.867 45.688 1.00 60.58 103 LYS C CA 1
ATOM 2706 C C . LYS C 1 103 ? -5.619 -1.188 45.889 1.00 60.19 103 LYS C C 1
ATOM 2707 O O . LYS C 1 103 ? -5.104 -2.141 45.326 1.00 57.49 103 LYS C O 1
ATOM 2709 N N . TYR C 1 104 ? -4.940 -0.372 46.681 1.00 65.99 104 TYR C N 1
ATOM 2710 C CA . TYR C 1 104 ? -3.511 -0.521 46.878 1.00 56.46 104 TYR C CA 1
ATOM 2711 C C . TYR C 1 104 ? -3.111 -0.704 48.341 1.00 60.05 104 TYR C C 1
ATOM 2712 O O . TYR C 1 104 ? -3.281 0.196 49.143 1.00 66.66 104 TYR C O 1
ATOM 2721 N N . GLU C 1 105 ? -2.534 -1.850 48.680 1.00 57.62 105 GLU C N 1
ATOM 2722 C CA . GLU C 1 105 ? -2.046 -2.072 50.034 1.00 51.37 105 GLU C CA 1
ATOM 2723 C C . GLU C 1 105 ? -0.805 -2.945 50.079 1.00 49.19 105 GLU C C 1
ATOM 2724 O O . GLU C 1 105 ? -0.659 -3.867 49.294 1.00 44.27 105 GLU C O 1
ATOM 2727 N N . ASN C 1 106 ? 0.081 -2.655 51.019 1.00 54.58 106 ASN C N 1
ATOM 2728 C CA . ASN C 1 106 ? 1.220 -3.510 51.291 1.00 46.07 106 ASN C CA 1
ATOM 2729 C C . ASN C 1 106 ? 2.084 -3.703 50.069 1.00 45.37 106 ASN C C 1
ATOM 2730 O O . ASN C 1 106 ? 2.675 -4.753 49.890 1.00 47.54 106 ASN C O 1
ATOM 2735 N N . GLY C 1 107 ? 2.144 -2.685 49.226 1.00 40.81 107 GLY C N 1
ATOM 2736 C CA . GLY C 1 107 ? 2.896 -2.756 47.995 1.00 44.34 107 GLY C CA 1
ATOM 2737 C C . GLY C 1 107 ? 2.157 -3.485 46.893 1.00 46.96 107 GLY C C 1
ATOM 2738 O O . GLY C 1 107 ? 2.681 -3.655 45.801 1.00 42.49 107 GLY C O 1
ATOM 2739 N N . VAL C 1 108 ? 0.927 -3.895 47.170 1.00 41.22 108 VAL C N 1
ATOM 2740 C CA . VAL C 1 108 ? 0.156 -4.646 46.197 1.00 44.10 108 VAL C CA 1
ATOM 2741 C C . VAL C 1 108 ? -1.026 -3.862 45.672 1.00 48.96 108 VAL C C 1
ATOM 2742 O O . VAL C 1 108 ? -1.839 -3.364 46.432 1.00 48.21 108 VAL C O 1
ATOM 2746 N N . LEU C 1 109 ? -1.127 -3.786 44.356 1.00 44.97 109 LEU C N 1
ATOM 2747 C CA . LEU C 1 109 ? -2.229 -3.104 43.717 1.00 49.94 109 LEU C CA 1
ATOM 2748 C C . LEU C 1 109 ? -3.169 -4.142 43.141 1.00 46.98 109 LEU C C 1
ATOM 2749 O O . LEU C 1 109 ? -2.768 -4.975 42.351 1.00 40.24 109 LEU C O 1
ATOM 2754 N N . THR C 1 110 ? -4.429 -4.082 43.543 1.00 46.99 110 THR C N 1
ATOM 2755 C CA . THR C 1 110 ? -5.414 -5.039 43.079 1.00 55.02 110 THR C CA 1
ATOM 2756 C C . THR C 1 110 ? -6.467 -4.361 42.234 1.00 50.96 110 THR C C 1
ATOM 2757 O O . THR C 1 110 ? -7.044 -3.368 42.636 1.00 52.45 110 THR C O 1
ATOM 2761 N N . ILE C 1 111 ? -6.714 -4.906 41.057 1.00 48.54 111 ILE C N 1
ATOM 2762 C CA . ILE C 1 111 ? -7.691 -4.326 40.162 1.00 51.84 111 ILE C CA 1
ATOM 2763 C C . ILE C 1 111 ? -8.811 -5.303 39.859 1.00 54.81 111 ILE C C 1
ATOM 2764 O O . ILE C 1 111 ? -8.566 -6.437 39.486 1.00 53.25 111 ILE C O 1
ATOM 2769 N N . ARG C 1 112 ? -10.047 -4.853 40.021 1.00 51.15 112 ARG C N 1
ATOM 2770 C CA . ARG C 1 112 ? -11.194 -5.709 39.780 1.00 56.68 112 ARG C CA 1
ATOM 2771 C C . ARG C 1 112 ? -11.981 -5.239 38.576 1.00 56.58 112 ARG C C 1
ATOM 2772 O O . ARG C 1 112 ? -12.431 -4.103 38.526 1.00 53.14 112 ARG C O 1
ATOM 2780 N N . ILE C 1 113 ? -12.150 -6.125 37.608 1.00 52.21 113 ILE C N 1
ATOM 2781 C CA . ILE C 1 113 ? -12.846 -5.771 36.387 1.00 57.80 113 ILE C CA 1
ATOM 2782 C C . ILE C 1 113 ? -14.016 -6.690 36.077 1.00 51.81 113 ILE C C 1
ATOM 2783 O O . ILE C 1 113 ? -13.876 -7.902 36.064 1.00 48.30 113 ILE C O 1
ATOM 2788 N N . PRO C 1 114 ? -15.173 -6.095 35.828 1.00 66.10 114 PRO C N 1
ATOM 2789 C CA . PRO C 1 114 ? -16.359 -6.844 35.409 1.00 59.07 114 PRO C CA 1
ATOM 2790 C C . PRO C 1 114 ? -16.206 -7.309 33.978 1.00 56.93 114 PRO C C 1
ATOM 2791 O O . PRO C 1 114 ? -15.681 -6.576 33.160 1.00 59.08 114 PRO C O 1
ATOM 2795 N N . VAL C 1 115 ? -16.680 -8.502 33.669 1.00 65.09 115 VAL C N 1
ATOM 2796 C CA . VAL C 1 115 ? -16.549 -9.018 32.320 1.00 72.12 115 VAL C CA 1
ATOM 2797 C C . VAL C 1 115 ? -17.888 -9.486 31.791 1.00 71.61 115 VAL C C 1
ATOM 2798 O O . VAL C 1 115 ? -18.739 -9.914 32.554 1.00 73.24 115 VAL C O 1
ATOM 2802 N N . GLU C 1 116 ? -18.077 -9.384 30.483 1.00 76.79 116 GLU C N 1
ATOM 2803 C CA . GLU C 1 116 ? -19.289 -9.892 29.869 1.00 78.35 116 GLU C CA 1
ATOM 2804 C C . GLU C 1 116 ? -19.283 -11.391 30.070 1.00 77.69 116 GLU C C 1
ATOM 2805 O O . GLU C 1 116 ? -18.262 -12.037 29.876 1.00 79.32 116 GLU C O 1
ATOM 2811 N N . GLY C 1 117 ? -20.422 -11.943 30.464 1.00 77.57 117 GLY C N 1
ATOM 2812 C CA . GLY C 1 117 ? -20.516 -13.363 30.746 0.50 78.04 117 GLY C CA 1
ATOM 2813 C C . GLY C 1 117 ? -20.946 -14.226 29.579 1.00 81.62 117 GLY C C 1
ATOM 2814 O O . GLY C 1 117 ? -20.991 -15.450 29.686 1.00 79.33 117 GLY C O 1
ATOM 2815 N N . SER C 1 118 ? -21.277 -13.595 28.463 1.00 73.45 118 SER C N 1
ATOM 2816 C CA . SER C 1 118 ? -21.765 -14.337 27.323 1.00 70.45 118 SER C CA 1
ATOM 2817 C C . SER C 1 118 ? -21.275 -13.743 26.028 1.00 73.12 118 SER C C 1
ATOM 2818 O O . SER C 1 118 ? -21.014 -12.553 25.943 1.00 76.74 118 SER C O 1
ATOM 2821 N N . VAL C 1 119 ? -21.189 -14.583 25.010 1.00 74.36 119 VAL C N 1
ATOM 2822 C CA . VAL C 1 119 ? -20.844 -14.133 23.679 1.00 74.76 119 VAL C CA 1
ATOM 2823 C C . VAL C 1 119 ? -21.973 -14.462 22.714 1.00 74.34 119 VAL C C 1
ATOM 2824 O O . VAL C 1 119 ? -22.324 -15.620 22.538 1.00 71.49 119 VAL C O 1
ATOM 2826 N N . SER C 1 120 ? -22.543 -13.434 22.097 1.00 72.24 120 SER C N 1
ATOM 2827 C CA . SER C 1 120 ? -23.540 -13.626 21.057 1.00 66.53 120 SER C CA 1
ATOM 2828 C C . SER C 1 120 ? -22.868 -14.241 19.836 1.00 68.98 120 SER C C 1
ATOM 2829 O O . SER C 1 120 ? -21.700 -13.983 19.576 1.00 70.43 120 SER C O 1
ATOM 2831 N N . ILE C 1 121 ? -23.599 -15.070 19.103 1.00 59.70 121 ILE C N 1
ATOM 2832 C CA . ILE C 1 121 ? -23.042 -15.763 17.953 1.00 54.01 121 ILE C CA 1
ATOM 2833 C C . ILE C 1 121 ? -23.720 -15.342 16.666 1.00 60.35 121 ILE C C 1
ATOM 2834 O O . ILE C 1 121 ? -24.936 -15.338 16.573 1.00 62.27 121 ILE C O 1
ATOM 2839 N N . ARG C 1 122 ? -22.923 -14.982 15.670 1.00 60.49 122 ARG C N 1
ATOM 2840 C CA . ARG C 1 122 ? -23.461 -14.563 14.388 1.00 63.14 122 ARG C CA 1
ATOM 2841 C C . ARG C 1 122 ? -24.161 -15.723 13.712 1.00 61.66 122 ARG C C 1
ATOM 2842 O O . ARG C 1 122 ? -23.679 -16.844 13.757 1.00 61.97 122 ARG C O 1
ATOM 2844 N N . ILE C 1 123 ? -25.285 -15.447 13.066 1.00 54.76 123 ILE C N 1
ATOM 2845 C CA . ILE C 1 123 ? -26.015 -16.483 12.364 1.00 59.18 123 ILE C CA 1
ATOM 2846 C C . ILE C 1 123 ? -25.817 -16.307 10.874 1.00 66.49 123 ILE C C 1
ATOM 2847 O O . ILE C 1 123 ? -26.068 -15.240 10.334 1.00 68.60 123 ILE C O 1
ATOM 2852 N N . GLU C 1 124 ? -25.363 -17.363 10.213 1.00 64.34 124 GLU C N 1
ATOM 2853 C CA . GLU C 1 124 ? -25.023 -17.295 8.802 1.00 63.46 124 GLU C CA 1
ATOM 2854 C C . GLU C 1 124 ? -26.191 -17.692 7.918 1.00 66.45 124 GLU C C 1
ATOM 2855 O O . GLU C 1 124 ? -27.049 -18.465 8.325 1.00 68.95 124 GLU C O 1
ATOM 2859 N N . MET D 1 2 ? -6.456 -30.434 21.394 1.00 80.08 2 MET D N 1
ATOM 2860 C CA . MET D 1 2 ? -5.251 -30.365 22.201 1.00 79.60 2 MET D CA 1
ATOM 2861 C C . MET D 1 2 ? -5.230 -29.107 23.058 1.00 80.00 2 MET D C 1
ATOM 2862 O O . MET D 1 2 ? -4.199 -28.743 23.616 1.00 81.74 2 MET D O 1
ATOM 2864 N N . ASN D 1 3 ? -6.373 -28.450 23.181 1.00 81.60 3 ASN D N 1
ATOM 2865 C CA . ASN D 1 3 ? -6.429 -27.205 23.928 1.00 80.39 3 ASN D CA 1
ATOM 2866 C C . ASN D 1 3 ? -6.055 -27.399 25.389 1.00 80.13 3 ASN D C 1
ATOM 2867 O O . ASN D 1 3 ? -5.418 -26.539 25.978 1.00 83.96 3 ASN D O 1
ATOM 2872 N N . VAL D 1 4 ? -6.482 -28.509 25.979 1.00 81.42 4 VAL D N 1
ATOM 2873 C CA . VAL D 1 4 ? -6.107 -28.855 27.353 1.00 82.51 4 VAL D CA 1
ATOM 2874 C C . VAL D 1 4 ? -4.606 -29.109 27.544 1.00 76.76 4 VAL D C 1
ATOM 2875 O O . VAL D 1 4 ? -4.047 -28.792 28.588 1.00 76.05 4 VAL D O 1
ATOM 2879 N N . ILE D 1 5 ? -3.972 -29.741 26.566 1.00 71.50 5 ILE D N 1
ATOM 2880 C CA . ILE D 1 5 ? -2.523 -29.899 26.584 1.00 72.18 5 ILE D CA 1
ATOM 2881 C C . ILE D 1 5 ? -1.855 -28.539 26.491 1.00 75.44 5 ILE D C 1
ATOM 2882 O O . ILE D 1 5 ? -0.808 -28.299 27.090 1.00 72.86 5 ILE D O 1
ATOM 2887 N N . MET D 1 6 ? -2.465 -27.658 25.710 1.00 73.25 6 MET D N 1
ATOM 2888 C CA . MET D 1 6 ? -1.998 -26.292 25.588 1.00 71.19 6 MET D CA 1
ATOM 2889 C C . MET D 1 6 ? -2.071 -25.652 26.954 1.00 66.89 6 MET D C 1
ATOM 2890 O O . MET D 1 6 ? -1.187 -24.918 27.351 1.00 65.59 6 MET D O 1
ATOM 2895 N N . ARG D 1 7 ? -3.145 -25.945 27.666 1.00 68.35 7 ARG D N 1
ATOM 2896 C CA . ARG D 1 7 ? -3.359 -25.461 29.018 1.00 69.58 7 ARG D CA 1
ATOM 2897 C C . ARG D 1 7 ? -2.301 -25.974 29.987 1.00 66.94 7 ARG D C 1
ATOM 2898 O O . ARG D 1 7 ? -1.831 -25.236 30.838 1.00 61.50 7 ARG D O 1
ATOM 2906 N N . GLU D 1 8 ? -1.928 -27.240 29.861 1.00 66.74 8 GLU D N 1
ATOM 2907 C CA . GLU D 1 8 ? -0.866 -27.782 30.695 1.00 63.70 8 GLU D CA 1
ATOM 2908 C C . GLU D 1 8 ? 0.439 -27.061 30.403 1.00 60.83 8 GLU D C 1
ATOM 2909 O O . GLU D 1 8 ? 1.209 -26.743 31.307 1.00 54.12 8 GLU D O 1
ATOM 2915 N N . ILE D 1 9 ? 0.685 -26.801 29.129 1.00 60.42 9 ILE D N 1
ATOM 2916 C CA . ILE D 1 9 ? 1.898 -26.110 28.749 1.00 59.06 9 ILE D CA 1
ATOM 2917 C C . ILE D 1 9 ? 1.892 -24.719 29.354 1.00 58.83 9 ILE D C 1
ATOM 2918 O O . ILE D 1 9 ? 2.911 -24.234 29.810 1.00 53.14 9 ILE D O 1
ATOM 2923 N N . GLY D 1 10 ? 0.729 -24.087 29.346 1.00 55.03 10 GLY D N 1
ATOM 2924 C CA . GLY D 1 10 ? 0.571 -22.761 29.898 1.00 55.85 10 GLY D CA 1
ATOM 2925 C C . GLY D 1 10 ? 0.845 -22.753 31.377 1.00 56.85 10 GLY D C 1
ATOM 2926 O O . GLY D 1 10 ? 1.461 -21.839 31.896 1.00 57.16 10 GLY D O 1
ATOM 2927 N N . LYS D 1 11 ? 0.374 -23.787 32.053 1.00 54.95 11 LYS D N 1
ATOM 2928 C CA . LYS D 1 11 ? 0.602 -23.958 33.475 1.00 56.63 11 LYS D CA 1
ATOM 2929 C C . LYS D 1 11 ? 2.083 -24.122 33.775 1.00 55.90 11 LYS D C 1
ATOM 2930 O O . LYS D 1 11 ? 2.572 -23.624 34.776 1.00 54.95 11 LYS D O 1
ATOM 2936 N N . LYS D 1 12 ? 2.792 -24.852 32.926 1.00 57.45 12 LYS D N 1
ATOM 2937 C CA . LYS D 1 12 ? 4.236 -24.943 33.071 1.00 55.38 12 LYS D CA 1
ATOM 2938 C C . LYS D 1 12 ? 4.908 -23.596 32.860 1.00 52.34 12 LYS D C 1
ATOM 2939 O O . LYS D 1 12 ? 5.794 -23.212 33.606 1.00 54.77 12 LYS D O 1
ATOM 2945 N N . LEU D 1 13 ? 4.456 -22.874 31.846 1.00 56.88 13 LEU D N 1
ATOM 2946 C CA . LEU D 1 13 ? 5.021 -21.584 31.495 1.00 52.48 13 LEU D CA 1
ATOM 2947 C C . LEU D 1 13 ? 4.764 -20.574 32.585 1.00 52.57 13 LEU D C 1
ATOM 2948 O O . LEU D 1 13 ? 5.620 -19.768 32.905 1.00 49.00 13 LEU D O 1
ATOM 2953 N N . ASP D 1 14 ? 3.571 -20.625 33.152 1.00 52.88 14 ASP D N 1
ATOM 2954 C CA . ASP D 1 14 ? 3.240 -19.772 34.269 1.00 52.60 14 ASP D CA 1
ATOM 2955 C C . ASP D 1 14 ? 4.158 -20.118 35.416 1.00 49.47 14 ASP D C 1
ATOM 2956 O O . ASP D 1 14 ? 4.613 -19.252 36.139 1.00 47.32 14 ASP D O 1
ATOM 2961 N N . GLU D 1 15 ? 4.423 -21.400 35.569 1.00 50.15 15 GLU D N 1
ATOM 2962 C CA . GLU D 1 15 ? 5.261 -21.872 36.645 1.00 52.84 15 GLU D CA 1
ATOM 2963 C C . GLU D 1 15 ? 6.668 -21.321 36.512 1.00 49.79 15 GLU D C 1
ATOM 2964 O O . GLU D 1 15 ? 7.270 -20.909 37.488 1.00 47.07 15 GLU D O 1
ATOM 2970 N N . LEU D 1 16 ? 7.188 -21.322 35.295 1.00 47.69 16 LEU D N 1
ATOM 2971 C CA . LEU D 1 16 ? 8.517 -20.803 35.040 1.00 45.42 16 LEU D CA 1
ATOM 2972 C C . LEU D 1 16 ? 8.616 -19.313 35.341 1.00 51.36 16 LEU D C 1
ATOM 2973 O O . LEU D 1 16 ? 9.612 -18.855 35.880 1.00 46.09 16 LEU D O 1
ATOM 2978 N N . SER D 1 17 ? 7.581 -18.563 34.980 1.00 45.73 17 SER D N 1
ATOM 2979 C CA . SER D 1 17 ? 7.571 -17.125 35.189 1.00 44.40 17 SER D CA 1
ATOM 2980 C C . SER D 1 17 ? 7.643 -16.801 36.661 1.00 44.68 17 SER D C 1
ATOM 2981 O O . SER D 1 17 ? 8.365 -15.913 37.072 1.00 44.41 17 SER D O 1
ATOM 2984 N N . ARG D 1 18 ? 6.898 -17.549 37.454 1.00 44.72 18 ARG D N 1
ATOM 2985 C CA . ARG D 1 18 ? 6.904 -17.361 38.879 1.00 47.73 18 ARG D CA 1
ATOM 2986 C C . ARG D 1 18 ? 8.305 -17.643 39.377 1.00 49.43 18 ARG D C 1
ATOM 2987 O O . ARG D 1 18 ? 8.817 -16.952 40.243 1.00 49.31 18 ARG D O 1
ATOM 2995 N N . GLU D 1 19 ? 8.917 -18.678 38.818 1.00 52.84 19 GLU D N 1
ATOM 2996 C CA . GLU D 1 19 ? 10.261 -19.082 39.191 1.00 53.05 19 GLU D CA 1
ATOM 2997 C C . GLU D 1 19 ? 11.300 -18.024 38.863 1.00 51.59 19 GLU D C 1
ATOM 2998 O O . GLU D 1 19 ? 12.207 -17.775 39.643 1.00 55.82 19 GLU D O 1
ATOM 3004 N N . PHE D 1 20 ? 11.175 -17.412 37.696 1.00 49.79 20 PHE D N 1
ATOM 3005 C CA . PHE D 1 20 ? 12.107 -16.377 37.286 1.00 50.66 20 PHE D CA 1
ATOM 3006 C C . PHE D 1 20 ? 12.010 -15.186 38.217 1.00 50.60 20 PHE D C 1
ATOM 3007 O O . PHE D 1 20 ? 13.011 -14.600 38.597 1.00 47.15 20 PHE D O 1
ATOM 3015 N N . TYR D 1 21 ? 10.787 -14.838 38.578 1.00 43.92 21 TYR D N 1
ATOM 3016 C CA . TYR D 1 21 ? 10.551 -13.725 39.471 1.00 47.31 21 TYR D CA 1
ATOM 3017 C C . TYR D 1 21 ? 11.152 -13.989 40.835 1.00 45.39 21 TYR D C 1
ATOM 3018 O O . TYR D 1 21 ? 11.680 -13.094 41.468 1.00 47.13 21 TYR D O 1
ATOM 3027 N N . GLU D 1 22 ? 11.065 -15.230 41.281 1.00 45.43 22 GLU D N 1
ATOM 3028 C CA . GLU D 1 22 ? 11.605 -15.607 42.571 1.00 50.72 22 GLU D CA 1
ATOM 3029 C C . GLU D 1 22 ? 13.103 -15.379 42.590 1.00 49.98 22 GLU D C 1
ATOM 3030 O O . GLU D 1 22 ? 13.657 -14.981 43.600 1.00 54.66 22 GLU D O 1
ATOM 3036 N N . SER D 1 23 ? 13.762 -15.677 41.481 1.00 50.08 23 SER D N 1
ATOM 3037 C CA . SER D 1 23 ? 15.181 -15.389 41.347 1.00 42.12 23 SER D CA 1
ATOM 3038 C C . SER D 1 23 ? 15.520 -13.898 41.364 1.00 45.82 23 SER D C 1
ATOM 3039 O O . SER D 1 23 ? 16.495 -13.501 41.980 1.00 48.81 23 SER D O 1
ATOM 3042 N N . VAL D 1 24 ? 14.718 -13.076 40.694 1.00 45.12 24 VAL D N 1
ATOM 3043 C CA . VAL D 1 24 ? 15.015 -11.645 40.570 1.00 42.92 24 VAL D CA 1
ATOM 3044 C C . VAL D 1 24 ? 14.416 -10.728 41.625 1.00 40.46 24 VAL D C 1
ATOM 3045 O O . VAL D 1 24 ? 14.811 -9.583 41.733 1.00 39.66 24 VAL D O 1
ATOM 3049 N N . ILE D 1 25 ? 13.481 -11.226 42.414 1.00 42.93 25 ILE D N 1
ATOM 3050 C CA . ILE D 1 25 ? 12.873 -10.401 43.443 1.00 41.35 25 ILE D CA 1
ATOM 3051 C C . ILE D 1 25 ? 13.533 -10.742 44.759 1.00 42.22 25 ILE D C 1
ATOM 3052 O O . ILE D 1 25 ? 13.705 -11.906 45.075 1.00 47.27 25 ILE D O 1
ATOM 3057 N N . PRO D 1 26 ? 13.959 -9.729 45.496 1.00 44.40 26 PRO D N 1
ATOM 3058 C CA . PRO D 1 26 ? 13.608 -8.346 45.204 1.00 41.29 26 PRO D CA 1
ATOM 3059 C C . PRO D 1 26 ? 14.790 -7.532 44.735 1.00 40.74 26 PRO D C 1
ATOM 3060 O O . PRO D 1 26 ? 15.925 -7.814 45.077 1.00 36.42 26 PRO D O 1
ATOM 3064 N N . PRO D 1 27 ? 14.505 -6.524 43.929 1.00 39.95 27 PRO D N 1
ATOM 3065 C CA . PRO D 1 27 ? 15.503 -5.541 43.534 1.00 40.74 27 PRO D CA 1
ATOM 3066 C C . PRO D 1 27 ? 15.938 -4.760 44.756 1.00 33.39 27 PRO D C 1
ATOM 3067 O O . PRO D 1 27 ? 15.126 -4.521 45.629 1.00 33.18 27 PRO D O 1
ATOM 3071 N N . ILE D 1 28 ? 17.200 -4.376 44.827 1.00 34.56 28 ILE D N 1
ATOM 3072 C CA . ILE D 1 28 ? 17.694 -3.700 46.013 1.00 36.86 28 ILE D CA 1
ATOM 3073 C C . ILE D 1 28 ? 18.410 -2.387 45.751 1.00 38.91 28 ILE D C 1
ATOM 3074 O O . ILE D 1 28 ? 19.095 -2.224 44.754 1.00 34.81 28 ILE D O 1
ATOM 3079 N N . ASP D 1 29 ? 18.255 -1.458 46.682 1.00 35.94 29 ASP D N 1
ATOM 3080 C CA . ASP D 1 29 ? 19.028 -0.234 46.683 1.00 40.67 29 ASP D CA 1
ATOM 3081 C C . ASP D 1 29 ? 19.987 -0.318 47.854 1.00 43.62 29 ASP D C 1
ATOM 3082 O O . ASP D 1 29 ? 19.579 -0.607 48.966 1.00 38.69 29 ASP D O 1
ATOM 3087 N N . MET D 1 30 ? 21.267 -0.095 47.606 1.00 46.02 30 MET D N 1
ATOM 3088 C CA . MET D 1 30 ? 22.240 -0.110 48.685 1.00 47.46 30 MET D CA 1
ATOM 3089 C C . MET D 1 30 ? 23.034 1.181 48.736 1.00 48.54 30 MET D C 1
ATOM 3090 O O . MET D 1 30 ? 23.669 1.561 47.764 1.00 48.73 30 MET D O 1
ATOM 3095 N N . TYR D 1 31 ? 23.017 1.841 49.883 1.00 45.29 31 TYR D N 1
ATOM 3096 C CA . TYR D 1 31 ? 23.826 3.032 50.071 1.00 52.25 31 TYR D CA 1
ATOM 3097 C C . TYR D 1 31 ? 24.362 3.111 51.491 1.00 56.09 31 TYR D C 1
ATOM 3098 O O . TYR D 1 31 ? 23.721 2.651 52.422 1.00 56.69 31 TYR D O 1
ATOM 3107 N N . GLU D 1 32 ? 25.545 3.685 51.659 1.00 52.04 32 GLU D N 1
ATOM 3108 C CA . GLU D 1 32 ? 26.114 3.795 52.993 1.00 58.47 32 GLU D CA 1
ATOM 3109 C C . GLU D 1 32 ? 26.275 5.241 53.430 1.00 58.16 32 GLU D C 1
ATOM 3110 O O . GLU D 1 32 ? 26.964 6.015 52.788 1.00 57.68 32 GLU D O 1
ATOM 3116 N N . GLU D 1 33 ? 25.634 5.599 54.533 1.00 58.21 33 GLU D N 1
ATOM 3117 C CA . GLU D 1 33 ? 25.749 6.945 55.067 1.00 56.05 33 GLU D CA 1
ATOM 3118 C C . GLU D 1 33 ? 25.906 6.957 56.578 1.00 59.00 33 GLU D C 1
ATOM 3119 O O . GLU D 1 33 ? 25.175 6.279 57.286 1.00 54.21 33 GLU D O 1
ATOM 3121 N N . GLY D 1 34 ? 26.842 7.758 57.066 1.00 65.16 34 GLY D N 1
ATOM 3122 C CA . GLY D 1 34 ? 27.026 7.945 58.491 1.00 51.19 34 GLY D CA 1
ATOM 3123 C C . GLY D 1 34 ? 27.303 6.675 59.261 1.00 50.29 34 GLY D C 1
ATOM 3124 O O . GLY D 1 34 ? 26.845 6.514 60.382 1.00 49.20 34 GLY D O 1
ATOM 3125 N N . GLY D 1 35 ? 28.058 5.769 58.664 1.00 46.97 35 GLY D N 1
ATOM 3126 C CA . GLY D 1 35 ? 28.418 4.543 59.341 1.00 55.77 35 GLY D CA 1
ATOM 3127 C C . GLY D 1 35 ? 27.334 3.489 59.332 1.00 58.14 35 GLY D C 1
ATOM 3128 O O . GLY D 1 35 ? 27.458 2.462 59.982 1.00 58.61 35 GLY D O 1
ATOM 3129 N N . GLU D 1 36 ? 26.264 3.743 58.598 1.00 56.17 36 GLU D N 1
ATOM 3130 C CA . GLU D 1 36 ? 25.208 2.764 58.445 1.00 51.26 36 GLU D CA 1
ATOM 3131 C C . GLU D 1 36 ? 25.050 2.424 56.981 1.00 53.06 36 GLU D C 1
ATOM 3132 O O . GLU D 1 36 ? 24.958 3.304 56.138 1.00 49.97 36 GLU D O 1
ATOM 3138 N N . LEU D 1 37 ? 25.018 1.137 56.679 1.00 52.68 37 LEU D N 1
ATOM 3139 C CA . LEU D 1 37 ? 24.800 0.705 55.318 1.00 52.52 37 LEU D CA 1
ATOM 3140 C C . LEU D 1 37 ? 23.334 0.369 55.212 1.00 52.28 37 LEU D C 1
ATOM 3141 O O . LEU D 1 37 ? 22.791 -0.319 56.062 1.00 51.25 37 LEU D O 1
ATOM 3146 N N . VAL D 1 38 ? 22.687 0.892 54.184 1.00 52.65 38 VAL D N 1
ATOM 3147 C CA . VAL D 1 38 ? 21.254 0.737 54.038 1.00 49.89 38 VAL D CA 1
ATOM 3148 C C . VAL D 1 38 ? 20.898 -0.067 52.809 1.00 39.57 38 VAL D C 1
ATOM 3149 O O . VAL D 1 38 ? 21.404 0.173 51.727 1.00 39.88 38 VAL D O 1
ATOM 3153 N N . VAL D 1 39 ? 20.030 -1.045 52.999 1.00 42.42 39 VAL D N 1
ATOM 3154 C CA . VAL D 1 39 ? 19.538 -1.843 51.897 1.00 41.36 39 VAL D CA 1
ATOM 3155 C C . VAL D 1 39 ? 18.043 -1.657 51.775 1.00 40.00 39 VAL D C 1
ATOM 3156 O O . VAL D 1 39 ? 17.312 -1.874 52.724 1.00 39.60 39 VAL D O 1
ATOM 3160 N N . VAL D 1 40 ? 17.586 -1.277 50.595 1.00 42.25 40 VAL D N 1
ATOM 3161 C CA . VAL D 1 40 ? 16.162 -1.142 50.367 1.00 35.81 40 VAL D CA 1
ATOM 3162 C C . VAL D 1 40 ? 15.733 -2.125 49.291 1.00 43.24 40 VAL D C 1
ATOM 3163 O O . VAL D 1 40 ? 16.314 -2.174 48.212 1.00 38.52 40 VAL D O 1
ATOM 3167 N N . ALA D 1 41 ? 14.723 -2.919 49.616 1.00 34.52 41 ALA D N 1
ATOM 3168 C CA . ALA D 1 41 ? 14.239 -3.973 48.740 1.00 44.30 41 ALA D CA 1
ATOM 3169 C C . ALA D 1 41 ? 12.730 -3.908 48.569 1.00 33.35 41 ALA D C 1
ATOM 3170 O O . ALA D 1 41 ? 12.008 -3.653 49.518 1.00 35.13 41 ALA D O 1
ATOM 3172 N N . ASP D 1 42 ? 12.250 -4.155 47.360 1.00 38.03 42 ASP D N 1
ATOM 3173 C CA . ASP D 1 42 ? 10.817 -4.140 47.120 1.00 36.52 42 ASP D CA 1
ATOM 3174 C C . ASP D 1 42 ? 10.261 -5.540 47.287 1.00 30.22 42 ASP D C 1
ATOM 3175 O O . ASP D 1 42 ? 10.508 -6.408 46.473 1.00 36.45 42 ASP D O 1
ATOM 3180 N N . LEU D 1 43 ? 9.496 -5.740 48.351 1.00 33.59 43 LEU D N 1
ATOM 3181 C CA . LEU D 1 43 ? 8.967 -7.044 48.707 1.00 38.42 43 LEU D CA 1
ATOM 3182 C C . LEU D 1 43 ? 7.499 -6.946 49.050 1.00 41.27 43 LEU D C 1
ATOM 3183 O O . LEU D 1 43 ? 7.120 -7.116 50.200 1.00 42.75 43 LEU D O 1
ATOM 3188 N N . ALA D 1 44 ? 6.672 -6.673 48.054 1.00 42.33 44 ALA D N 1
ATOM 3189 C CA . ALA D 1 44 ? 5.253 -6.438 48.288 1.00 41.96 44 ALA D CA 1
ATOM 3190 C C . ALA D 1 44 ? 4.472 -7.694 48.631 1.00 39.68 44 ALA D C 1
ATOM 3191 O O . ALA D 1 44 ? 4.839 -8.786 48.230 1.00 36.21 44 ALA D O 1
ATOM 3193 N N . GLY D 1 45 ? 3.368 -7.508 49.345 1.00 44.34 45 GLY D N 1
ATOM 3194 C CA . GLY D 1 45 ? 2.443 -8.578 49.661 1.00 45.74 45 GLY D CA 1
ATOM 3195 C C . GLY D 1 45 ? 2.936 -9.772 50.445 1.00 54.00 45 GLY D C 1
ATOM 3196 O O . GLY D 1 45 ? 2.596 -10.904 50.130 1.00 55.72 45 GLY D O 1
ATOM 3197 N N . PHE D 1 46 ? 3.741 -9.522 51.467 1.00 50.60 46 PHE D N 1
ATOM 3198 C CA . PHE D 1 46 ? 4.211 -10.574 52.347 1.00 52.57 46 PHE D CA 1
ATOM 3199 C C . PHE D 1 46 ? 3.829 -10.258 53.779 1.00 56.97 46 PHE D C 1
ATOM 3200 O O . PHE D 1 46 ? 3.798 -9.103 54.173 1.00 58.51 46 PHE D O 1
ATOM 3208 N N . ASN D 1 47 ? 3.517 -11.295 54.547 1.00 60.85 47 ASN D N 1
ATOM 3209 C CA . ASN D 1 47 ? 3.292 -11.144 55.974 1.00 60.34 47 ASN D CA 1
ATOM 3210 C C . ASN D 1 47 ? 4.607 -10.851 56.665 1.00 61.40 47 ASN D C 1
ATOM 3211 O O . ASN D 1 47 ? 5.639 -11.389 56.288 1.00 61.75 47 ASN D O 1
ATOM 3216 N N . LYS D 1 48 ? 4.574 -10.002 57.681 1.00 62.48 48 LYS D N 1
ATOM 3217 C CA . LYS D 1 48 ? 5.793 -9.629 58.377 1.00 63.99 48 LYS D CA 1
ATOM 3218 C C . LYS D 1 48 ? 6.452 -10.836 59.017 1.00 62.76 48 LYS D C 1
ATOM 3219 O O . LYS D 1 48 ? 7.664 -10.977 58.998 1.00 61.53 48 LYS D O 1
ATOM 3225 N N . ASP D 1 49 ? 5.631 -11.703 59.585 1.00 65.79 49 ASP D N 1
ATOM 3226 C CA . ASP D 1 49 ? 6.090 -12.891 60.288 1.00 66.56 49 ASP D CA 1
ATOM 3227 C C . ASP D 1 49 ? 6.801 -13.886 59.382 1.00 64.23 49 ASP D C 1
ATOM 3228 O O . ASP D 1 49 ? 7.622 -14.676 59.835 1.00 65.35 49 ASP D O 1
ATOM 3233 N N . LYS D 1 50 ? 6.443 -13.875 58.106 1.00 65.52 50 LYS D N 1
ATOM 3234 C CA . LYS D 1 50 ? 7.005 -14.811 57.147 1.00 62.53 50 LYS D CA 1
ATOM 3235 C C . LYS D 1 50 ? 8.233 -14.280 56.425 1.00 55.65 50 LYS D C 1
ATOM 3236 O O . LYS D 1 50 ? 8.735 -14.918 55.517 1.00 57.60 50 LYS D O 1
ATOM 3242 N N . ILE D 1 51 ? 8.699 -13.105 56.823 1.00 55.54 51 ILE D N 1
ATOM 3243 C CA . ILE D 1 51 ? 9.923 -12.539 56.274 1.00 53.41 51 ILE D CA 1
ATOM 3244 C C . ILE D 1 51 ? 11.056 -12.736 57.260 1.00 53.01 51 ILE D C 1
ATOM 3245 O O . ILE D 1 51 ? 10.910 -12.453 58.435 1.00 52.54 51 ILE D O 1
ATOM 3250 N N . SER D 1 52 ? 12.181 -13.238 56.781 1.00 53.08 52 SER D N 1
ATOM 3251 C CA . SER D 1 52 ? 13.343 -13.411 57.634 1.00 53.74 52 SER D CA 1
ATOM 3252 C C . SER D 1 52 ? 14.553 -12.642 57.108 1.00 51.79 52 SER D C 1
ATOM 3253 O O . SER D 1 52 ? 14.886 -12.724 55.938 1.00 51.52 52 SER D O 1
ATOM 3256 N N . VAL D 1 53 ? 15.194 -11.879 57.982 1.00 53.54 53 VAL D N 1
ATOM 3257 C CA . VAL D 1 53 ? 16.422 -11.186 57.632 1.00 53.14 53 VAL D CA 1
ATOM 3258 C C . VAL D 1 53 ? 17.551 -11.680 58.518 1.00 55.38 53 VAL D C 1
ATOM 3259 O O . VAL D 1 53 ? 17.440 -11.661 59.734 1.00 55.83 53 VAL D O 1
ATOM 3263 N N . ARG D 1 54 ? 18.642 -12.105 57.901 1.00 54.06 54 ARG D N 1
ATOM 3264 C CA . ARG D 1 54 ? 19.763 -12.670 58.626 1.00 50.84 54 ARG D CA 1
ATOM 3265 C C . ARG D 1 54 ? 21.060 -12.008 58.208 1.00 50.39 54 ARG D C 1
ATOM 3266 O O . ARG D 1 54 ? 21.230 -11.639 57.059 1.00 50.32 54 ARG D O 1
ATOM 3274 N N . LEU D 1 55 ? 21.982 -11.890 59.148 1.00 48.62 55 LEU D N 1
ATOM 3275 C CA . LEU D 1 55 ? 23.316 -11.409 58.863 1.00 45.14 55 LEU D CA 1
ATOM 3276 C C . LEU D 1 55 ? 24.242 -12.589 59.002 1.00 50.15 55 LEU D C 1
ATOM 3277 O O . LEU D 1 55 ? 24.165 -13.334 59.963 1.00 50.20 55 LEU D O 1
ATOM 3282 N N . SER D 1 56 ? 25.101 -12.774 58.017 1.00 46.37 56 SER D N 1
ATOM 3283 C CA . SER D 1 56 ? 25.970 -13.932 57.979 1.00 45.21 56 SER D CA 1
ATOM 3284 C C . SER D 1 56 ? 27.373 -13.637 58.479 1.00 48.68 56 SER D C 1
ATOM 3285 O O . SER D 1 56 ? 27.838 -12.508 58.450 1.00 43.60 56 SER D O 1
ATOM 3288 N N . ALA D 1 57 ? 28.038 -14.688 58.928 1.00 45.55 57 ALA D N 1
ATOM 3289 C CA . ALA D 1 57 ? 29.403 -14.625 59.406 1.00 49.13 57 ALA D CA 1
ATOM 3290 C C . ALA D 1 57 ? 30.305 -14.172 58.276 1.00 53.07 57 ALA D C 1
ATOM 3291 O O . ALA D 1 57 ? 31.308 -13.501 58.485 1.00 46.45 57 ALA D O 1
ATOM 3293 N N . GLN D 1 58 ? 29.930 -14.556 57.071 1.00 43.10 58 GLN D N 1
ATOM 3294 C CA . GLN D 1 58 ? 30.705 -14.266 55.887 1.00 44.69 58 GLN D CA 1
ATOM 3295 C C . GLN D 1 58 ? 30.373 -12.876 55.394 1.00 42.49 58 GLN D C 1
ATOM 3296 O O . GLN D 1 58 ? 30.811 -12.465 54.335 1.00 43.86 58 GLN D O 1
ATOM 3302 N N . ASN D 1 59 ? 29.561 -12.166 56.159 1.00 36.93 59 ASN D N 1
ATOM 3303 C CA . ASN D 1 59 ? 29.299 -10.772 55.865 1.00 45.71 59 ASN D CA 1
ATOM 3304 C C . ASN D 1 59 ? 28.194 -10.576 54.848 1.00 42.43 59 ASN D C 1
ATOM 3305 O O . ASN D 1 59 ? 27.972 -9.479 54.380 1.00 42.51 59 ASN D O 1
ATOM 3310 N N . GLU D 1 60 ? 27.529 -11.659 54.484 1.00 45.54 60 GLU D N 1
ATOM 3311 C CA . GLU D 1 60 ? 26.381 -11.588 53.604 1.00 44.97 60 GLU D CA 1
ATOM 3312 C C . GLU D 1 60 ? 25.151 -11.103 54.342 1.00 44.80 60 GLU D C 1
ATOM 3313 O O . GLU D 1 60 ? 25.037 -11.274 55.540 1.00 52.02 60 GLU D O 1
ATOM 3319 N N . LEU D 1 61 ? 24.225 -10.506 53.609 1.00 43.93 61 LEU D N 1
ATOM 3320 C CA . LEU D 1 61 ? 22.910 -10.217 54.136 1.00 44.89 61 LEU D CA 1
ATOM 3321 C C . LEU D 1 61 ? 21.927 -11.105 53.402 1.00 44.70 61 LEU D C 1
ATOM 3322 O O . LEU D 1 61 ? 21.961 -11.192 52.186 1.00 38.78 61 LEU D O 1
ATOM 3327 N N . ILE D 1 62 ? 21.070 -11.785 54.144 1.00 41.78 62 ILE D N 1
ATOM 3328 C CA . ILE D 1 62 ? 20.145 -12.729 53.550 1.00 44.95 62 ILE D CA 1
ATOM 3329 C C . ILE D 1 62 ? 18.705 -12.335 53.781 1.00 46.11 62 ILE D C 1
ATOM 3330 O O . ILE D 1 62 ? 18.308 -12.050 54.896 1.00 48.77 62 ILE D O 1
ATOM 3335 N N . ILE D 1 63 ? 17.916 -12.331 52.720 1.00 44.12 63 ILE D N 1
ATOM 3336 C CA . ILE D 1 63 ? 16.506 -12.055 52.865 1.00 40.91 63 ILE D CA 1
ATOM 3337 C C . ILE D 1 63 ? 15.687 -13.257 52.441 1.00 39.67 63 ILE D C 1
ATOM 3338 O O . ILE D 1 63 ? 15.848 -13.765 51.349 1.00 41.70 63 ILE D O 1
ATOM 3343 N N . ASN D 1 64 ? 14.809 -13.707 53.323 1.00 42.74 64 ASN D N 1
ATOM 3344 C CA . ASN D 1 64 ? 13.936 -14.829 53.031 1.00 47.98 64 ASN D CA 1
ATOM 3345 C C . ASN D 1 64 ? 12.482 -14.480 53.252 1.00 47.66 64 ASN D C 1
ATOM 3346 O O . ASN D 1 64 ? 12.128 -13.911 54.272 1.00 50.93 64 ASN D O 1
ATOM 3351 N N . ALA D 1 65 ? 11.636 -14.817 52.292 1.00 44.66 65 ALA D N 1
ATOM 3352 C CA . ALA D 1 65 ? 10.206 -14.633 52.465 1.00 51.10 65 ALA D CA 1
ATOM 3353 C C . ALA D 1 65 ? 9.417 -15.789 51.874 1.00 51.76 65 ALA D C 1
ATOM 3354 O O . ALA D 1 65 ? 9.817 -16.379 50.884 1.00 51.91 65 ALA D O 1
ATOM 3356 N N . GLU D 1 66 ? 8.288 -16.102 52.489 1.00 49.72 66 GLU D N 1
ATOM 3357 C CA . GLU D 1 66 ? 7.398 -17.120 51.965 1.00 53.27 66 GLU D CA 1
ATOM 3358 C C . GLU D 1 66 ? 5.955 -16.652 52.054 1.00 54.08 66 GLU D C 1
ATOM 3359 O O . GLU D 1 66 ? 5.580 -15.972 52.995 1.00 57.34 66 GLU D O 1
ATOM 3365 N N . ARG D 1 67 ? 5.150 -17.014 51.069 1.00 44.27 67 ARG D N 1
ATOM 3366 C CA . ARG D 1 67 ? 3.737 -16.677 51.087 1.00 56.01 67 ARG D CA 1
ATOM 3367 C C . ARG D 1 67 ? 2.905 -17.821 50.544 1.00 55.32 67 ARG D C 1
ATOM 3368 O O . ARG D 1 67 ? 3.406 -18.682 49.842 1.00 56.02 67 ARG D O 1
ATOM 3376 N N . GLU D 1 68 ? 1.629 -17.836 50.892 1.00 59.41 68 GLU D N 1
ATOM 3377 C CA . GLU D 1 68 ? 0.715 -18.776 50.283 1.00 67.56 68 GLU D CA 1
ATOM 3378 C C . GLU D 1 68 ? -0.218 -18.004 49.387 1.00 64.75 68 GLU D C 1
ATOM 3379 O O . GLU D 1 68 ? -0.922 -17.111 49.835 1.00 61.94 68 GLU D O 1
ATOM 3385 N N . ILE D 1 69 ? -0.228 -18.355 48.113 1.00 67.44 69 ILE D N 1
ATOM 3386 C CA . ILE D 1 69 ? -1.184 -17.770 47.207 1.00 70.18 69 ILE D CA 1
ATOM 3387 C C . ILE D 1 69 ? -2.020 -18.879 46.613 1.00 71.85 69 ILE D C 1
ATOM 3388 O O . ILE D 1 69 ? -1.503 -19.790 45.978 1.00 74.57 69 ILE D O 1
ATOM 3393 N N . GLN D 1 70 ? -3.322 -18.782 46.827 1.00 70.76 70 GLN D N 1
ATOM 3394 C CA . GLN D 1 70 ? -4.278 -19.692 46.238 1.00 71.83 70 GLN D CA 1
ATOM 3395 C C . GLN D 1 70 ? -5.410 -18.821 45.776 1.00 73.87 70 GLN D C 1
ATOM 3396 O O . GLN D 1 70 ? -5.694 -17.795 46.383 1.00 77.26 70 GLN D O 1
ATOM 3398 N N . TYR D 1 71 ? -6.058 -19.216 44.697 1.00 70.68 71 TYR D N 1
ATOM 3399 C CA . TYR D 1 71 ? -7.119 -18.402 44.153 1.00 72.43 71 TYR D CA 1
ATOM 3400 C C . TYR D 1 71 ? -8.313 -19.266 43.833 1.00 75.53 71 TYR D C 1
ATOM 3401 O O . TYR D 1 71 ? -8.183 -20.463 43.620 1.00 77.45 71 TYR D O 1
ATOM 3410 N N . ILE D 1 72 ? -9.482 -18.649 43.804 1.00 75.84 72 ILE D N 1
ATOM 3411 C CA . ILE D 1 72 ? -10.698 -19.370 43.503 1.00 75.51 72 ILE D CA 1
ATOM 3412 C C . ILE D 1 72 ? -11.191 -18.968 42.127 1.00 72.21 72 ILE D C 1
ATOM 3413 O O . ILE D 1 72 ? -11.315 -17.791 41.826 1.00 72.01 72 ILE D O 1
ATOM 3418 N N . GLY D 1 73 ? -11.483 -19.957 41.297 1.00 67.95 73 GLY D N 1
ATOM 3419 C CA . GLY D 1 73 ? -11.872 -19.714 39.924 1.00 71.66 73 GLY D CA 1
ATOM 3420 C C . GLY D 1 73 ? -10.724 -19.854 38.954 1.00 67.84 73 GLY D C 1
ATOM 3421 O O . GLY D 1 73 ? -9.622 -20.225 39.333 1.00 66.39 73 GLY D O 1
ATOM 3422 N N . THR D 1 74 ? -10.985 -19.568 37.689 1.00 68.29 74 THR D N 1
ATOM 3423 C CA . THR D 1 74 ? -9.971 -19.753 36.670 1.00 69.25 74 THR D CA 1
ATOM 3424 C C . THR D 1 74 ? -8.789 -18.840 36.923 1.00 65.61 74 THR D C 1
ATOM 3425 O O . THR D 1 74 ? -8.957 -17.685 37.281 1.00 64.62 74 THR D O 1
ATOM 3429 N N . LYS D 1 75 ? -7.591 -19.365 36.719 1.00 62.54 75 LYS D N 1
ATOM 3430 C CA . LYS D 1 75 ? -6.387 -18.578 36.877 1.00 62.54 75 LYS D CA 1
ATOM 3431 C C . LYS D 1 75 ? -5.801 -18.382 35.506 1.00 58.76 75 LYS D C 1
ATOM 3432 O O . LYS D 1 75 ? -5.600 -19.340 34.781 1.00 57.71 75 LYS D O 1
ATOM 3435 N N . TYR D 1 76 ? -5.548 -17.141 35.130 1.00 53.49 76 TYR D N 1
ATOM 3436 C CA . TYR D 1 76 ? -4.912 -16.894 33.852 1.00 50.15 76 TYR D CA 1
ATOM 3437 C C . TYR D 1 76 ? -3.413 -16.691 33.958 1.00 54.03 76 TYR D C 1
ATOM 3438 O O . TYR D 1 76 ? -2.680 -16.993 33.030 1.00 56.47 76 TYR D O 1
ATOM 3447 N N . ALA D 1 77 ? -2.964 -16.158 35.086 1.00 54.72 77 ALA D N 1
ATOM 3448 C CA . ALA D 1 77 ? -1.538 -16.018 35.346 1.00 52.59 77 ALA D CA 1
ATOM 3449 C C . ALA D 1 77 ? -1.223 -16.110 36.829 1.00 53.12 77 ALA D C 1
ATOM 3450 O O . ALA D 1 77 ? -1.995 -15.646 37.652 1.00 50.83 77 ALA D O 1
ATOM 3452 N N . THR D 1 78 ? -0.080 -16.691 37.169 1.00 48.43 78 THR D N 1
ATOM 3453 C CA . THR D 1 78 ? 0.407 -16.633 38.537 1.00 48.63 78 THR D CA 1
ATOM 3454 C C . THR D 1 78 ? 1.893 -16.308 38.608 1.00 54.54 78 THR D C 1
ATOM 3455 O O . THR D 1 78 ? 2.698 -17.129 39.022 1.00 50.20 78 THR D O 1
ATOM 3459 N N . GLN D 1 79 ? 2.241 -15.101 38.196 1.00 49.85 79 GLN D N 1
ATOM 3460 C CA . GLN D 1 79 ? 3.610 -14.618 38.238 1.00 40.79 79 GLN D CA 1
ATOM 3461 C C . GLN D 1 79 ? 4.202 -14.416 39.624 1.00 44.82 79 GLN D C 1
ATOM 3462 O O . GLN D 1 79 ? 5.369 -14.678 39.841 1.00 42.85 79 GLN D O 1
ATOM 3468 N N . ARG D 1 80 ? 3.403 -13.920 40.555 1.00 43.62 80 ARG D N 1
ATOM 3469 C CA . ARG D 1 80 ? 3.937 -13.434 41.811 1.00 41.36 80 ARG D CA 1
ATOM 3470 C C . ARG D 1 80 ? 4.652 -14.523 42.575 1.00 43.83 80 ARG D C 1
ATOM 3471 O O . ARG D 1 80 ? 4.181 -15.639 42.668 1.00 43.76 80 ARG D O 1
ATOM 3479 N N . PRO D 1 81 ? 5.801 -14.172 43.127 1.00 39.31 81 PRO D N 1
ATOM 3480 C CA . PRO D 1 81 ? 6.663 -15.127 43.822 1.00 40.05 81 PRO D CA 1
ATOM 3481 C C . PRO D 1 81 ? 6.047 -15.684 45.088 1.00 39.32 81 PRO D C 1
ATOM 3482 O O . PRO D 1 81 ? 5.374 -14.972 45.818 1.00 39.26 81 PRO D O 1
ATOM 3486 N N . LEU D 1 82 ? 6.275 -16.964 45.336 1.00 42.80 82 LEU D N 1
ATOM 3487 C CA . LEU D 1 82 ? 5.809 -17.585 46.560 1.00 46.37 82 LEU D CA 1
ATOM 3488 C C . LEU D 1 82 ? 6.879 -17.624 47.641 1.00 47.30 82 LEU D C 1
ATOM 3489 O O . LEU D 1 82 ? 6.612 -17.327 48.795 1.00 47.05 82 LEU D O 1
ATOM 3494 N N . LYS D 1 83 ? 8.089 -18.002 47.262 1.00 45.22 83 LYS D N 1
ATOM 3495 C CA . LYS D 1 83 ? 9.187 -18.086 48.212 1.00 52.57 83 LYS D CA 1
ATOM 3496 C C . LYS D 1 83 ? 10.397 -17.303 47.728 1.00 52.42 83 LYS D C 1
ATOM 3497 O O . LYS D 1 83 ? 10.800 -17.427 46.579 1.00 53.55 83 LYS D O 1
ATOM 3500 N N . ILE D 1 84 ? 10.979 -16.499 48.607 1.00 51.30 84 ILE D N 1
ATOM 3501 C CA . ILE D 1 84 ? 12.101 -15.658 48.219 1.00 49.62 84 ILE D CA 1
ATOM 3502 C C . ILE D 1 84 ? 13.375 -15.920 49.009 1.00 45.97 84 ILE D C 1
ATOM 3503 O O . ILE D 1 84 ? 13.380 -15.869 50.226 1.00 46.11 84 ILE D O 1
ATOM 3508 N N . HIS D 1 85 ? 14.459 -16.182 48.296 1.00 45.28 85 HIS D N 1
ATOM 3509 C CA . HIS D 1 85 ? 15.767 -16.283 48.908 1.00 43.88 85 HIS D CA 1
ATOM 3510 C C . HIS D 1 85 ? 16.727 -15.382 48.159 1.00 46.30 85 HIS D C 1
ATOM 3511 O O . HIS D 1 85 ? 16.985 -15.598 46.984 1.00 52.30 85 HIS D O 1
ATOM 3518 N N . LYS D 1 86 ? 17.276 -14.385 48.837 1.00 39.50 86 LYS D N 1
ATOM 3519 C CA . LYS D 1 86 ? 18.266 -13.516 48.216 1.00 43.53 86 LYS D CA 1
ATOM 3520 C C . LYS D 1 86 ? 19.495 -13.356 49.090 1.00 41.21 86 LYS D C 1
ATOM 3521 O O . LYS D 1 86 ? 19.385 -13.051 50.265 1.00 39.61 86 LYS D O 1
ATOM 3527 N N . VAL D 1 87 ? 20.668 -13.548 48.511 1.00 41.63 87 VAL D N 1
ATOM 3528 C CA . VAL D 1 87 ? 21.894 -13.396 49.263 1.00 38.25 87 VAL D CA 1
ATOM 3529 C C . VAL D 1 87 ? 22.663 -12.214 48.722 1.00 39.36 87 VAL D C 1
ATOM 3530 O O . VAL D 1 87 ? 22.982 -12.163 47.548 1.00 46.00 87 VAL D O 1
ATOM 3534 N N . ILE D 1 88 ? 22.969 -11.269 49.595 1.00 38.73 88 ILE D N 1
ATOM 3535 C CA . ILE D 1 88 ? 23.708 -10.090 49.201 1.00 40.36 88 ILE D CA 1
ATOM 3536 C C . ILE D 1 88 ? 24.998 -9.994 49.987 1.00 45.21 88 ILE D C 1
ATOM 3537 O O . ILE D 1 88 ? 24.991 -10.076 51.204 1.00 41.97 88 ILE D O 1
ATOM 3542 N N . ARG D 1 89 ? 26.106 -9.811 49.286 1.00 48.47 89 ARG D N 1
ATOM 3543 C CA . ARG D 1 89 ? 27.376 -9.668 49.965 1.00 49.63 89 ARG D CA 1
ATOM 3544 C C . ARG D 1 89 ? 27.627 -8.189 50.146 1.00 51.16 89 ARG D C 1
ATOM 3545 O O . ARG D 1 89 ? 27.689 -7.436 49.179 1.00 54.07 89 ARG D O 1
ATOM 3553 N N . LEU D 1 90 ? 27.762 -7.781 51.399 1.00 43.07 90 LEU D N 1
ATOM 3554 C CA . LEU D 1 90 ? 27.945 -6.387 51.731 1.00 47.47 90 LEU D CA 1
ATOM 3555 C C . LEU D 1 90 ? 29.301 -5.857 51.295 1.00 51.91 90 LEU D C 1
ATOM 3556 O O . LEU D 1 90 ? 30.316 -6.519 51.427 1.00 54.21 90 LEU D O 1
ATOM 3561 N N . PRO D 1 91 ? 29.287 -4.641 50.777 1.00 53.97 91 PRO D N 1
ATOM 3562 C CA . PRO D 1 91 ? 30.486 -3.938 50.333 1.00 54.33 91 PRO D CA 1
ATOM 3563 C C . PRO D 1 91 ? 31.441 -3.664 51.479 1.00 54.77 91 PRO D C 1
ATOM 3564 O O . PRO D 1 91 ? 32.644 -3.669 51.275 1.00 59.74 91 PRO D O 1
ATOM 3568 N N . VAL D 1 92 ? 30.906 -3.379 52.655 1.00 51.71 92 VAL D N 1
ATOM 3569 C CA . VAL D 1 92 ? 31.730 -3.025 53.795 1.00 60.28 92 VAL D CA 1
ATOM 3570 C C . VAL D 1 92 ? 31.435 -3.901 54.999 1.00 59.24 92 VAL D C 1
ATOM 3571 O O . VAL D 1 92 ? 30.368 -4.488 55.097 1.00 55.22 92 VAL D O 1
ATOM 3575 N N . LYS D 1 93 ? 32.404 -3.989 55.903 1.00 55.02 93 LYS D N 1
ATOM 3576 C CA . LYS D 1 93 ? 32.316 -4.841 57.080 1.00 58.17 93 LYS D CA 1
ATOM 3577 C C . LYS D 1 93 ? 31.195 -4.420 58.007 1.00 54.16 93 LYS D C 1
ATOM 3578 O O . LYS D 1 93 ? 30.976 -3.241 58.223 1.00 56.11 93 LYS D O 1
ATOM 3584 N N . VAL D 1 94 ? 30.495 -5.403 58.557 1.00 52.76 94 VAL D N 1
ATOM 3585 C CA . VAL D 1 94 ? 29.439 -5.158 59.524 1.00 58.06 94 VAL D CA 1
ATOM 3586 C C . VAL D 1 94 ? 30.034 -5.016 60.913 1.00 59.36 94 VAL D C 1
ATOM 3587 O O . VAL D 1 94 ? 30.862 -5.817 61.308 1.00 67.19 94 VAL D O 1
ATOM 3591 N N . LYS D 1 95 ? 29.619 -4.003 61.658 1.00 59.74 95 LYS D N 1
ATOM 3592 C CA . LYS D 1 95 ? 30.159 -3.815 62.995 1.00 68.23 95 LYS D CA 1
ATOM 3593 C C . LYS D 1 95 ? 29.653 -4.906 63.921 1.00 68.84 95 LYS D C 1
ATOM 3594 O O . LYS D 1 95 ? 28.460 -5.141 64.017 1.00 65.66 95 LYS D O 1
ATOM 3600 N N . ARG D 1 96 ? 30.570 -5.543 64.633 1.00 71.66 96 ARG D N 1
ATOM 3601 C CA . ARG D 1 96 ? 30.217 -6.681 65.462 1.00 73.57 96 ARG D CA 1
ATOM 3602 C C . ARG D 1 96 ? 29.282 -6.282 66.590 1.00 78.06 96 ARG D C 1
ATOM 3603 O O . ARG D 1 96 ? 29.470 -5.254 67.230 1.00 78.43 96 ARG D O 1
ATOM 3611 N N . ASP D 1 97 ? 28.264 -7.099 66.818 1.00 76.15 97 ASP D N 1
ATOM 3612 C CA . ASP D 1 97 ? 27.396 -6.940 67.974 1.00 81.75 97 ASP D CA 1
ATOM 3613 C C . ASP D 1 97 ? 26.843 -5.528 68.083 1.00 79.75 97 ASP D C 1
ATOM 3614 O O . ASP D 1 97 ? 26.797 -4.951 69.164 1.00 81.61 97 ASP D O 1
ATOM 3619 N N . SER D 1 98 ? 26.420 -4.982 66.953 1.00 79.87 98 SER D N 1
ATOM 3620 C CA . SER D 1 98 ? 25.860 -3.645 66.904 1.00 74.62 98 SER D CA 1
ATOM 3621 C C . SER D 1 98 ? 24.437 -3.784 66.425 1.00 68.51 98 SER D C 1
ATOM 3622 O O . SER D 1 98 ? 24.122 -4.715 65.697 1.00 70.31 98 SER D O 1
ATOM 3625 N N . GLN D 1 99 ? 23.565 -2.884 66.855 1.00 65.38 99 GLN D N 1
ATOM 3626 C CA . GLN D 1 99 ? 22.159 -3.006 66.508 1.00 75.50 99 GLN D CA 1
ATOM 3627 C C . GLN D 1 99 ? 21.913 -2.890 65.011 1.00 66.96 99 GLN D C 1
ATOM 3628 O O . GLN D 1 99 ? 22.495 -2.056 64.330 1.00 64.36 99 GLN D O 1
ATOM 3634 N N . VAL D 1 100 ? 21.039 -3.750 64.513 1.00 64.37 100 VAL D N 1
ATOM 3635 C CA . VAL D 1 100 ? 20.645 -3.733 63.122 1.00 68.06 100 VAL D CA 1
ATOM 3636 C C . VAL D 1 100 ? 19.134 -3.653 63.046 1.00 65.43 100 VAL D C 1
ATOM 3637 O O . VAL D 1 100 ? 18.442 -4.365 63.756 1.00 67.44 100 VAL D O 1
ATOM 3641 N N . THR D 1 101 ? 18.621 -2.778 62.194 1.00 63.13 101 THR D N 1
ATOM 3642 C CA . THR D 1 101 ? 17.186 -2.550 62.134 1.00 63.36 101 THR D CA 1
ATOM 3643 C C . THR D 1 101 ? 16.556 -2.921 60.800 1.00 63.41 101 THR D C 1
ATOM 3644 O O . THR D 1 101 ? 17.068 -2.584 59.743 1.00 62.85 101 THR D O 1
ATOM 3648 N N . ALA D 1 102 ? 15.446 -3.638 60.871 1.00 60.46 102 ALA D N 1
ATOM 3649 C CA . ALA D 1 102 ? 14.691 -4.001 59.693 1.00 57.67 102 ALA D CA 1
ATOM 3650 C C . ALA D 1 102 ? 13.269 -3.491 59.821 1.00 64.36 102 ALA D C 1
ATOM 3651 O O . ALA D 1 102 ? 12.597 -3.731 60.818 1.00 68.06 102 ALA D O 1
ATOM 3653 N N . LYS D 1 103 ? 12.808 -2.777 58.812 1.00 56.38 103 LYS D N 1
ATOM 3654 C CA . LYS D 1 103 ? 11.455 -2.266 58.833 1.00 61.53 103 LYS D CA 1
ATOM 3655 C C . LYS D 1 103 ? 10.727 -2.696 57.575 1.00 56.33 103 LYS D C 1
ATOM 3656 O O . LYS D 1 103 ? 11.283 -2.663 56.491 1.00 49.68 103 LYS D O 1
ATOM 3662 N N . TYR D 1 104 ? 9.482 -3.118 57.723 1.00 56.59 104 TYR D N 1
ATOM 3663 C CA . TYR D 1 104 ? 8.684 -3.453 56.563 1.00 52.82 104 TYR D CA 1
ATOM 3664 C C . TYR D 1 104 ? 7.416 -2.614 56.496 1.00 56.02 104 TYR D C 1
ATOM 3665 O O . TYR D 1 104 ? 6.515 -2.775 57.308 1.00 58.82 104 TYR D O 1
ATOM 3674 N N . GLU D 1 105 ? 7.337 -1.731 55.512 1.00 50.78 105 GLU D N 1
ATOM 3675 C CA . GLU D 1 105 ? 6.119 -0.970 55.285 1.00 60.56 105 GLU D CA 1
ATOM 3676 C C . GLU D 1 105 ? 5.894 -0.654 53.814 1.00 51.22 105 GLU D C 1
ATOM 3677 O O . GLU D 1 105 ? 6.833 -0.380 53.081 1.00 48.31 105 GLU D O 1
ATOM 3683 N N . ASN D 1 106 ? 4.636 -0.693 53.397 1.00 52.44 106 ASN D N 1
ATOM 3684 C CA . ASN D 1 106 ? 4.278 -0.365 52.031 1.00 44.74 106 ASN D CA 1
ATOM 3685 C C . ASN D 1 106 ? 4.934 -1.342 51.081 1.00 43.66 106 ASN D C 1
ATOM 3686 O O . ASN D 1 106 ? 5.214 -1.017 49.935 1.00 43.17 106 ASN D O 1
ATOM 3691 N N . GLY D 1 107 ? 5.173 -2.549 51.572 1.00 49.21 107 GLY D N 1
ATOM 3692 C CA . GLY D 1 107 ? 5.818 -3.573 50.781 1.00 44.76 107 GLY D CA 1
ATOM 3693 C C . GLY D 1 107 ? 7.311 -3.378 50.652 1.00 43.74 107 GLY D C 1
ATOM 3694 O O . GLY D 1 107 ? 7.962 -4.059 49.882 1.00 40.65 107 GLY D O 1
ATOM 3695 N N . VAL D 1 108 ? 7.861 -2.445 51.413 1.00 42.72 108 VAL D N 1
ATOM 3696 C CA . VAL D 1 108 ? 9.282 -2.158 51.320 1.00 45.94 108 VAL D CA 1
ATOM 3697 C C . VAL D 1 108 ? 10.031 -2.556 52.576 1.00 46.12 108 VAL D C 1
ATOM 3698 O O . VAL D 1 108 ? 9.676 -2.157 53.676 1.00 46.79 108 VAL D O 1
ATOM 3702 N N . LEU D 1 109 ? 11.087 -3.332 52.397 1.00 42.48 109 LEU D N 1
ATOM 3703 C CA . LEU D 1 109 ? 11.885 -3.772 53.514 1.00 42.63 109 LEU D CA 1
ATOM 3704 C C . LEU D 1 109 ? 13.136 -2.934 53.559 1.00 44.83 109 LEU D C 1
ATOM 3705 O O . LEU D 1 109 ? 13.914 -2.913 52.619 1.00 43.16 109 LEU D O 1
ATOM 3710 N N . THR D 1 110 ? 13.326 -2.242 54.669 1.00 42.90 110 THR D N 1
ATOM 3711 C CA . THR D 1 110 ? 14.490 -1.408 54.833 1.00 46.42 110 THR D CA 1
ATOM 3712 C C . THR D 1 110 ? 15.335 -1.962 55.955 1.00 48.94 110 THR D C 1
ATOM 3713 O O . THR D 1 110 ? 14.848 -2.203 57.048 1.00 48.80 110 THR D O 1
ATOM 3717 N N . ILE D 1 111 ? 16.610 -2.171 55.669 1.00 49.43 111 ILE D N 1
ATOM 3718 C CA . ILE D 1 111 ? 17.519 -2.739 56.639 1.00 48.64 111 ILE D CA 1
ATOM 3719 C C . ILE D 1 111 ? 18.652 -1.776 56.910 1.00 50.76 111 ILE D C 1
ATOM 3720 O O . ILE D 1 111 ? 19.304 -1.313 55.991 1.00 48.20 111 ILE D O 1
ATOM 3725 N N . ARG D 1 112 ? 18.889 -1.481 58.178 1.00 48.72 112 ARG D N 1
ATOM 3726 C CA . ARG D 1 112 ? 19.966 -0.580 58.539 1.00 53.75 112 ARG D CA 1
ATOM 3727 C C . ARG D 1 112 ? 21.055 -1.318 59.295 1.00 57.61 112 ARG D C 1
ATOM 3728 O O . ARG D 1 112 ? 20.813 -1.881 60.349 1.00 53.93 112 ARG D O 1
ATOM 3736 N N . ILE D 1 113 ? 22.262 -1.295 58.751 1.00 54.12 113 ILE D N 1
ATOM 3737 C CA . ILE D 1 113 ? 23.363 -2.044 59.325 1.00 49.98 113 ILE D CA 1
ATOM 3738 C C . ILE D 1 113 ? 24.551 -1.157 59.645 1.00 48.76 113 ILE D C 1
ATOM 3739 O O . ILE D 1 113 ? 25.062 -0.472 58.778 1.00 51.72 113 ILE D O 1
ATOM 3744 N N . PRO D 1 114 ? 25.006 -1.196 60.888 1.00 55.48 114 PRO D N 1
ATOM 3745 C CA . PRO D 1 114 ? 26.214 -0.477 61.280 1.00 51.19 114 PRO D CA 1
ATOM 3746 C C . PRO D 1 114 ? 27.426 -1.133 60.654 1.00 53.50 114 PRO D C 1
ATOM 3747 O O . PRO D 1 114 ? 27.435 -2.342 60.505 1.00 51.84 114 PRO D O 1
ATOM 3751 N N . VAL D 1 115 ? 28.434 -0.353 60.295 1.00 52.94 115 VAL D N 1
ATOM 3752 C CA . VAL D 1 115 ? 29.595 -0.906 59.616 1.00 60.06 115 VAL D CA 1
ATOM 3753 C C . VAL D 1 115 ? 30.899 -0.530 60.292 1.00 61.44 115 VAL D C 1
ATOM 3754 O O . VAL D 1 115 ? 30.991 0.491 60.955 1.00 54.18 115 VAL D O 1
ATOM 3758 N N . GLU D 1 116 ? 31.905 -1.371 60.110 1.00 61.21 116 GLU D N 1
ATOM 3759 C CA . GLU D 1 116 ? 33.224 -1.097 60.634 1.00 60.74 116 GLU D CA 1
ATOM 3760 C C . GLU D 1 116 ? 34.112 -0.723 59.472 1.00 63.60 116 GLU D C 1
ATOM 3761 O O . GLU D 1 116 ? 34.325 -1.519 58.567 1.00 64.62 116 GLU D O 1
ATOM 3767 N N . GLY D 1 117 ? 34.641 0.490 59.500 1.00 61.62 117 GLY D N 1
ATOM 3768 C CA . GLY D 1 117 ? 35.533 0.944 58.456 1.00 59.30 117 GLY D CA 1
ATOM 3769 C C . GLY D 1 117 ? 36.452 2.040 58.936 1.00 54.84 117 GLY D C 1
ATOM 3770 O O . GLY D 1 117 ? 36.148 2.739 59.889 1.00 53.03 117 GLY D O 1
ATOM 3771 N N . SER D 1 118 ? 37.578 2.196 58.262 1.00 53.92 118 SER D N 1
ATOM 3772 C CA . SER D 1 118 ? 38.521 3.236 58.611 1.00 56.77 118 SER D CA 1
ATOM 3773 C C . SER D 1 118 ? 39.181 3.791 57.368 1.00 56.44 118 SER D C 1
ATOM 3774 O O . SER D 1 118 ? 39.266 3.120 56.354 1.00 58.10 118 SER D O 1
ATOM 3777 N N . VAL D 1 119 ? 39.662 5.020 57.462 1.00 57.37 119 VAL D N 1
ATOM 3778 C CA . VAL D 1 119 ? 40.444 5.617 56.398 1.00 60.68 119 VAL D CA 1
ATOM 3779 C C . VAL D 1 119 ? 41.731 6.151 56.990 1.00 61.26 119 VAL D C 1
ATOM 3780 O O . VAL D 1 119 ? 41.772 6.523 58.150 1.00 57.82 119 VAL D O 1
ATOM 3784 N N . SER D 1 120 ? 42.784 6.171 56.191 1.00 62.45 120 SER D N 1
ATOM 3785 C CA . SER D 1 120 ? 44.089 6.567 56.677 1.00 58.87 120 SER D CA 1
ATOM 3786 C C . SER D 1 120 ? 44.434 7.943 56.184 1.00 62.82 120 SER D C 1
ATOM 3787 O O . SER D 1 120 ? 44.290 8.246 55.011 1.00 66.89 120 SER D O 1
ATOM 3790 N N . ILE D 1 121 ? 44.894 8.782 57.094 1.00 62.64 121 ILE D N 1
ATOM 3791 C CA . ILE D 1 121 ? 45.279 10.126 56.737 1.00 60.79 121 ILE D CA 1
ATOM 3792 C C . ILE D 1 121 ? 46.784 10.215 56.713 1.00 63.15 121 ILE D C 1
ATOM 3793 O O . ILE D 1 121 ? 47.450 9.824 57.658 1.00 67.69 121 ILE D O 1
ATOM 3798 N N . ARG D 1 122 ? 47.323 10.721 55.614 1.00 63.80 122 ARG D N 1
ATOM 3799 C CA . ARG D 1 122 ? 48.758 10.888 55.478 1.00 68.03 122 ARG D CA 1
ATOM 3800 C C . ARG D 1 122 ? 49.278 11.916 56.468 1.00 70.48 122 ARG D C 1
ATOM 3801 O O . ARG D 1 122 ? 48.656 12.949 56.687 1.00 69.38 122 ARG D O 1
ATOM 3809 N N . ILE D 1 123 ? 50.431 11.640 57.057 1.00 69.13 123 ILE D N 1
ATOM 3810 C CA . ILE D 1 123 ? 50.958 12.524 58.049 1.00 67.77 123 ILE D CA 1
ATOM 3811 C C . ILE D 1 123 ? 51.938 13.495 57.475 1.00 72.55 123 ILE D C 1
ATOM 3812 O O . ILE D 1 123 ? 52.843 13.133 56.764 1.00 73.75 123 ILE D O 1
ATOM 3817 N N . GLU D 1 124 ? 51.727 14.748 57.808 1.00 72.95 124 GLU D N 1
ATOM 3818 C CA . GLU D 1 124 ? 52.595 15.806 57.378 1.00 74.41 124 GLU D CA 1
ATOM 3819 C C . GLU D 1 124 ? 52.316 16.126 55.938 1.00 75.70 124 GLU D C 1
ATOM 3820 O O . GLU D 1 124 ? 51.392 16.873 55.647 1.00 80.33 124 GLU D O 1
#

Solvent-accessible surface area: 29484 Å² total; per-residue (Å²): 174,110,97,78,60,177,118,49,22,120,98,18,34,55,63,27,45,77,82,14,35,84,24,9,0,0,4,0,10,25,42,38,87,43,61,0,4,0,11,0,15,0,6,17,9,69,138,132,102,23,42,52,153,68,31,110,145,39,50,0,28,0,45,2,90,25,162,40,89,44,120,50,84,103,85,4,7,33,15,1,43,124,3,122,38,68,13,205,14,56,31,118,27,89,192,108,39,150,51,64,55,128,18,118,67,0,14,6,28,0,94,0,24,24,57,73,124,127,109,130,208,161,121,105,120,107,93,138,160,82,94,38,149,137,108,34,47,108,37,36,101,77,13,32,78,22,13,0,0,7,0,1,13,39,58,85,39,52,2,0,0,9,0,8,0,6,19,8,85,135,127,95,24,38,42,130,54,30,100,123,31,58,0,31,0,46,6,89,19,162,35,98,44,150,36,78,105,91,18,18,34,16,1,40,118,5,106,35,82,10,102,18,51,40,59,16,91,150,160,36,88,56,68,55,118,22,108,60,0,16,6,27,0,81,0,28,13,72,83,99,125,117,147,93,163,195,138,105,82,119,97,67,21,35,59,87,68,35,82,65,36,17,87,82,11,33,87,25,13,0,0,7,0,8,19,44,69,82,44,54,0,0,0,10,0,13,0,6,17,7,89,131,127,74,26,56,48,130,64,16,114,152,18,54,0,4,0,52,6,110,28,174,32,98,53,120,51,76,102,89,16,15,33,16,1,57,136,3,113,38,68,18,203,18,67,39,150,30,25,80,105,33,157,37,85,59,63,28,86,61,0,17,8,28,0,90,1,31,17,92,84,97,86,109,126,94,164,186,105,115,89,85,125,148,115,83,32,166,106,102,29,51,89,37,52,80,76,13,25,80,24,12,0,1,9,0,8,18,42,30,88,36,64,0,5,0,10,0,14,0,5,19,8,83,134,130,93,23,39,47,156,69,34,108,142,39,53,0,23,0,34,5,106,20,162,41,94,62,120,48,77,67,90,22,20,40,14,2,45,66,4,119,38,73,13,204,13,60,35,131,32,97,199,148,32,152,49,66,60,112,23,106,68,0,16,5,26,0,88,0,24,23,62,75,118,127,110,123,201,150,159

Secondary structure (DSSP, 8-state):
-HHHHHHHHHHHHHHHHHHHHHH---EEEEEETTEEEEEEE--S--GGGEEEEE-TTSEEEEEEE------SEEEEE-S-SEEEEEEE-SSPBPTT---EEEEETTEEEEEEEB---------/-HHHHHHHHHHHHHHHHHHHHHH---EEEEEETTEEEEEEE--S--STTEEEEE-TTS-EEEEEE------SEEEEE-S-SEEEEEE--SSPBPTT---EEEEETTEEEEEEEB---------/-HHHHHHHHHHHHHHHHHHHHH---EEEEEETTEEEEEEE-TT--GGGEEEEE-TTS-EEEEEE------SEEEEE-S-SEEEEEE--SSPBPSS---EEEEETTEEEEEEEB---------/-HHHHHHHHHHHHHHHHHHHHHH---EEEEEETTEEEEEEE--S--GGGEEEEE-TTSEEEEEEE-----SS-EEEE-S-SEEEEEEE-SSEEPTT---EEEEETTEEEEEEEEE--------

Foldseek 3Di:
DVVVVVVVQVVVQVVLQVVCLVCAWDWDWDDDDQKIKIKTQAADFDPVQWDWDADPQQKIKIWGADDDDDDDDDDHDNHYGIHIDIGRDPFAFDPDDDKDWDADPRMIMIMTGGDDDDDDDDD/DVVVVVVVQVVVQVVLQVVCQAPAWDWDWDDDPQKIKIKTQAPDFDPVQWDWDADPQQKTKIKGADDDDDPDDDNHDNHYGIHIDIHHHPDDFDPPDDWDWDADPSMIMIMTGHDDDDDDDDD/DVVVVVVQVVVQVVLQVVCQACAWDWDWDADPQKIKIKTQAPDFDPVFWDWDADPQRKTWIKGAADDDDPDDDDHDNHYGIHIDIHHDPAAFDDPFDKDWDDDPSMIMIMTHGDPDDDDDDD/DVVVVVVVQVVVLVVLLVVCQVCAWDWDWDDDPQKIKIKTQAPDFDPVQWDWDADPQQKIWIKGAADDDDPDDDNHDNHHGIHIDIGHDPFAFDPPDDKDWDADPRMIMIITGGDDDDDDDDD

Sequence (491 aa):
MNVIMREIGKKLDELSREFYESVIPPIDMYEEGGELVVVADLAGFNKDKISVRLSAQNELIINAEREIQYIGTKYATQRPLKIHKVIRLPVKVKRDSQVTAKYENGVLTIRIPVEGSVSIRIEMNVIMREIGKKLDELSREFYESVIPPIDMYEEGGELVVVADLAGFNKDKISVRLSAQNELIINAEREIQYIGTKYATQRPLKIHKVIRLPVKVKRDSQVTAKYENGVLTIRIPVEGSVSIRIENVIMREIGKKLDELSREFYESVIPPIDMYEEGGELVVVADLAGFNKDKISVRLSAQNELIINAEREIQYIGTKYATQRPLKIHKVIRLPVKVKRDSQVTAKYENGVLTIRIPVEGSVSIRIEMNVIMREIGKKLDELSREFYESVIPPIDMYEEGGELVVVADLAGFNKDKISVRLSAQNELIINAEREIQYIGTKYATQRPLKIHKVIRLPVKVKRDSQVTAKYENGVLTIRIPVEGSVSIRIE

Nearest PDB structures (foldseek):
  4ylb-assembly1_C  TM=8.298E-01  e=1.017E-17  Saccharolobus solfataricus 98/2
  4ylb-assembly1_B  TM=8.713E-01  e=9.794E-16  Saccharolobus solfataricus 98/2
  4ylc-assembly1_B  TM=8.393E-01  e=1.035E-15  Saccharolobus solfataricus 98/2
  3aac-assembly1_B  TM=8.464E-01  e=2.300E-13  Sulfurisphaera tokodaii str. 7
  3aab-assembly1_A  TM=8.864E-01  e=2.387E-12  Sulfurisphaera tokodaii str. 7

GO terms:
  GO:0042802 identical protein binding (F, IPI)